Protein AF-0000000070070786 (afdb_homodimer)

pLDDT: mean 80.08, std 21.52, range [18.66, 97.88]

Secondary structure (DSSP, 8-state):
-EEEEEE--HHHHHHHHHHHHHHHHH-SEEEEEE-SSEEEEEEE--STTEEEEEEEEGGG-SEEEEE-SSSTT--EEEEEEHHHHHHHHGGGGGEEEEEEEEEESSSEEEEEEEEE--STT--EEEEEEEE-EEPPGGGGGGGSPP-----SEEEE---HHHHHHHHHHHHTT-S--EEEE-TTS-EEEEEE-SSEEEEEEE--------------S---TT---------------/-EEEEEE--HHHHHHHHHHHHHHHHH-SEEEEEE-SSEEEEEEE--STTEEEEEEEEGGG-SEEEEE-SSSTT--EEEEEEHHHHHHHHGGGGGEEEEEEEEEESSSEEEEEEEEE--STT--EEEEEEEE-EEPPGGGGGGGSPP-----SEEEE---HHHHHHHHHHHHTT-S--EEEE-TTS-EEEEEE-SSEEEEEEE------------------TT---------------

InterPro domains:
  IPR007150 HUS1/Mec3 [PF04005] (1-222)
  IPR007150 HUS1/Mec3 [PTHR12900] (1-227)
  IPR016580 HUS1 [PIRSF011312] (1-227)

Solvent-accessible surface area (backbone atoms only — not comparable to full-atom values): 25819 Å² total; per-residue (Å²): 113,44,38,38,35,29,38,56,50,53,71,54,41,44,48,51,33,49,53,35,40,51,46,29,74,59,12,64,35,26,32,39,36,40,46,89,59,30,41,31,43,28,50,42,79,39,76,78,51,42,45,52,38,36,36,36,42,42,84,66,33,79,39,78,45,73,42,23,82,38,90,89,51,45,42,42,42,35,34,33,50,20,54,59,54,23,59,67,39,58,74,34,60,67,24,51,30,40,35,43,30,60,41,74,76,95,52,49,20,45,32,38,38,32,30,40,69,46,63,93,92,46,78,50,69,48,77,40,76,38,66,38,45,77,56,56,76,87,55,48,74,80,60,50,76,81,81,73,70,79,53,64,24,44,28,38,52,70,61,62,71,60,50,50,55,51,50,56,55,41,53,74,74,34,94,55,44,38,39,31,30,20,73,77,10,35,37,34,41,34,25,74,54,96,51,39,38,41,37,36,36,36,45,82,24,55,46,68,77,70,74,77,71,80,78,72,83,83,75,70,98,71,78,69,80,78,75,84,78,82,74,75,78,76,80,79,121,112,44,37,39,35,28,37,56,49,54,71,56,41,44,47,50,34,49,52,34,41,50,45,30,75,59,12,63,36,27,32,39,37,40,45,89,60,31,41,30,43,28,50,42,79,40,76,78,53,42,44,53,40,34,37,36,41,41,86,67,34,80,38,76,45,72,41,23,79,37,89,88,48,44,42,41,43,34,34,34,50,20,54,58,54,23,59,66,38,57,74,34,60,67,25,52,30,39,35,43,30,60,40,74,76,93,53,47,19,44,31,39,38,32,31,39,68,46,62,92,92,46,79,49,68,50,77,40,73,37,66,38,44,76,55,55,76,88,53,49,74,81,58,50,76,80,80,73,69,80,54,64,22,44,27,36,52,67,61,61,70,59,49,50,56,51,52,56,56,41,53,73,73,33,93,53,42,37,39,31,31,20,74,79,8,34,37,34,40,34,24,74,54,97,51,38,37,41,36,35,36,36,45,81,25,54,46,67,77,71,73,78,71,79,79,73,84,83,77,68,100,72,79,69,82,80,75,83,78,82,73,75,78,77,78,77,121

Structure (mmCIF, N/CA/C/O backbone):
data_AF-0000000070070786-model_v1
#
loop_
_entity.id
_entity.type
_entity.pdbx_description
1 polymer 'Checkpoint protein'
#
loop_
_atom_site.group_PDB
_atom_site.id
_atom_site.type_symbol
_atom_site.label_atom_id
_atom_site.label_alt_id
_atom_site.label_comp_id
_atom_site.label_asym_id
_atom_site.label_entity_id
_atom_site.label_seq_id
_atom_site.pdbx_PDB_ins_code
_atom_site.Cartn_x
_atom_site.Cartn_y
_atom_site.Cartn_z
_atom_site.occupancy
_atom_site.B_iso_or_equiv
_atom_site.auth_seq_id
_atom_site.auth_comp_id
_atom_site.auth_asym_id
_atom_site.auth_atom_id
_atom_site.pdbx_PDB_model_num
ATOM 1 N N . MET A 1 1 ? 3.07 39.75 12.57 1 92.94 1 MET A N 1
ATOM 2 C CA . MET A 1 1 ? 2.383 38.469 12.453 1 92.94 1 MET A CA 1
ATOM 3 C C . MET A 1 1 ? 2.039 37.906 13.828 1 92.94 1 MET A C 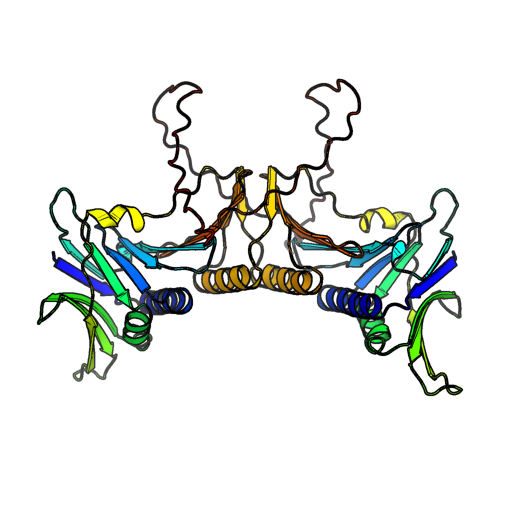1
ATOM 5 O O . MET A 1 1 ? 2.816 38.062 14.773 1 92.94 1 MET A O 1
ATOM 9 N N . LYS A 1 2 ? 0.785 37.406 14 1 95.44 2 LYS A N 1
ATOM 10 C CA . LYS A 1 2 ? 0.31 36.844 15.258 1 95.44 2 LYS A CA 1
ATOM 11 C C . LYS A 1 2 ? -0.362 35.5 15.023 1 95.44 2 LYS A C 1
ATOM 13 O O . LYS A 1 2 ? -1.071 35.312 14.039 1 95.44 2 LYS A O 1
ATOM 18 N N . PHE A 1 3 ? -0.115 34.656 15.938 1 97 3 PHE A N 1
ATOM 19 C CA . PHE A 1 3 ? -0.758 33.344 15.859 1 97 3 PHE A CA 1
ATOM 20 C C . PHE A 1 3 ? -0.914 32.719 17.25 1 97 3 PHE A C 1
ATOM 22 O O . PHE A 1 3 ? 0.052 32.656 18.016 1 97 3 PHE A O 1
ATOM 29 N N . ARG A 1 4 ? -2.088 32.312 17.484 1 97 4 ARG A N 1
ATOM 30 C CA . ARG A 1 4 ? -2.43 31.609 18.703 1 97 4 ARG A CA 1
ATOM 31 C C . ARG A 1 4 ? -3.529 30.578 18.438 1 97 4 ARG A C 1
ATOM 33 O O . ARG A 1 4 ? -4.535 30.891 17.797 1 97 4 ARG A O 1
ATOM 40 N N . ALA A 1 5 ? -3.303 29.359 18.906 1 96.81 5 ALA A N 1
ATOM 41 C CA . ALA A 1 5 ? -4.293 28.297 18.766 1 96.81 5 ALA A CA 1
ATOM 42 C C . ALA A 1 5 ? -4.285 27.375 19.984 1 96.81 5 ALA A C 1
ATOM 44 O O . ALA A 1 5 ? -3.246 27.188 20.609 1 96.81 5 ALA A O 1
ATOM 45 N N . LYS A 1 6 ? -5.484 26.906 20.281 1 97 6 LYS A N 1
ATOM 46 C CA . LYS A 1 6 ? -5.609 26.047 21.453 1 97 6 LYS A CA 1
ATOM 47 C C . LYS A 1 6 ? -6.445 24.812 21.141 1 97 6 LYS A C 1
ATOM 49 O O . LYS A 1 6 ? -7.477 24.906 20.484 1 97 6 LYS A O 1
ATOM 54 N N . ILE A 1 7 ? -5.953 23.703 21.594 1 95.44 7 ILE A N 1
ATOM 55 C CA . ILE A 1 7 ? -6.668 22.438 21.469 1 95.44 7 ILE A CA 1
ATOM 56 C C . ILE A 1 7 ? -7.039 21.906 22.844 1 95.44 7 ILE A C 1
ATOM 58 O O . ILE A 1 7 ? -6.203 21.891 23.75 1 95.44 7 ILE A O 1
ATOM 62 N N . THR A 1 8 ? -8.266 21.438 23.031 1 94.12 8 THR A N 1
ATOM 63 C CA . THR A 1 8 ? -8.688 20.938 24.344 1 94.12 8 THR A CA 1
ATOM 64 C C . THR A 1 8 ? -9.258 19.531 24.234 1 94.12 8 THR A C 1
ATOM 66 O O . THR A 1 8 ? -9.344 18.812 25.234 1 94.12 8 THR A O 1
ATOM 69 N N . SER A 1 9 ? -9.68 19.172 23.078 1 92.12 9 SER A N 1
ATOM 70 C CA . SER A 1 9 ? -10.25 17.844 22.906 1 92.12 9 SER A CA 1
ATOM 71 C C . SER A 1 9 ? -9.164 16.766 22.922 1 92.12 9 SER A C 1
ATOM 73 O O . SER A 1 9 ? -8.195 16.844 22.172 1 92.12 9 SER A O 1
ATOM 75 N N . LYS A 1 10 ? -9.406 15.766 23.703 1 91.12 10 LYS A N 1
ATOM 76 C CA . LYS A 1 10 ? -8.43 14.695 23.844 1 91.12 10 LYS A CA 1
ATOM 77 C C . LYS A 1 10 ? -8.18 13.992 22.516 1 91.12 10 LYS A C 1
ATOM 79 O O . LYS A 1 10 ? -7.035 13.711 22.156 1 91.12 10 LYS A O 1
ATOM 84 N N . SER A 1 11 ? -9.297 13.781 21.859 1 87.94 11 SER A N 1
ATOM 85 C CA . SER A 1 11 ? -9.188 13.078 20.594 1 87.94 11 SER A CA 1
ATOM 86 C C . SER A 1 11 ? -8.367 13.883 19.578 1 87.94 11 SER A C 1
ATOM 88 O O . SER A 1 11 ? -7.582 13.32 18.828 1 87.94 11 SER A O 1
ATOM 90 N N . ILE A 1 12 ? -8.516 15.156 19.656 1 88.31 12 ILE A N 1
ATOM 91 C CA . ILE A 1 12 ? -7.816 16.031 18.719 1 88.31 12 ILE A CA 1
ATOM 92 C C . ILE A 1 12 ? -6.348 16.141 19.125 1 88.31 12 ILE A C 1
ATOM 94 O O . ILE A 1 12 ? -5.469 16.203 18.25 1 88.31 12 ILE A O 1
ATOM 98 N N . LEU A 1 13 ? -6.133 16.141 20.359 1 92.88 13 LEU A N 1
ATOM 99 C CA . LEU A 1 13 ? -4.754 16.156 20.828 1 92.88 13 LEU A CA 1
ATOM 100 C C . LEU A 1 13 ? -3.994 14.93 20.328 1 92.88 13 LEU A C 1
ATOM 102 O O . LEU A 1 13 ? -2.889 15.055 19.797 1 92.88 13 LEU A O 1
ATOM 106 N N . GLU A 1 14 ? -4.605 13.852 20.469 1 90.12 14 GLU A N 1
ATOM 107 C CA . GLU A 1 14 ? -3.988 12.609 20 1 90.12 14 GLU A CA 1
ATOM 108 C C . GLU A 1 14 ? -3.713 12.648 18.5 1 90.12 14 GLU A C 1
ATOM 110 O O . GLU A 1 14 ? -2.652 12.219 18.047 1 90.12 14 GLU A O 1
ATOM 115 N N . LEU A 1 15 ? -4.656 13.164 17.859 1 85.75 15 LEU A N 1
ATOM 116 C CA . LEU A 1 15 ? -4.523 13.281 16.422 1 85.75 15 LEU A CA 1
ATOM 117 C C . LEU A 1 15 ? -3.371 14.211 16.047 1 85.75 15 LEU A C 1
ATOM 119 O O . LEU A 1 15 ? -2.598 13.922 15.141 1 85.75 15 LEU A O 1
ATOM 123 N N . PHE A 1 16 ? -3.305 15.266 16.75 1 91.62 16 PHE A N 1
ATOM 124 C CA . PHE A 1 16 ? -2.25 16.234 16.469 1 91.62 16 PHE A CA 1
ATOM 125 C C . PHE A 1 16 ? -0.877 15.641 16.75 1 91.62 16 PHE A C 1
ATOM 127 O O . PHE A 1 16 ? 0.072 15.875 16 1 91.62 16 PHE A O 1
ATOM 134 N N . ILE A 1 17 ? -0.783 14.891 17.766 1 93.19 17 ILE A N 1
ATOM 135 C CA . ILE A 1 17 ? 0.448 14.18 18.094 1 93.19 17 ILE A CA 1
ATOM 136 C C . ILE A 1 17 ? 0.803 13.211 16.969 1 93.19 17 ILE A C 1
ATOM 138 O O . ILE A 1 17 ? 1.952 13.164 16.516 1 93.19 17 ILE A O 1
ATOM 142 N N . GLN A 1 18 ? -0.182 12.555 16.5 1 87.12 18 GLN A N 1
ATOM 143 C CA . GLN A 1 18 ? 0.025 11.562 15.445 1 87.12 18 GLN A CA 1
ATOM 144 C C . GLN A 1 18 ? 0.503 12.227 14.156 1 87.12 18 GLN A C 1
ATOM 146 O O . GLN A 1 18 ? 1.448 11.758 13.523 1 87.12 18 GLN A O 1
ATOM 151 N N . VAL A 1 19 ? -0.151 13.312 13.805 1 87.62 19 VAL A N 1
ATOM 152 C CA . VAL A 1 19 ? 0.195 14.031 12.578 1 87.62 19 VAL A CA 1
ATOM 153 C C . VAL A 1 19 ? 1.615 14.586 12.688 1 87.62 19 VAL A C 1
ATOM 155 O O . VAL A 1 19 ? 2.424 14.414 11.773 1 87.62 19 VAL A O 1
ATOM 158 N N . SER A 1 20 ? 1.91 15.172 13.789 1 92.38 20 SER A N 1
ATOM 159 C CA . SER A 1 20 ? 3.244 15.719 14.008 1 92.38 20 SER A CA 1
ATOM 160 C C . SER A 1 20 ? 4.309 14.633 13.961 1 92.38 20 SER A C 1
ATOM 162 O O . SER A 1 20 ? 5.375 14.82 13.375 1 92.38 20 SER A O 1
ATOM 164 N N . GLY A 1 21 ? 3.975 13.547 14.602 1 89.88 21 GLY A N 1
ATOM 165 C CA . GLY A 1 21 ? 4.887 12.414 14.562 1 89.88 21 GLY A CA 1
ATOM 166 C C . GLY A 1 21 ? 5.117 11.875 13.164 1 89.88 21 GLY A C 1
ATOM 167 O O . GLY A 1 21 ? 6.25 11.555 12.797 1 89.88 21 GLY A O 1
ATOM 168 N N . THR A 1 22 ? 4.074 11.742 12.422 1 84.5 22 THR A N 1
ATOM 169 C CA . THR A 1 22 ? 4.156 11.273 11.039 1 84.5 22 THR A CA 1
ATOM 170 C C . THR A 1 22 ? 5.027 12.203 10.203 1 84.5 22 THR A C 1
ATOM 172 O O . THR A 1 22 ? 5.891 11.742 9.453 1 84.5 22 THR A O 1
ATOM 175 N N . VAL A 1 23 ? 4.82 13.438 10.352 1 87 23 VAL A N 1
ATOM 176 C CA . VAL A 1 23 ? 5.598 14.43 9.617 1 87 23 VAL A CA 1
ATOM 177 C C . VAL A 1 23 ? 7.074 14.312 9.992 1 87 23 VAL A C 1
ATOM 179 O O . VAL A 1 23 ? 7.945 14.336 9.117 1 87 23 VAL A O 1
ATOM 182 N N . ALA A 1 24 ? 7.324 14.102 11.258 1 90.88 24 ALA A N 1
ATOM 183 C CA . ALA A 1 24 ? 8.695 14.016 11.742 1 90.88 24 ALA A CA 1
ATOM 184 C C . ALA A 1 24 ? 9.398 12.773 11.195 1 90.88 24 ALA A C 1
ATOM 186 O O . ALA A 1 24 ? 10.602 12.789 10.953 1 90.88 24 ALA A O 1
ATOM 187 N N . ARG A 1 25 ? 8.68 11.781 11.055 1 83.75 25 ARG A N 1
ATOM 188 C CA . ARG A 1 25 ? 9.25 10.531 10.547 1 83.75 25 ARG A CA 1
ATOM 189 C C . ARG A 1 25 ? 9.555 10.625 9.062 1 83.75 25 ARG A C 1
ATOM 191 O O . ARG A 1 25 ? 10.484 9.984 8.57 1 83.75 25 ARG A O 1
ATOM 198 N N . LEU A 1 26 ? 8.836 11.492 8.406 1 78.88 26 LEU A N 1
ATOM 199 C CA . LEU A 1 26 ? 8.906 11.516 6.949 1 78.88 26 LEU A CA 1
ATOM 200 C C . LEU A 1 26 ? 9.828 12.625 6.465 1 78.88 26 LEU A C 1
ATOM 202 O O . LEU A 1 26 ? 10.422 12.523 5.387 1 78.88 26 LEU A O 1
ATOM 206 N N . ALA A 1 27 ? 9.883 13.664 7.215 1 85.56 27 ALA A N 1
ATOM 207 C CA . ALA A 1 27 ? 10.664 14.82 6.785 1 85.56 27 ALA A CA 1
ATOM 208 C C . ALA A 1 27 ? 11.383 15.469 7.969 1 85.56 27 ALA A C 1
ATOM 210 O O . ALA A 1 27 ? 10.805 15.617 9.047 1 85.56 27 ALA A O 1
ATOM 211 N N . LYS A 1 28 ? 12.539 15.828 7.719 1 91.69 28 LYS A N 1
ATOM 212 C CA . LYS A 1 28 ? 13.32 16.5 8.75 1 91.69 28 LYS A CA 1
ATOM 213 C C . LYS A 1 28 ? 12.812 17.922 9 1 91.69 28 LYS A C 1
ATOM 215 O O . LYS A 1 28 ? 12.805 18.391 10.141 1 91.69 28 LYS A O 1
ATOM 220 N N . VAL A 1 29 ? 12.484 18.531 7.926 1 94.06 29 VAL A N 1
ATOM 221 C CA . VAL A 1 29 ? 12.039 19.922 7.992 1 94.06 29 VAL A CA 1
ATOM 222 C C . VAL A 1 29 ? 10.594 20.016 7.496 1 94.06 29 VAL A C 1
ATOM 224 O O . VAL A 1 29 ? 10.211 19.344 6.539 1 94.06 29 VAL A O 1
ATOM 227 N N . CYS A 1 30 ? 9.859 20.859 8.141 1 94.5 30 CYS A N 1
ATOM 228 C CA . CYS A 1 30 ? 8.469 21.078 7.758 1 94.5 30 CYS A CA 1
ATOM 229 C C . CYS A 1 30 ? 8.117 22.562 7.793 1 94.5 30 CYS A C 1
ATOM 231 O O . CYS A 1 30 ? 8.555 23.281 8.688 1 94.5 30 CYS A O 1
ATOM 233 N N . VAL A 1 31 ? 7.332 22.984 6.828 1 95.62 31 VAL A N 1
ATOM 234 C CA . VAL A 1 31 ? 6.777 24.328 6.844 1 95.62 31 VAL A CA 1
ATOM 235 C C . VAL A 1 31 ? 5.328 24.281 7.324 1 95.62 31 VAL A C 1
ATOM 237 O O . VAL A 1 31 ? 4.492 23.609 6.73 1 95.62 31 VAL A O 1
ATOM 240 N N . LEU A 1 32 ? 5.09 24.969 8.398 1 96.31 32 LEU A N 1
ATOM 241 C CA . LEU A 1 32 ? 3.723 25.156 8.867 1 96.31 32 LEU A CA 1
ATOM 242 C C . LEU A 1 32 ? 3.092 26.391 8.219 1 96.31 32 LEU A C 1
ATOM 244 O O . LEU A 1 32 ? 3.604 27.5 8.352 1 96.31 32 LEU A O 1
ATOM 248 N N . ARG A 1 33 ? 2.096 26.156 7.496 1 95.88 33 ARG A N 1
ATOM 249 C CA . ARG A 1 33 ? 1.331 27.234 6.895 1 95.88 33 ARG A CA 1
ATOM 250 C C . ARG A 1 33 ? 0.064 27.531 7.695 1 95.88 33 ARG A C 1
ATOM 252 O O . ARG A 1 33 ? -0.826 26.672 7.781 1 95.88 33 ARG A O 1
ATOM 259 N N . VAL A 1 34 ? 0.02 28.656 8.273 1 96.19 34 VAL A N 1
ATOM 260 C CA . VAL A 1 34 ? -1.136 29.062 9.062 1 96.19 34 VAL A CA 1
ATOM 261 C C . VAL A 1 34 ? -2.051 29.953 8.219 1 96.19 34 VAL A C 1
ATOM 263 O O . VAL A 1 34 ? -1.646 31.016 7.77 1 96.19 34 VAL A O 1
ATOM 266 N N . CYS A 1 35 ? -3.184 29.406 8.039 1 94.75 35 CYS A N 1
ATOM 267 C CA . CYS A 1 35 ? -4.215 30.156 7.324 1 94.75 35 CYS A CA 1
ATOM 268 C C . CYS A 1 35 ? -5.387 30.484 8.242 1 94.75 35 CYS A C 1
ATOM 270 O O . CYS A 1 35 ? -5.41 30.047 9.398 1 94.75 35 CYS A O 1
ATOM 272 N N . ARG A 1 36 ? -6.301 31.266 7.656 1 91.81 36 ARG A N 1
ATOM 273 C CA . ARG A 1 36 ? -7.453 31.688 8.438 1 91.81 36 ARG A CA 1
ATOM 274 C C . ARG A 1 36 ? -8.305 30.5 8.867 1 91.81 36 ARG A C 1
ATOM 276 O O . ARG A 1 36 ? -8.914 30.516 9.938 1 91.81 36 ARG A O 1
ATOM 283 N N . ASP A 1 37 ? -8.312 29.516 8.07 1 91.81 37 ASP A N 1
ATOM 284 C CA . ASP A 1 37 ? -9.289 28.469 8.328 1 91.81 37 ASP A CA 1
ATOM 285 C C . ASP A 1 37 ? -8.594 27.125 8.555 1 91.81 37 ASP A C 1
ATOM 287 O O . ASP A 1 37 ? -9.258 26.125 8.82 1 91.81 37 ASP A O 1
ATOM 291 N N . ARG A 1 38 ? -7.258 27.094 8.5 1 92.5 38 ARG A N 1
ATOM 292 C CA . ARG A 1 38 ? -6.605 25.797 8.633 1 92.5 38 ARG A CA 1
ATOM 293 C C . ARG A 1 38 ? -5.125 25.969 8.953 1 92.5 38 ARG A C 1
ATOM 295 O O . ARG A 1 38 ? -4.551 27.031 8.742 1 92.5 38 ARG A O 1
ATOM 302 N N . LEU A 1 39 ? -4.578 25.016 9.508 1 94.44 39 LEU A N 1
ATOM 303 C CA . LEU A 1 39 ? -3.145 24.828 9.711 1 94.44 39 LEU A CA 1
ATOM 304 C C . LEU A 1 39 ? -2.609 23.703 8.828 1 94.44 39 LEU A C 1
ATOM 306 O O . LEU A 1 39 ? -3.062 22.562 8.922 1 94.44 39 LEU A O 1
ATOM 310 N N . CYS A 1 40 ? -1.64 24.031 7.938 1 94.06 40 CYS A N 1
ATOM 311 C CA . CYS A 1 40 ? -1.141 23.062 6.977 1 94.06 40 CYS A CA 1
ATOM 312 C C . CYS A 1 40 ? 0.292 22.656 7.305 1 94.06 40 CYS A C 1
ATOM 314 O O . CYS A 1 40 ? 1.097 23.484 7.727 1 94.06 40 CYS A O 1
ATOM 316 N N . PHE A 1 41 ? 0.514 21.391 7.168 1 93.31 41 PHE A N 1
ATOM 317 C CA . PHE A 1 41 ? 1.858 20.844 7.266 1 93.31 41 PHE A CA 1
ATOM 318 C C . PHE A 1 41 ? 2.438 20.578 5.883 1 93.31 41 PHE A C 1
ATOM 320 O O . PHE A 1 41 ? 1.844 19.844 5.086 1 93.31 41 PHE A O 1
ATOM 327 N N . CYS A 1 42 ? 3.551 21.156 5.617 1 90.5 42 CYS A N 1
ATOM 328 C CA . CYS A 1 42 ? 4.227 21 4.336 1 90.5 42 CYS A CA 1
ATOM 329 C C . CYS A 1 42 ? 5.656 20.5 4.535 1 90.5 42 CYS A C 1
ATOM 331 O O . CYS A 1 42 ? 6.598 21.297 4.523 1 90.5 42 CYS A O 1
ATOM 333 N N . PRO A 1 43 ? 5.777 19.188 4.695 1 88.06 43 PRO A N 1
ATOM 334 C CA . PRO A 1 43 ? 7.141 18.672 4.824 1 88.06 43 PRO A CA 1
ATOM 335 C C . PRO A 1 43 ? 7.992 18.938 3.586 1 88.06 43 PRO A C 1
ATOM 337 O O . PRO A 1 43 ? 7.492 18.859 2.463 1 88.06 43 PRO A O 1
ATOM 340 N N . THR A 1 44 ? 9.18 19.297 3.848 1 81 44 THR A N 1
ATOM 341 C CA . THR A 1 44 ? 10.102 19.547 2.746 1 81 44 THR A CA 1
ATOM 342 C C . THR A 1 44 ? 11.133 18.422 2.637 1 81 44 THR A C 1
ATOM 344 O O . THR A 1 44 ? 11.438 17.766 3.627 1 81 44 THR A O 1
ATOM 347 N N . GLY A 1 45 ? 11.664 18.125 1.498 1 68.94 45 GLY A N 1
ATOM 348 C CA . GLY A 1 45 ? 12.773 17.203 1.292 1 68.94 45 GLY A CA 1
ATOM 349 C C . GLY A 1 45 ? 12.336 15.758 1.173 1 68.94 45 GLY A C 1
ATOM 350 O O . GLY A 1 45 ? 13.117 14.844 1.445 1 68.94 45 GLY A O 1
ATOM 351 N N . LEU A 1 46 ? 11.055 15.562 1.271 1 60.78 46 LEU A N 1
ATOM 352 C CA . LEU A 1 46 ? 10.688 14.156 1.174 1 60.78 46 LEU A CA 1
ATOM 353 C C . LEU A 1 46 ? 11.422 13.477 0.02 1 60.78 46 LEU A C 1
ATOM 355 O O . LEU A 1 46 ? 11.797 14.141 -0.951 1 60.78 46 LEU A O 1
ATOM 359 N N . LEU A 1 47 ? 12 12.312 0.371 1 54.25 47 LEU A N 1
ATOM 360 C CA . LEU A 1 47 ? 12.828 11.492 -0.503 1 54.25 47 LEU A CA 1
ATOM 361 C C . LEU A 1 47 ? 12.078 11.133 -1.784 1 54.25 47 LEU A C 1
ATOM 363 O O . LEU A 1 47 ? 10.977 10.586 -1.732 1 54.25 47 LEU A O 1
ATOM 367 N N . GLY A 1 48 ? 12.555 11.562 -2.967 1 55.97 48 GLY A N 1
ATOM 368 C CA . GLY A 1 48 ? 12.242 11.125 -4.316 1 55.97 48 GLY A CA 1
ATOM 369 C C . GLY A 1 48 ? 10.984 11.781 -4.871 1 55.97 48 GLY A C 1
ATOM 370 O O . GLY A 1 48 ? 10.805 12.992 -4.75 1 55.97 48 GLY A O 1
ATOM 371 N N . GLU A 1 49 ? 10.086 11.016 -5.379 1 62.5 49 GLU A N 1
ATOM 372 C CA . GLU A 1 49 ? 8.914 11.383 -6.164 1 62.5 49 GLU A CA 1
ATOM 373 C C . GLU A 1 49 ? 7.684 11.555 -5.277 1 62.5 49 GLU A C 1
ATOM 375 O O . GLU A 1 49 ? 6.621 11.977 -5.75 1 62.5 49 GLU A O 1
ATOM 380 N N . ALA A 1 50 ? 7.891 11.516 -3.891 1 71.56 50 ALA A N 1
ATOM 381 C CA . ALA A 1 50 ? 6.711 11.57 -3.029 1 71.56 50 ALA A CA 1
ATOM 382 C C . ALA A 1 50 ? 6.645 12.891 -2.273 1 71.56 50 ALA A C 1
ATOM 384 O O . ALA A 1 50 ? 7.676 13.438 -1.867 1 71.56 50 ALA A O 1
ATOM 385 N N . GLN A 1 51 ? 5.523 13.586 -2.303 1 78.19 51 GLN A N 1
ATOM 386 C CA . GLN A 1 51 ? 5.258 14.766 -1.493 1 78.19 51 GLN A CA 1
ATOM 387 C C . GLN A 1 51 ? 4.102 14.523 -0.525 1 78.19 51 GLN A C 1
ATOM 389 O O . GLN A 1 51 ? 3.164 13.789 -0.842 1 78.19 51 GLN A O 1
ATOM 394 N N . LEU A 1 52 ? 4.305 15.055 0.645 1 82.69 52 LEU A N 1
ATOM 395 C CA . LEU A 1 52 ? 3.273 14.922 1.667 1 82.69 52 LEU A CA 1
ATOM 396 C C . LEU A 1 52 ? 2.688 16.281 2.037 1 82.69 52 LEU A C 1
ATOM 398 O O . LEU A 1 52 ? 3.406 17.281 2.074 1 82.69 52 LEU A O 1
ATOM 402 N N . TRP A 1 53 ? 1.372 16.328 2.221 1 85.81 53 TRP A N 1
ATOM 403 C CA . TRP A 1 53 ? 0.668 17.516 2.67 1 85.81 53 TRP A CA 1
ATOM 404 C C . TRP A 1 53 ? -0.426 17.172 3.67 1 85.81 53 TRP A C 1
ATOM 406 O O . TRP A 1 53 ? -1.181 16.219 3.461 1 85.81 53 TRP A O 1
ATOM 416 N N . GLY A 1 54 ? -0.429 17.906 4.738 1 88 54 GLY A N 1
ATOM 417 C CA . GLY A 1 54 ? -1.462 17.703 5.742 1 88 54 GLY A CA 1
ATOM 418 C C . GLY A 1 54 ? -2.109 19 6.199 1 88 54 GLY A C 1
ATOM 419 O O . GLY A 1 54 ? -1.493 20.062 6.125 1 88 54 GLY A O 1
ATOM 420 N N . GLU A 1 55 ? -3.35 18.922 6.578 1 89.31 55 GLU A N 1
ATOM 421 C CA . GLU A 1 55 ? -4.02 20.109 7.094 1 89.31 55 GLU A CA 1
ATOM 422 C C . GLU A 1 55 ? -4.953 19.766 8.25 1 89.31 55 GLU A C 1
ATOM 424 O O . GLU A 1 55 ? -5.582 18.703 8.25 1 89.31 55 GLU A O 1
ATOM 429 N N . VAL A 1 56 ? -4.965 20.609 9.18 1 89.69 56 VAL A N 1
ATOM 430 C CA . VAL A 1 56 ? -5.898 20.562 10.297 1 89.69 56 VAL A CA 1
ATOM 431 C C . VAL A 1 56 ? -6.852 21.75 10.219 1 89.69 56 VAL A C 1
ATOM 433 O O . VAL A 1 56 ? -6.418 22.906 10.172 1 89.69 56 VAL A O 1
ATOM 436 N N . ARG A 1 57 ? -8.102 21.438 10.25 1 90.44 57 ARG A N 1
ATOM 437 C CA . ARG A 1 57 ? -9.094 22.5 10.094 1 90.44 57 ARG A CA 1
ATOM 438 C C . ARG A 1 57 ? -9.211 23.328 11.367 1 90.44 57 ARG A C 1
ATOM 440 O O . ARG A 1 57 ? -9.055 22.797 12.469 1 90.44 57 ARG A O 1
ATOM 447 N N . ARG A 1 58 ? -9.586 24.547 11.125 1 88.19 58 ARG A N 1
ATOM 448 C CA . ARG A 1 58 ? -9.688 25.5 12.219 1 88.19 58 ARG A CA 1
ATOM 449 C C . ARG A 1 58 ? -10.727 25.062 13.242 1 88.19 58 ARG A C 1
ATOM 451 O O . ARG A 1 58 ? -10.578 25.328 14.438 1 88.19 58 ARG A O 1
ATOM 458 N N . GLY A 1 59 ? -11.703 24.359 12.844 1 86.81 59 GLY A N 1
ATOM 459 C CA . GLY A 1 59 ? -12.836 24 13.68 1 86.81 59 GLY A CA 1
ATOM 460 C C . GLY A 1 59 ? -12.461 23.125 14.859 1 86.81 59 GLY A C 1
ATOM 461 O O . GLY A 1 59 ? -13.211 23.031 15.828 1 86.81 59 GLY A O 1
ATOM 462 N N . VAL A 1 60 ? -11.297 22.578 14.828 1 87.44 60 VAL A N 1
ATOM 463 C CA . VAL A 1 60 ? -10.93 21.656 15.906 1 87.44 60 VAL A CA 1
ATOM 464 C C . VAL A 1 60 ? -10.273 22.422 17.047 1 87.44 60 VAL A C 1
ATOM 466 O O . VAL A 1 60 ? -10.125 21.906 18.156 1 87.44 60 VAL A O 1
ATOM 469 N N . PHE A 1 61 ? -9.906 23.625 16.719 1 91.81 61 PHE A N 1
ATOM 470 C CA . PHE A 1 61 ? -9.281 24.453 17.734 1 91.81 61 PHE A CA 1
ATOM 471 C C . PHE A 1 61 ? -10.328 25.25 18.5 1 91.81 61 PHE A C 1
ATOM 473 O O . PHE A 1 61 ? -11.281 25.766 17.922 1 91.81 61 PHE A O 1
ATOM 480 N N . ARG A 1 62 ? -10.195 25.281 19.75 1 90.5 62 ARG A N 1
ATOM 481 C CA . ARG A 1 62 ? -11.07 26.109 20.578 1 90.5 62 ARG A CA 1
ATOM 482 C C . ARG A 1 62 ? -10.797 27.594 20.344 1 90.5 62 ARG A C 1
ATOM 484 O O . ARG A 1 62 ? -11.727 28.406 20.312 1 90.5 62 ARG A O 1
ATOM 491 N N . HIS A 1 63 ? -9.562 27.922 20.297 1 92.25 63 HIS A N 1
ATOM 492 C CA . HIS A 1 63 ? -9.086 29.25 19.969 1 92.25 63 HIS A CA 1
ATOM 493 C C . HIS A 1 63 ? -8.094 29.234 18.812 1 92.25 63 HIS A C 1
ATOM 495 O O . HIS A 1 63 ? -7.184 28.391 18.797 1 92.25 63 HIS A O 1
ATOM 501 N N . PHE A 1 64 ? -8.516 30.031 17.828 1 94.62 64 PHE A N 1
ATOM 502 C CA . PHE A 1 64 ? -7.645 30.125 16.656 1 94.62 64 PHE A CA 1
ATOM 503 C C . PHE A 1 64 ? -7.602 31.562 16.141 1 94.62 64 PHE A C 1
ATOM 505 O O . PHE A 1 64 ? -8.57 32.031 15.555 1 94.62 64 PHE A O 1
ATOM 512 N N . CYS A 1 65 ? -6.465 32.219 16.406 1 95.19 65 CYS A N 1
ATOM 513 C CA . CYS A 1 65 ? -6.273 33.594 15.984 1 95.19 65 CYS A CA 1
ATOM 514 C C . CYS A 1 65 ? -4.961 33.781 15.234 1 95.19 65 CYS A C 1
ATOM 516 O O . CYS A 1 65 ? -3.914 33.312 15.695 1 95.19 65 CYS A O 1
ATOM 518 N N . MET A 1 66 ? -5.152 34.375 14.133 1 94.38 66 MET A N 1
ATOM 519 C CA . MET A 1 66 ? -3.92 34.594 13.375 1 94.38 66 MET A CA 1
ATOM 520 C C . MET A 1 66 ? -3.996 35.875 12.57 1 94.38 66 MET A C 1
ATOM 522 O O . MET A 1 66 ? -5.086 36.312 12.18 1 94.38 66 MET A O 1
ATOM 526 N N . GLU A 1 67 ? -2.955 36.562 12.492 1 95.19 67 GLU A N 1
ATOM 527 C CA . GLU A 1 67 ? -2.727 37.719 11.625 1 95.19 67 GLU A CA 1
ATOM 528 C C . GLU A 1 67 ? -1.479 37.5 10.766 1 95.19 67 GLU A C 1
ATOM 530 O O . GLU A 1 67 ? -0.375 37.375 11.289 1 95.19 67 GLU A O 1
ATOM 535 N N . GLY A 1 68 ? -1.679 37.5 9.516 1 94.38 68 GLY A N 1
ATOM 536 C CA . GLY A 1 68 ? -0.572 37.25 8.602 1 94.38 68 GLY A CA 1
ATOM 537 C C . GLY A 1 68 ? 0.276 38.5 8.359 1 94.38 68 GLY A C 1
ATOM 538 O O . GLY A 1 68 ? 0.373 39.375 9.219 1 94.38 68 GLY A O 1
ATOM 539 N N . VAL A 1 69 ? 1.004 38.469 7.238 1 91.56 69 VAL A N 1
ATOM 540 C CA . VAL A 1 69 ? 1.923 39.562 6.902 1 91.56 69 VAL A CA 1
ATOM 541 C C . VAL A 1 69 ? 1.138 40.844 6.641 1 91.56 69 VAL A C 1
ATOM 543 O O . VAL A 1 69 ? 1.555 41.938 7.051 1 91.56 69 VAL A O 1
ATOM 546 N N . SER A 1 70 ? 0.028 40.656 5.984 1 92.31 70 SER A N 1
ATOM 547 C CA . SER A 1 70 ? -0.901 41.75 5.68 1 92.31 70 SER A CA 1
ATOM 548 C C . SER A 1 70 ? -2.314 41.219 5.461 1 92.31 70 SER A C 1
ATOM 550 O O . SER A 1 70 ? -2.551 40 5.539 1 92.31 70 SER A O 1
ATOM 552 N N . GLU A 1 71 ? -3.254 42.125 5.277 1 91.56 71 GLU A N 1
ATOM 553 C CA . GLU A 1 71 ? -4.625 41.719 4.996 1 91.56 71 GLU A CA 1
ATOM 554 C C . GLU A 1 71 ? -4.715 40.938 3.68 1 91.56 71 GLU A C 1
ATOM 556 O O . GLU A 1 71 ? -5.52 40.031 3.549 1 91.56 71 GLU A O 1
ATOM 561 N N . GLU A 1 72 ? -3.861 41.344 2.699 1 91.69 72 GLU A N 1
ATOM 562 C CA . GLU A 1 72 ? -3.828 40.719 1.393 1 91.69 72 GLU A CA 1
ATOM 563 C C . GLU A 1 72 ? -3.094 39.375 1.461 1 91.69 72 GLU A C 1
ATOM 565 O O . GLU A 1 72 ? -3.49 38.406 0.806 1 91.69 72 GLU A O 1
ATOM 570 N N . PHE A 1 73 ? -2.09 39.375 2.199 1 91.94 73 PHE A N 1
ATOM 571 C CA . PHE A 1 73 ? -1.279 38.188 2.396 1 91.94 73 PHE A CA 1
ATOM 572 C C . PHE A 1 73 ? -1.409 37.688 3.824 1 91.94 73 PHE A C 1
ATOM 574 O O . PHE A 1 73 ? -0.424 37.625 4.566 1 91.94 73 PHE A O 1
ATOM 581 N N . ASN A 1 74 ? -2.602 37.25 4.117 1 93.94 74 ASN A N 1
ATOM 582 C CA . ASN A 1 74 ? -2.982 36.906 5.48 1 93.94 74 ASN A CA 1
ATOM 583 C C . ASN A 1 74 ? -2.66 35.438 5.805 1 93.94 74 ASN A C 1
ATOM 585 O O . ASN A 1 74 ? -3.539 34.688 6.223 1 93.94 74 ASN A O 1
ATOM 589 N N . GLU A 1 75 ? -1.465 35.031 5.609 1 95.75 75 GLU A N 1
ATOM 590 C CA . GLU A 1 75 ? -0.94 33.688 5.938 1 95.75 75 GLU A CA 1
ATOM 591 C C . GLU A 1 75 ? 0.417 33.812 6.629 1 95.75 75 GLU A C 1
ATOM 593 O O . GLU A 1 75 ? 1.072 34.844 6.57 1 95.75 75 GLU A O 1
ATOM 598 N N . ILE A 1 76 ? 0.792 32.844 7.383 1 96.81 76 ILE A N 1
ATOM 599 C CA . ILE A 1 76 ? 2.1 32.719 8.023 1 96.81 76 ILE A CA 1
ATOM 600 C C . ILE A 1 76 ? 2.766 31.422 7.621 1 96.81 76 ILE A C 1
ATOM 602 O O . ILE A 1 76 ? 2.139 30.359 7.672 1 96.81 76 ILE A O 1
ATOM 606 N N . TYR A 1 77 ? 3.961 31.516 7.156 1 96.31 77 TYR A N 1
ATOM 607 C CA . TYR A 1 77 ? 4.754 30.344 6.836 1 96.31 77 TYR A CA 1
ATOM 608 C C . TYR A 1 77 ? 5.93 30.188 7.793 1 96.31 77 TYR A C 1
ATOM 610 O O . TYR A 1 77 ? 6.836 31.031 7.809 1 96.31 77 TYR A O 1
ATOM 618 N N . LEU A 1 78 ? 5.926 29.109 8.555 1 97.31 78 LEU A N 1
ATOM 619 C CA . LEU A 1 78 ? 6.949 28.875 9.57 1 97.31 78 LEU A CA 1
ATOM 620 C C . LEU A 1 78 ? 7.723 27.594 9.273 1 97.31 78 LEU A C 1
ATOM 622 O O . LEU A 1 78 ? 7.145 26.5 9.25 1 97.31 78 LEU A O 1
ATOM 626 N N . GLU A 1 79 ? 8.906 27.719 9.031 1 97 79 GLU A N 1
ATOM 627 C CA . GLU A 1 79 ? 9.773 26.562 8.852 1 97 79 GLU A CA 1
ATOM 628 C C . GLU A 1 79 ? 10.367 26.109 10.18 1 97 79 GLU A C 1
ATOM 630 O O . GLU A 1 79 ? 10.852 26.922 10.961 1 97 79 GLU A O 1
ATOM 635 N N . LEU A 1 80 ? 10.336 24.891 10.477 1 97.38 80 LEU A N 1
ATOM 636 C CA . LEU A 1 80 ? 10.875 24.359 11.727 1 97.38 80 LEU A CA 1
ATOM 637 C C . LEU A 1 80 ? 11.367 22.922 11.555 1 97.38 80 LEU A C 1
ATOM 639 O O . LEU A 1 80 ? 11.086 22.297 10.531 1 97.38 80 LEU A O 1
ATOM 643 N N . MET A 1 81 ? 12.055 22.438 12.492 1 97.44 81 MET A N 1
ATOM 644 C CA . MET A 1 81 ? 12.453 21.031 12.539 1 97.44 81 MET A CA 1
ATOM 645 C C . MET A 1 81 ? 11.289 20.156 12.969 1 97.44 81 MET A C 1
ATOM 647 O O . MET A 1 81 ? 10.711 20.375 14.039 1 97.44 81 MET A O 1
ATOM 651 N N . SER A 1 82 ? 10.992 19.172 12.133 1 95.06 82 SER A N 1
ATOM 652 C CA . SER A 1 82 ? 9.828 18.328 12.375 1 95.06 82 SER A CA 1
ATOM 653 C C . SER A 1 82 ? 9.93 17.609 13.711 1 95.06 82 SER A C 1
ATOM 655 O O . SER A 1 82 ? 8.945 17.516 14.453 1 95.06 82 SER A O 1
ATOM 657 N N . GLU A 1 83 ? 11.102 17.219 14.016 1 97 83 GLU A N 1
ATOM 658 C CA . GLU A 1 83 ? 11.32 16.469 15.25 1 97 83 GLU A CA 1
ATOM 659 C C . GLU A 1 83 ? 11.039 17.344 16.484 1 97 83 GLU A C 1
ATOM 661 O O . GLU A 1 83 ? 10.602 16.844 17.516 1 97 83 GLU A O 1
ATOM 666 N N . HIS A 1 84 ? 11.344 18.641 16.391 1 97.56 84 HIS A N 1
ATOM 667 C CA . HIS A 1 84 ? 11.109 19.531 17.516 1 97.56 84 HIS A CA 1
ATOM 668 C C . HIS A 1 84 ? 9.625 19.625 17.844 1 97.56 84 HIS A C 1
ATOM 670 O O . HIS A 1 84 ? 9.25 19.547 19.016 1 97.56 84 HIS A O 1
ATOM 676 N N . LEU A 1 85 ? 8.883 19.734 16.875 1 97.19 85 LEU A N 1
ATOM 677 C CA . LEU A 1 85 ? 7.445 19.812 17.094 1 97.19 85 LEU A CA 1
ATOM 678 C C . LEU A 1 85 ? 6.902 18.5 17.641 1 97.19 85 LEU A C 1
ATOM 680 O O . LEU A 1 85 ? 6.141 18.484 18.609 1 97.19 85 LEU A O 1
ATOM 684 N N . ALA A 1 86 ? 7.316 17.422 17 1 96.44 86 ALA A N 1
ATOM 685 C CA . ALA A 1 86 ? 6.855 16.109 17.422 1 96.44 86 ALA A CA 1
ATOM 686 C C . ALA A 1 86 ? 7.191 15.852 18.891 1 96.44 86 ALA A C 1
ATOM 688 O O . ALA A 1 86 ? 6.359 15.344 19.641 1 96.44 86 ALA A O 1
ATOM 689 N N . ARG A 1 87 ? 8.344 16.219 19.25 1 96.81 87 ARG A N 1
ATOM 690 C CA . ARG A 1 87 ? 8.789 16.031 20.625 1 96.81 87 ARG A CA 1
ATOM 691 C C . ARG A 1 87 ? 8 16.938 21.578 1 96.81 87 ARG A C 1
ATOM 693 O O . ARG A 1 87 ? 7.633 16.5 22.672 1 96.81 87 ARG A O 1
ATOM 700 N N . ALA A 1 88 ? 7.781 18.125 21.219 1 96.88 88 ALA A N 1
ATOM 701 C CA . ALA A 1 88 ? 7.098 19.094 22.062 1 96.88 88 ALA A CA 1
ATOM 702 C C . ALA A 1 88 ? 5.676 18.641 22.375 1 96.88 88 ALA A C 1
ATOM 704 O O . ALA A 1 88 ? 5.156 18.906 23.453 1 96.88 88 ALA A O 1
ATOM 705 N N . VAL A 1 89 ? 5.086 17.922 21.438 1 96.38 89 VAL A N 1
ATOM 706 C CA . VAL A 1 89 ? 3.674 17.609 21.625 1 96.38 89 VAL A CA 1
ATOM 707 C C . VAL A 1 89 ? 3.52 16.141 22.062 1 96.38 89 VAL A C 1
ATOM 709 O O . VAL A 1 89 ? 2.408 15.688 22.328 1 96.38 89 VAL A O 1
ATOM 712 N N . ARG A 1 90 ? 4.547 15.445 22.109 1 94 90 ARG A N 1
ATOM 713 C CA . ARG A 1 90 ? 4.535 14.008 22.344 1 94 90 ARG A CA 1
ATOM 714 C C . ARG A 1 90 ? 3.795 13.664 23.625 1 94 90 ARG A C 1
ATOM 716 O O . ARG A 1 90 ? 3.039 12.688 23.672 1 94 90 ARG A O 1
ATOM 723 N N . ASN A 1 91 ? 3.926 14.484 24.656 1 91.31 91 ASN A N 1
ATOM 724 C CA . ASN A 1 91 ? 3.359 14.188 25.969 1 91.31 91 ASN A CA 1
ATOM 725 C C . ASN A 1 91 ? 2.006 14.867 26.156 1 91.31 91 ASN A C 1
ATOM 727 O O . ASN A 1 91 ? 1.487 14.922 27.281 1 91.31 91 ASN A O 1
ATOM 731 N N . ALA A 1 92 ? 1.469 15.336 25.141 1 93.12 92 ALA A N 1
ATOM 732 C CA . ALA A 1 92 ? 0.217 16.078 25.266 1 93.12 92 ALA A CA 1
ATOM 733 C C . ALA A 1 92 ? -0.982 15.133 25.281 1 93.12 92 ALA A C 1
ATOM 735 O O . ALA A 1 92 ? -2.123 15.57 25.453 1 93.12 92 ALA A O 1
ATOM 736 N N . GLY A 1 93 ? -0.763 13.867 25.125 1 89.5 93 GLY A N 1
ATOM 737 C CA . GLY A 1 93 ? -1.859 12.906 25.078 1 89.5 93 GLY A CA 1
ATOM 738 C C . GLY A 1 93 ? -2.738 12.953 26.312 1 89.5 93 GLY A C 1
ATOM 739 O O . GLY A 1 93 ? -3.951 12.742 26.219 1 89.5 93 GLY A O 1
ATOM 740 N N . ASN A 1 94 ? -2.158 13.227 27.438 1 87.94 94 ASN A N 1
ATOM 741 C CA . ASN A 1 94 ? -2.918 13.281 28.688 1 87.94 94 ASN A CA 1
ATOM 742 C C . ASN A 1 94 ? -3.078 14.719 29.172 1 87.94 94 ASN A C 1
ATOM 744 O O . ASN A 1 94 ? -3.418 14.945 30.344 1 87.94 94 ASN A O 1
ATOM 748 N N . ALA A 1 95 ? -2.85 15.562 28.344 1 93 95 ALA A N 1
ATOM 749 C CA . ALA A 1 95 ? -2.922 16.969 28.719 1 93 95 ALA A CA 1
ATOM 750 C C . ALA A 1 95 ? -4.359 17.484 28.672 1 93 95 ALA A C 1
ATOM 752 O O . ALA A 1 95 ? -5.211 16.891 28 1 93 95 ALA A O 1
ATOM 753 N N . SER A 1 96 ? -4.617 18.484 29.453 1 92.88 96 SER A N 1
ATOM 754 C CA . SER A 1 96 ? -5.922 19.141 29.406 1 92.88 96 SER A CA 1
ATOM 755 C C . SER A 1 96 ? -6.043 20.047 28.188 1 92.88 96 SER A C 1
ATOM 757 O O . SER A 1 96 ? -7.141 20.266 27.672 1 92.88 96 SER A O 1
ATOM 759 N N . SER A 1 97 ? -4.871 20.531 27.797 1 95 97 SER A N 1
ATOM 760 C CA . SER A 1 97 ? -4.891 21.391 26.625 1 95 97 SER A CA 1
ATOM 761 C C . SER A 1 97 ? -3.498 21.547 26.031 1 95 97 SER A C 1
ATOM 763 O O . SER A 1 97 ? -2.498 21.25 26.688 1 95 97 SER A O 1
ATOM 765 N N . LEU A 1 98 ? -3.492 22.016 24.797 1 96.38 98 LEU A N 1
ATOM 766 C CA . LEU A 1 98 ? -2.287 22.359 24.047 1 96.38 98 LEU A CA 1
ATOM 767 C C . LEU A 1 98 ? -2.439 23.703 23.344 1 96.38 98 LEU A C 1
ATOM 769 O O . LEU A 1 98 ? -3.418 23.938 22.641 1 96.38 98 LEU A O 1
ATOM 773 N N . LYS A 1 99 ? -1.513 24.578 23.656 1 97.19 99 LYS A N 1
ATOM 774 C CA . LYS A 1 99 ? -1.551 25.906 23.062 1 97.19 99 LYS A CA 1
ATOM 775 C C . LYS A 1 99 ? -0.358 26.125 22.125 1 97.19 99 LYS A C 1
ATOM 777 O O . LYS A 1 99 ? 0.771 25.766 22.469 1 97.19 99 LYS A O 1
ATOM 782 N N . LEU A 1 100 ? -0.61 26.594 20.953 1 97.38 100 LEU A N 1
ATOM 783 C CA . LEU A 1 100 ? 0.402 27.016 19.984 1 97.38 100 LEU A CA 1
ATOM 784 C C . LEU A 1 100 ? 0.407 28.547 19.844 1 97.38 100 LEU A C 1
ATOM 786 O O . LEU A 1 100 ? -0.646 29.156 19.656 1 97.38 100 LEU A O 1
ATOM 790 N N . GLN A 1 101 ? 1.647 29.094 20 1 97.31 101 GLN A N 1
ATOM 791 C CA . GLN A 1 101 ? 1.734 30.547 19.906 1 97.31 101 GLN A CA 1
ATOM 792 C C . GLN A 1 101 ? 3.02 30.969 19.203 1 97.31 101 GLN A C 1
ATOM 794 O O . GLN A 1 101 ? 4.105 30.484 19.531 1 97.31 101 GLN A O 1
ATOM 799 N N . LEU A 1 102 ? 2.812 31.797 18.25 1 97.5 102 LEU A N 1
ATOM 800 C CA . LEU A 1 102 ? 3.99 32.438 17.688 1 97.5 102 LEU A CA 1
ATOM 801 C C . LEU A 1 102 ? 4.52 33.531 18.625 1 97.5 102 LEU A C 1
ATOM 803 O O . LEU A 1 102 ? 3.783 34.438 19 1 97.5 102 LEU A O 1
ATOM 807 N N . THR A 1 103 ? 5.746 33.375 19.062 1 96.12 103 THR A N 1
ATOM 808 C CA . THR A 1 103 ? 6.363 34.312 19.984 1 96.12 103 THR A CA 1
ATOM 809 C C . THR A 1 103 ? 7.684 34.812 19.422 1 96.12 103 THR A C 1
ATOM 811 O O . THR A 1 103 ? 8.297 34.188 18.578 1 96.12 103 THR A O 1
ATOM 814 N N . ASN A 1 104 ? 7.949 36.094 19.703 1 91.12 104 ASN A N 1
ATOM 815 C CA . ASN A 1 104 ? 9.211 36.688 19.312 1 91.12 104 ASN A CA 1
ATOM 816 C C . ASN A 1 104 ? 10.094 37 20.516 1 91.12 104 ASN A C 1
ATOM 818 O O . ASN A 1 104 ? 10.039 38.094 21.078 1 91.12 104 ASN A O 1
ATOM 822 N N . LYS A 1 105 ? 10.82 36.188 20.984 1 87.94 105 LYS A N 1
ATOM 823 C CA . LYS A 1 105 ? 11.773 36.406 22.078 1 87.94 105 LYS A CA 1
ATOM 824 C C . LYS A 1 105 ? 13.094 36.938 21.531 1 87.94 105 LYS A C 1
ATOM 826 O O . LYS A 1 105 ? 13.148 38.062 21.016 1 87.94 105 LYS A O 1
ATOM 831 N N . ARG A 1 106 ? 14.18 36.219 21.281 1 88.19 106 ARG A N 1
ATOM 832 C CA . ARG A 1 106 ? 15.391 36.594 20.562 1 88.19 106 ARG A CA 1
ATOM 833 C C . ARG A 1 106 ? 15.258 36.281 19.078 1 88.19 106 ARG A C 1
ATOM 835 O O . ARG A 1 106 ? 15.672 37.094 18.219 1 88.19 106 ARG A O 1
ATOM 842 N N . ARG A 1 107 ? 14.68 35.312 18.906 1 92.69 107 ARG A N 1
ATOM 843 C CA . ARG A 1 107 ? 14.312 34.844 17.578 1 92.69 107 ARG A CA 1
ATOM 844 C C . ARG A 1 107 ? 12.875 34.344 17.562 1 92.69 107 ARG A C 1
ATOM 846 O O . ARG A 1 107 ? 12.336 33.938 18.609 1 92.69 107 ARG A O 1
ATOM 853 N N . PRO A 1 108 ? 12.297 34.469 16.375 1 95.19 108 PRO A N 1
ATOM 854 C CA . PRO A 1 108 ? 10.93 33.938 16.297 1 95.19 108 PRO A CA 1
ATOM 855 C C . PRO A 1 108 ? 10.836 32.469 16.75 1 95.19 108 PRO A C 1
ATOM 857 O O . PRO A 1 108 ? 11.688 31.656 16.391 1 95.19 108 PRO A O 1
ATOM 860 N N . CYS A 1 109 ? 9.836 32.188 17.578 1 97.56 109 CYS A N 1
ATOM 861 C CA . CYS A 1 109 ? 9.625 30.844 18.094 1 97.56 109 CYS A CA 1
ATOM 862 C C . CYS A 1 109 ? 8.148 30.453 18.047 1 97.56 109 CYS A C 1
ATOM 864 O O . CYS A 1 109 ? 7.277 31.328 18.156 1 97.56 109 CYS A O 1
ATOM 866 N N . LEU A 1 110 ? 7.953 29.266 17.734 1 97.81 110 LEU A N 1
ATOM 867 C CA . LEU A 1 110 ? 6.648 28.672 18.016 1 97.81 110 LEU A CA 1
ATOM 868 C C . LEU A 1 110 ? 6.617 28.062 19.422 1 97.81 110 LEU A C 1
ATOM 870 O O . LEU A 1 110 ? 7.211 27 19.641 1 97.81 110 LEU A O 1
ATOM 874 N N . THR A 1 111 ? 5.961 28.719 20.281 1 97.88 111 THR A N 1
ATOM 875 C CA . THR A 1 111 ? 5.871 28.25 21.656 1 97.88 111 THR A CA 1
ATOM 876 C C . THR A 1 111 ? 4.715 27.266 21.812 1 97.88 111 THR A C 1
ATOM 878 O O . THR A 1 111 ? 3.582 27.562 21.438 1 97.88 111 THR A O 1
ATOM 881 N N . VAL A 1 112 ? 5.039 26.094 22.312 1 97.56 112 VAL A N 1
ATOM 882 C CA . VAL A 1 112 ? 4.062 25.047 22.578 1 97.56 112 VAL A CA 1
ATOM 883 C C . VAL A 1 112 ? 3.857 24.891 24.078 1 97.56 112 VAL A C 1
ATOM 885 O O . VAL A 1 112 ? 4.805 24.594 24.812 1 97.56 112 VAL A O 1
ATOM 888 N N . VAL A 1 113 ? 2.658 25.125 24.547 1 96.94 113 VAL A N 1
ATOM 889 C CA . VAL A 1 113 ? 2.326 25 25.953 1 96.94 113 VAL A CA 1
ATOM 890 C C . VAL A 1 113 ? 1.405 23.797 26.156 1 96.94 113 VAL A C 1
ATOM 892 O O . VAL A 1 113 ? 0.277 23.781 25.672 1 96.94 113 VAL A O 1
ATOM 895 N N . VAL A 1 114 ? 1.877 22.812 26.859 1 95.94 114 VAL A N 1
ATOM 896 C CA . VAL A 1 114 ? 1.098 21.625 27.203 1 95.94 114 VAL A CA 1
ATOM 897 C C . VAL A 1 114 ? 0.646 21.703 28.656 1 95.94 114 VAL A C 1
ATOM 899 O O . VAL A 1 114 ? 1.471 21.656 29.578 1 95.94 114 VAL A O 1
ATOM 902 N N . GLU A 1 115 ? -0.625 21.828 28.844 1 94.25 115 GLU A N 1
ATOM 903 C CA . GLU A 1 115 ? -1.177 21.859 30.203 1 94.25 115 GLU A CA 1
ATOM 904 C C . GLU A 1 115 ? -1.561 20.469 30.672 1 94.25 115 GLU A C 1
ATOM 906 O O . GLU A 1 115 ? -2.479 19.844 30.125 1 94.25 115 GLU A O 1
ATOM 911 N N . LEU A 1 116 ? -0.821 19.969 31.688 1 87.94 116 LEU A N 1
ATOM 912 C CA . LEU A 1 116 ? -1.054 18.609 32.188 1 87.94 116 LEU A CA 1
ATOM 913 C C . LEU A 1 116 ? -2.254 18.578 33.125 1 87.94 116 LEU A C 1
ATOM 915 O O . LEU A 1 116 ? -2.533 19.562 33.812 1 87.94 116 LEU A O 1
ATOM 919 N N . ALA A 1 117 ? -2.98 17.5 33.031 1 78.25 117 ALA A N 1
ATOM 920 C CA . ALA A 1 117 ? -4.137 17.328 33.906 1 78.25 117 ALA A CA 1
ATOM 921 C C . ALA A 1 117 ? -3.703 17.156 35.375 1 78.25 117 ALA A C 1
ATOM 923 O O . ALA A 1 117 ? -2.877 16.281 35.656 1 78.25 117 ALA A O 1
ATOM 924 N N . SER A 1 118 ? -3.496 18.109 36.062 1 71.5 118 SER A N 1
ATOM 925 C CA . SER A 1 118 ? -3.113 17.969 37.469 1 71.5 118 SER A CA 1
ATOM 926 C C . SER A 1 118 ? -4.316 18.141 38.375 1 71.5 118 SER A C 1
ATOM 928 O O . SER A 1 118 ? -5.371 18.609 37.969 1 71.5 118 SER A O 1
ATOM 930 N N . CYS A 1 119 ? -4.184 17.609 39.688 1 63.59 119 CYS A N 1
ATOM 931 C CA . CYS A 1 119 ? -5.164 17.781 40.75 1 63.59 119 CYS A CA 1
ATOM 932 C C . CYS A 1 119 ? -5.625 19.234 40.844 1 63.59 119 CYS A C 1
ATOM 934 O O . CYS A 1 119 ? -4.902 20.141 40.438 1 63.59 119 CYS A O 1
ATOM 936 N N . PRO A 1 120 ? -6.945 19.391 41.094 1 62.56 120 PRO A N 1
ATOM 937 C CA . PRO A 1 120 ? -7.449 20.75 41.281 1 62.56 120 PRO A CA 1
ATOM 938 C C . PRO A 1 120 ? -6.477 21.641 42.062 1 62.56 120 PRO A C 1
ATOM 940 O O . PRO A 1 120 ? -5.973 21.219 43.125 1 62.56 120 PRO A O 1
ATOM 943 N N . GLY A 1 121 ? -5.973 22.703 41.625 1 60.28 121 GLY A N 1
ATOM 944 C CA . GLY A 1 121 ? -5.117 23.672 42.281 1 60.28 121 GLY A CA 1
ATOM 945 C C . GLY A 1 121 ? -3.678 23.625 41.812 1 60.28 121 GLY A C 1
ATOM 946 O O . GLY A 1 121 ? -2.91 24.562 42.031 1 60.28 121 GLY A O 1
ATOM 947 N N . HIS A 1 122 ? -3.305 22.453 41.281 1 65.88 122 HIS A N 1
ATOM 948 C CA . HIS A 1 122 ? -1.912 22.375 40.844 1 65.88 122 HIS A CA 1
ATOM 949 C C . HIS A 1 122 ? -1.811 22.172 39.344 1 65.88 122 HIS A C 1
ATOM 951 O O . HIS A 1 122 ? -2.254 21.141 38.844 1 65.88 122 HIS A O 1
ATOM 957 N N . SER A 1 123 ? -1.802 23.281 38.562 1 69.94 123 SER A N 1
ATOM 958 C CA . SER A 1 123 ? -1.645 23.141 37.125 1 69.94 123 SER A CA 1
ATOM 959 C C . SER A 1 123 ? -0.172 23.109 36.75 1 69.94 123 SER A C 1
ATOM 961 O O . SER A 1 123 ? 0.617 23.938 37.188 1 69.94 123 SER A O 1
ATOM 963 N N . ARG A 1 124 ? 0.282 21.953 36.188 1 86.31 124 ARG A N 1
ATOM 964 C CA . ARG A 1 124 ? 1.631 21.859 35.656 1 86.31 124 ARG A CA 1
ATOM 965 C C . ARG A 1 124 ? 1.614 22 34.125 1 86.31 124 ARG A C 1
ATOM 967 O O . ARG A 1 124 ? 0.747 21.422 33.469 1 86.31 124 ARG A O 1
ATOM 974 N N . ALA A 1 125 ? 2.34 23.078 33.75 1 91.56 125 ALA A N 1
ATOM 975 C CA . ALA A 1 125 ? 2.434 23.281 32.281 1 91.56 125 ALA A CA 1
ATOM 976 C C . ALA A 1 125 ? 3.861 23.062 31.797 1 91.56 125 ALA A C 1
ATOM 978 O O . ALA A 1 125 ? 4.824 23.422 32.469 1 91.56 125 ALA A O 1
ATOM 979 N N . MET A 1 126 ? 3.945 22.359 30.812 1 94.06 126 MET A N 1
ATOM 980 C CA . MET A 1 126 ? 5.215 22.203 30.109 1 94.06 126 MET A CA 1
ATOM 981 C C . MET A 1 126 ? 5.297 23.141 28.922 1 94.06 126 MET A C 1
ATOM 983 O O . MET A 1 126 ? 4.379 23.203 28.094 1 94.06 126 MET A O 1
ATOM 987 N N . VAL A 1 127 ? 6.344 23.953 28.891 1 95.56 127 VAL A N 1
ATOM 988 C CA . VAL A 1 127 ? 6.484 24.953 27.828 1 95.56 127 VAL A CA 1
ATOM 989 C C . VAL A 1 127 ? 7.695 24.625 26.953 1 95.56 127 VAL A C 1
ATOM 991 O O . VAL A 1 127 ? 8.781 24.344 27.484 1 95.56 127 VAL A O 1
ATOM 994 N N . HIS A 1 128 ? 7.535 24.562 25.641 1 96.5 128 HIS A N 1
ATOM 995 C CA . HIS A 1 128 ? 8.609 24.375 24.672 1 96.5 128 HIS A CA 1
ATOM 996 C C . HIS A 1 128 ? 8.656 25.547 23.688 1 96.5 128 HIS A C 1
ATOM 998 O O . HIS A 1 128 ? 7.645 25.891 23.078 1 96.5 128 HIS A O 1
ATOM 1004 N N . ASP A 1 129 ? 9.766 26.172 23.562 1 96.75 129 ASP A N 1
ATOM 1005 C CA . ASP A 1 129 ? 9.977 27.188 22.547 1 96.75 129 ASP A CA 1
ATOM 1006 C C . ASP A 1 129 ? 10.727 26.625 21.344 1 96.75 129 ASP A C 1
ATOM 1008 O O . ASP A 1 129 ? 11.922 26.312 21.453 1 96.75 129 ASP A O 1
ATOM 1012 N N . LEU A 1 130 ? 10.039 26.5 20.297 1 97.62 130 LEU A N 1
ATOM 1013 C CA . LEU A 1 130 ? 10.633 25.922 19.094 1 97.62 130 LEU A CA 1
ATOM 1014 C C . LEU A 1 130 ? 11.109 27.016 18.156 1 97.62 130 LEU A C 1
ATOM 1016 O O . LEU A 1 130 ? 10.305 27.828 17.672 1 97.62 130 LEU A O 1
ATOM 1020 N N . PRO A 1 131 ? 12.336 27.047 17.906 1 97.19 131 PRO A N 1
ATOM 1021 C CA . PRO A 1 131 ? 12.805 28.031 16.922 1 97.19 131 PRO A CA 1
ATOM 1022 C C . PRO A 1 131 ? 12.188 27.828 15.547 1 97.19 131 PRO A C 1
ATOM 1024 O O . PRO A 1 131 ? 12.07 26.688 15.07 1 97.19 131 PRO A O 1
ATOM 1027 N N . VAL A 1 132 ? 11.781 28.906 14.953 1 97.25 132 VAL A N 1
ATOM 1028 C CA . VAL A 1 132 ? 11.188 28.812 13.625 1 97.25 132 VAL A CA 1
ATOM 1029 C C . VAL A 1 132 ? 11.781 29.891 12.719 1 97.25 132 VAL A C 1
ATOM 1031 O O . VAL A 1 132 ? 12.289 30.906 13.203 1 97.25 132 VAL A O 1
ATOM 1034 N N . LYS A 1 133 ? 11.82 29.625 11.539 1 96.38 133 LYS A N 1
ATOM 1035 C CA . LYS A 1 133 ? 12.156 30.609 10.516 1 96.38 133 LYS A CA 1
ATOM 1036 C C . LYS A 1 133 ? 10.914 31.047 9.742 1 96.38 133 LYS A C 1
ATOM 1038 O O . LYS A 1 133 ? 10.227 30.219 9.148 1 96.38 133 LYS A O 1
ATOM 1043 N N . VAL A 1 134 ? 10.648 32.312 9.766 1 95.62 134 VAL A N 1
ATOM 1044 C CA . VAL A 1 134 ? 9.531 32.844 8.992 1 95.62 134 VAL A CA 1
ATOM 1045 C C . VAL A 1 134 ? 9.922 32.938 7.52 1 95.62 134 VAL A C 1
ATOM 1047 O O . VAL A 1 134 ? 10.898 33.625 7.172 1 95.62 134 VAL A O 1
ATOM 1050 N N . LEU A 1 135 ? 9.125 32.312 6.711 1 95.5 135 LEU A N 1
ATOM 1051 C CA . LEU A 1 135 ? 9.477 32.281 5.297 1 95.5 135 LEU A CA 1
ATOM 1052 C C . LEU A 1 135 ? 8.945 33.531 4.59 1 95.5 135 LEU A C 1
ATOM 1054 O O . LEU A 1 135 ? 7.773 33.906 4.754 1 95.5 135 LEU A O 1
ATOM 1058 N N . PRO A 1 136 ? 9.828 34.094 3.85 1 94 136 PRO A N 1
ATOM 1059 C CA . PRO A 1 136 ? 9.344 35.25 3.055 1 94 136 PRO A CA 1
ATOM 1060 C C . PRO A 1 136 ? 8.375 34.812 1.954 1 94 136 PRO A C 1
ATOM 1062 O O . PRO A 1 136 ? 8.352 33.656 1.558 1 94 136 PRO A O 1
ATOM 1065 N N . ARG A 1 137 ? 7.598 35.75 1.473 1 92.62 137 ARG A N 1
ATOM 1066 C CA . ARG A 1 137 ? 6.523 35.5 0.517 1 92.62 137 ARG A CA 1
ATOM 1067 C C . ARG A 1 137 ? 7.062 34.844 -0.748 1 92.62 137 ARG A C 1
ATOM 1069 O O . ARG A 1 137 ? 6.367 34.031 -1.385 1 92.62 137 ARG A O 1
ATOM 1076 N N . ARG A 1 138 ? 8.289 35.062 -1.09 1 91.38 138 ARG A N 1
ATOM 1077 C CA . ARG A 1 138 ? 8.875 34.531 -2.311 1 91.38 138 ARG A CA 1
ATOM 1078 C C . ARG A 1 138 ? 8.938 33 -2.25 1 91.38 138 ARG A C 1
ATOM 1080 O O . ARG A 1 138 ? 8.945 32.344 -3.287 1 91.38 138 ARG A O 1
ATOM 1087 N N . TRP A 1 139 ? 8.859 32.469 -1.05 1 89.31 139 TRP A N 1
ATOM 1088 C CA . TRP A 1 139 ? 9.016 31.016 -0.901 1 89.31 139 TRP A CA 1
ATOM 1089 C C . TRP A 1 139 ? 7.66 30.344 -0.693 1 89.31 139 TRP A C 1
ATOM 1091 O O . TRP A 1 139 ? 7.574 29.125 -0.598 1 89.31 139 TRP A O 1
ATOM 1101 N N . TRP A 1 140 ? 6.625 31.141 -0.658 1 90.94 140 TRP A N 1
ATOM 1102 C CA . TRP A 1 140 ? 5.309 30.594 -0.343 1 90.94 140 TRP A CA 1
ATOM 1103 C C . TRP A 1 140 ? 4.844 29.625 -1.422 1 90.94 140 TRP A C 1
ATOM 1105 O O . TRP A 1 140 ? 4.199 28.609 -1.122 1 90.94 140 TRP A O 1
ATOM 1115 N N . LYS A 1 141 ? 5.227 29.828 -2.627 1 85.62 141 LYS A N 1
ATOM 1116 C CA . LYS A 1 141 ? 4.793 29 -3.752 1 85.62 141 LYS A CA 1
ATOM 1117 C C . LYS A 1 141 ? 5.332 27.578 -3.637 1 85.62 141 LYS A C 1
ATOM 1119 O O . LYS A 1 141 ? 4.691 26.641 -4.09 1 85.62 141 LYS A O 1
ATOM 1124 N N . GLU A 1 142 ? 6.438 27.438 -2.955 1 81.19 142 GLU A N 1
ATOM 1125 C CA . GLU A 1 142 ? 7.074 26.141 -2.799 1 81.19 142 GLU A CA 1
ATOM 1126 C C . GLU A 1 142 ? 6.344 25.281 -1.765 1 81.19 142 GLU A C 1
ATOM 1128 O O . GLU A 1 142 ? 6.535 24.062 -1.705 1 81.19 142 GLU A O 1
ATOM 1133 N N . CYS A 1 143 ? 5.461 25.922 -0.985 1 83 143 CYS A N 1
ATOM 1134 C CA . CYS A 1 143 ? 4.793 25.234 0.109 1 83 143 CYS A CA 1
ATOM 1135 C C . CYS A 1 143 ? 3.326 24.969 -0.221 1 83 143 CYS A C 1
ATOM 1137 O O . CYS A 1 143 ? 2.574 24.484 0.62 1 83 143 CYS A O 1
ATOM 1139 N N . ALA A 1 144 ? 3.025 25.266 -1.396 1 79.25 144 ALA A N 1
ATOM 1140 C CA . ALA A 1 144 ? 1.629 25.094 -1.788 1 79.25 144 ALA A CA 1
ATOM 1141 C C . ALA A 1 144 ? 1.293 23.609 -1.968 1 79.25 144 ALA A C 1
ATOM 1143 O O . ALA A 1 144 ? 2.17 22.797 -2.279 1 79.25 144 ALA A O 1
ATOM 1144 N N . GLU A 1 145 ? 0.098 23.297 -1.631 1 77.81 145 GLU A N 1
ATOM 1145 C CA . GLU A 1 145 ? -0.375 21.938 -1.867 1 77.81 145 GLU A CA 1
ATOM 1146 C C . GLU A 1 145 ? -0.133 21.5 -3.312 1 77.81 145 GLU A C 1
ATOM 1148 O O . GLU A 1 145 ? -0.458 22.25 -4.246 1 77.81 145 GLU A O 1
ATOM 1153 N N . PRO A 1 146 ? 0.479 20.359 -3.391 1 75 146 PRO A N 1
ATOM 1154 C CA . PRO A 1 146 ? 0.707 19.891 -4.758 1 75 146 PRO A CA 1
ATOM 1155 C C . PRO A 1 146 ? -0.589 19.719 -5.551 1 75 146 PRO A C 1
ATOM 1157 O O . PRO A 1 146 ? -1.615 19.328 -4.992 1 75 146 PRO A O 1
ATOM 1160 N N . ARG A 1 147 ? -0.616 20.344 -6.723 1 64 147 ARG A N 1
ATOM 1161 C CA . ARG A 1 147 ? -1.777 20.25 -7.602 1 64 147 ARG A CA 1
ATOM 1162 C C . ARG A 1 147 ? -1.799 18.922 -8.344 1 64 147 ARG A C 1
ATOM 1164 O O . ARG A 1 147 ? -0.801 18.531 -8.953 1 64 147 ARG A O 1
ATOM 1171 N N . VAL A 1 148 ? -2.705 18.031 -7.844 1 63.28 148 VAL A N 1
ATOM 1172 C CA . VAL A 1 148 ? -2.805 16.797 -8.609 1 63.28 148 VAL A CA 1
ATOM 1173 C C . VAL A 1 148 ? -3.781 16.969 -9.766 1 63.28 148 VAL A C 1
ATOM 1175 O O . VAL A 1 148 ? -4.918 17.406 -9.562 1 63.28 148 VAL A O 1
ATOM 1178 N N . PRO A 1 149 ? -3.168 16.984 -10.984 1 63.78 149 PRO A N 1
ATOM 1179 C CA . PRO A 1 149 ? -4.09 17.031 -12.117 1 63.78 149 PRO A CA 1
ATOM 1180 C C . PRO A 1 149 ? -5.27 16.078 -11.969 1 63.78 149 PRO A C 1
ATOM 1182 O O . PRO A 1 149 ? -5.254 15.203 -11.094 1 63.78 149 PRO A O 1
ATOM 1185 N N . ALA A 1 150 ? -6.238 16.297 -12.797 1 69.62 150 ALA A N 1
ATOM 1186 C CA . ALA A 1 150 ? -7.461 15.508 -12.812 1 69.62 150 ALA A CA 1
ATOM 1187 C C . ALA A 1 150 ? -7.141 14.016 -12.859 1 69.62 150 ALA A C 1
ATOM 1189 O O . ALA A 1 150 ? -6.285 13.578 -13.633 1 69.62 150 ALA A O 1
ATOM 1190 N N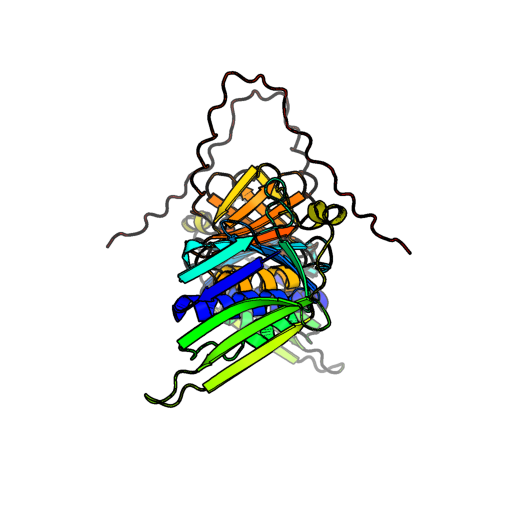 . SER A 1 151 ? -7.574 13.453 -11.844 1 78.69 151 SER A N 1
ATOM 1191 C CA . SER A 1 151 ? -7.402 12 -11.773 1 78.69 151 SER A CA 1
ATOM 1192 C C . SER A 1 151 ? -8.297 11.297 -12.789 1 78.69 151 SER A C 1
ATOM 1194 O O . SER A 1 151 ? -9.414 11.734 -13.047 1 78.69 151 SER A O 1
ATOM 1196 N N . ASP A 1 152 ? -7.758 10.414 -13.492 1 79.75 152 ASP A N 1
ATOM 1197 C CA . ASP A 1 152 ? -8.539 9.578 -14.398 1 79.75 152 ASP A CA 1
ATOM 1198 C C . ASP A 1 152 ? -9.297 8.5 -13.633 1 79.75 152 ASP A C 1
ATOM 1200 O O . ASP A 1 152 ? -10.32 7.996 -14.109 1 79.75 152 ASP A O 1
ATOM 1204 N N . VAL A 1 153 ? -8.812 8.25 -12.5 1 84.69 153 VAL A N 1
ATOM 1205 C CA . VAL A 1 153 ? -9.477 7.23 -11.688 1 84.69 153 VAL A CA 1
ATOM 1206 C C . VAL A 1 153 ? -9.383 7.609 -10.211 1 84.69 153 VAL A C 1
ATOM 1208 O O . VAL A 1 153 ? -8.367 8.148 -9.766 1 84.69 153 VAL A O 1
ATOM 1211 N N . SER A 1 154 ? -10.445 7.43 -9.539 1 85.38 154 SER A N 1
ATOM 1212 C CA . SER A 1 154 ? -10.492 7.582 -8.094 1 85.38 154 SER A CA 1
ATOM 1213 C C . SER A 1 154 ? -11.18 6.391 -7.434 1 85.38 154 SER A C 1
ATOM 1215 O O . SER A 1 154 ? -12.344 6.102 -7.719 1 85.38 154 SER A O 1
ATOM 1217 N N . VAL A 1 155 ? -10.43 5.691 -6.629 1 87.62 155 VAL A N 1
ATOM 1218 C CA . VAL A 1 155 ? -11 4.516 -5.98 1 87.62 155 VAL A CA 1
ATOM 1219 C C . VAL A 1 155 ? -10.555 4.461 -4.52 1 87.62 155 VAL A C 1
ATOM 1221 O O . VAL A 1 155 ? -9.438 4.867 -4.191 1 87.62 155 VAL A O 1
ATOM 1224 N N . TYR A 1 156 ? -11.453 4.027 -3.738 1 87 156 TYR A N 1
ATOM 1225 C CA . TYR A 1 156 ? -11.062 3.768 -2.357 1 87 156 TYR A CA 1
ATOM 1226 C C . TYR A 1 156 ? -10.266 2.469 -2.252 1 87 156 TYR A C 1
ATOM 1228 O O .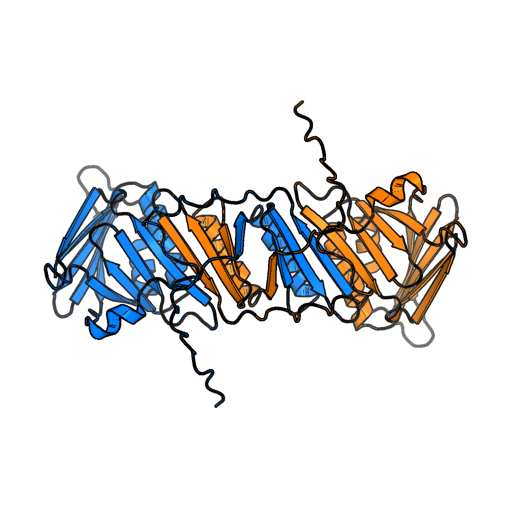 TYR A 1 156 ? -10.609 1.474 -2.896 1 87 156 TYR A O 1
ATOM 1236 N N . LEU A 1 157 ? -9.234 2.596 -1.501 1 86.94 157 LEU A N 1
ATOM 1237 C CA . LEU A 1 157 ? -8.414 1.402 -1.316 1 86.94 157 LEU A CA 1
ATOM 1238 C C . LEU A 1 157 ? -9.109 0.403 -0.396 1 86.94 157 LEU A C 1
ATOM 1240 O O . LEU A 1 157 ? -9.906 0.792 0.458 1 86.94 157 LEU A O 1
ATOM 1244 N N . PRO A 1 158 ? -8.805 -0.867 -0.676 1 84.56 158 PRO A N 1
ATOM 1245 C CA . PRO A 1 158 ? -9.328 -1.856 0.268 1 84.56 158 PRO A CA 1
ATOM 1246 C C . PRO A 1 158 ? -8.727 -1.709 1.667 1 84.56 158 PRO A C 1
ATOM 1248 O O . PRO A 1 158 ? -7.949 -0.788 1.915 1 84.56 158 PRO A O 1
ATOM 1251 N N . ALA A 1 159 ? -9.195 -2.59 2.51 1 81.88 159 ALA A N 1
ATOM 1252 C CA . ALA A 1 159 ? -8.656 -2.523 3.865 1 81.88 159 ALA A CA 1
ATOM 1253 C C . ALA A 1 159 ? -7.129 -2.51 3.844 1 81.88 159 ALA A C 1
ATOM 1255 O O . ALA A 1 159 ? -6.5 -3.316 3.154 1 81.88 159 ALA A O 1
ATOM 1256 N N . LEU A 1 160 ? -6.59 -1.617 4.531 1 78.75 160 LEU A N 1
ATOM 1257 C CA . LEU A 1 160 ? -5.156 -1.348 4.512 1 78.75 160 LEU A CA 1
ATOM 1258 C C . LEU A 1 160 ? -4.363 -2.594 4.891 1 78.75 160 LEU A C 1
ATOM 1260 O O . LEU A 1 160 ? -3.299 -2.85 4.328 1 78.75 160 LEU A O 1
ATOM 1264 N N . LYS A 1 161 ? -4.879 -3.281 5.828 1 79.12 161 LYS A N 1
ATOM 1265 C CA . LYS A 1 161 ? -4.195 -4.504 6.238 1 79.12 161 LYS A CA 1
ATOM 1266 C C . LYS A 1 161 ? -4.062 -5.477 5.07 1 79.12 161 LYS A C 1
ATOM 1268 O O . LYS A 1 161 ? -3.004 -6.082 4.875 1 79.12 161 LYS A O 1
ATOM 1273 N N . THR A 1 162 ? -5.109 -5.578 4.328 1 79.12 162 THR A N 1
ATOM 1274 C CA . THR A 1 162 ? -5.121 -6.469 3.172 1 79.12 162 THR A CA 1
ATOM 1275 C C . THR A 1 162 ? -4.129 -6 2.115 1 79.12 162 THR A C 1
ATOM 1277 O O . THR A 1 162 ? -3.367 -6.801 1.569 1 79.12 162 THR A O 1
ATOM 1280 N N . LEU A 1 163 ? -4.172 -4.703 1.89 1 82.12 163 LEU A N 1
ATOM 1281 C CA . LEU A 1 163 ? -3.279 -4.133 0.886 1 82.12 163 LEU A CA 1
ATOM 1282 C C . LEU A 1 163 ? -1.821 -4.285 1.303 1 82.12 163 LEU A C 1
ATOM 1284 O O . LEU A 1 163 ? -0.969 -4.629 0.48 1 82.12 163 LEU A O 1
ATOM 1288 N N . LYS A 1 164 ? -1.597 -4.023 2.459 1 80.38 164 LYS A N 1
ATOM 1289 C CA . LYS A 1 164 ? -0.243 -4.152 2.992 1 80.38 164 LYS A CA 1
ATOM 1290 C C . LYS A 1 164 ? 0.297 -5.566 2.785 1 80.38 164 LYS A C 1
ATOM 1292 O O . LYS A 1 164 ? 1.402 -5.742 2.271 1 80.38 164 LYS A O 1
ATOM 1297 N N . ASN A 1 165 ? -0.47 -6.504 3.172 1 79.44 165 ASN A N 1
ATOM 1298 C CA . ASN A 1 165 ? -0.064 -7.898 3.053 1 79.44 165 ASN A CA 1
ATOM 1299 C C . ASN A 1 165 ? 0.205 -8.281 1.601 1 79.44 165 ASN A C 1
ATOM 1301 O O . ASN A 1 165 ? 1.197 -8.953 1.304 1 79.44 165 ASN A O 1
ATOM 1305 N N . MET A 1 166 ? -0.624 -7.812 0.795 1 80.62 166 MET A N 1
ATOM 1306 C CA . MET A 1 166 ? -0.498 -8.141 -0.623 1 80.62 166 MET A CA 1
ATOM 1307 C C . MET A 1 166 ? 0.752 -7.504 -1.219 1 80.62 166 MET A C 1
ATOM 1309 O O . MET A 1 166 ? 1.509 -8.164 -1.936 1 80.62 166 MET A O 1
ATOM 1313 N N . VAL A 1 167 ? 0.91 -6.223 -0.862 1 81.31 167 VAL A N 1
ATOM 1314 C CA . VAL A 1 167 ? 2.033 -5.477 -1.414 1 81.31 167 VAL A CA 1
ATOM 1315 C C . VAL A 1 167 ? 3.348 -6.062 -0.904 1 81.31 167 VAL A C 1
ATOM 1317 O O . VAL A 1 167 ? 4.312 -6.195 -1.66 1 81.31 167 VAL A O 1
ATOM 1320 N N . GLU A 1 168 ? 3.439 -6.461 0.262 1 79.81 168 GLU A N 1
ATOM 1321 C CA . GLU A 1 168 ? 4.629 -7.062 0.852 1 79.81 168 GLU A CA 1
ATOM 1322 C C . GLU A 1 168 ? 4.98 -8.375 0.161 1 79.81 168 GLU A C 1
ATOM 1324 O O . GLU A 1 168 ? 6.156 -8.664 -0.083 1 79.81 168 GLU A O 1
ATOM 1329 N N . ARG A 1 169 ? 4.031 -9.086 -0.145 1 78.75 169 ARG A N 1
ATOM 1330 C CA . ARG A 1 169 ? 4.242 -10.375 -0.792 1 78.75 169 ARG A CA 1
ATOM 1331 C C . ARG A 1 169 ? 4.715 -10.195 -2.232 1 78.75 169 ARG A C 1
ATOM 1333 O O . ARG A 1 169 ? 5.551 -10.961 -2.717 1 78.75 169 ARG A O 1
ATOM 1340 N N . MET A 1 170 ? 4.145 -9.219 -2.82 1 81.12 170 MET A N 1
ATOM 1341 C CA . MET A 1 170 ? 4.52 -8.93 -4.203 1 81.12 170 MET A CA 1
ATOM 1342 C C . MET A 1 170 ? 5.949 -8.406 -4.281 1 81.12 170 MET A C 1
ATOM 1344 O O . MET A 1 170 ? 6.676 -8.711 -5.223 1 81.12 170 MET A O 1
ATOM 1348 N N . ALA A 1 171 ? 6.277 -7.668 -3.217 1 77.12 171 ALA A N 1
ATOM 1349 C CA . ALA A 1 171 ? 7.621 -7.098 -3.154 1 77.12 171 ALA A CA 1
ATOM 1350 C C . ALA A 1 171 ? 8.68 -8.188 -3.088 1 77.12 171 ALA A C 1
ATOM 1352 O O . ALA A 1 171 ? 9.82 -7.984 -3.504 1 77.12 171 ALA A O 1
ATOM 1353 N N . ASN A 1 172 ? 8.336 -9.32 -2.621 1 75.75 172 ASN A N 1
ATOM 1354 C CA . ASN A 1 172 ? 9.266 -10.438 -2.518 1 75.75 172 ASN A CA 1
ATOM 1355 C C . ASN A 1 172 ? 9.492 -11.109 -3.869 1 75.75 172 ASN A C 1
ATOM 1357 O O . ASN A 1 172 ? 10.461 -11.844 -4.051 1 75.75 172 ASN A O 1
ATOM 1361 N N . VAL A 1 173 ? 8.602 -10.883 -4.691 1 76.12 173 VAL A N 1
ATOM 1362 C CA . VAL A 1 173 ? 8.633 -11.57 -5.977 1 76.12 173 VAL A CA 1
ATOM 1363 C C . VAL A 1 173 ? 9.289 -10.68 -7.031 1 76.12 173 VAL A C 1
ATOM 1365 O O . VAL A 1 173 ? 10.055 -11.164 -7.871 1 76.12 173 VAL A O 1
ATOM 1368 N N . GLY A 1 174 ? 9.016 -9.375 -6.93 1 77.5 174 GLY A N 1
ATOM 1369 C CA . GLY A 1 174 ? 9.555 -8.461 -7.926 1 77.5 174 GLY A CA 1
ATOM 1370 C C . GLY A 1 174 ? 9.789 -7.066 -7.387 1 77.5 174 GLY A C 1
ATOM 1371 O O . GLY A 1 174 ? 9.422 -6.762 -6.25 1 77.5 174 GLY A O 1
ATOM 1372 N N . ASP A 1 175 ? 10.398 -6.293 -8.297 1 77.12 175 ASP A N 1
ATOM 1373 C CA . ASP A 1 175 ? 10.859 -4.98 -7.863 1 77.12 175 ASP A CA 1
ATOM 1374 C C . ASP A 1 175 ? 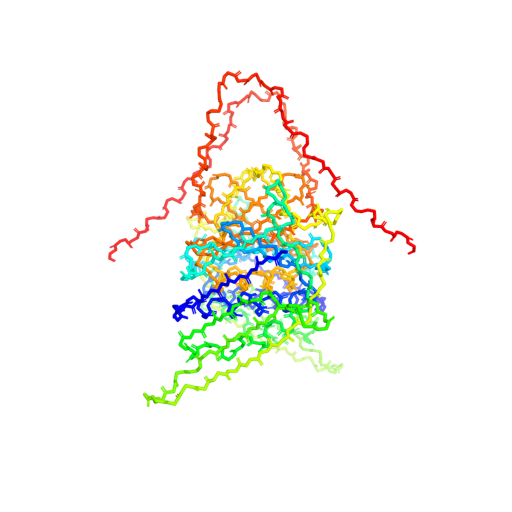9.781 -3.922 -8.07 1 77.12 175 ASP A C 1
ATOM 1376 O O . ASP A 1 175 ? 9.805 -2.867 -7.434 1 77.12 175 ASP A O 1
ATOM 1380 N N . ARG A 1 176 ? 8.953 -4.266 -9.031 1 84.25 176 ARG A N 1
ATOM 1381 C CA . ARG A 1 176 ? 7.938 -3.258 -9.328 1 84.25 176 ARG A CA 1
ATOM 1382 C C . ARG A 1 176 ? 6.539 -3.867 -9.312 1 84.25 176 ARG A C 1
ATOM 1384 O O . ARG A 1 176 ? 6.332 -4.977 -9.812 1 84.25 176 ARG A O 1
ATOM 1391 N N . VAL A 1 177 ? 5.68 -3.062 -8.727 1 87.75 177 VAL A N 1
ATOM 1392 C CA . VAL A 1 177 ? 4.281 -3.484 -8.695 1 87.75 177 VAL A CA 1
ATOM 1393 C C . VAL A 1 177 ? 3.447 -2.568 -9.586 1 87.75 177 VAL A C 1
ATOM 1395 O O . VAL A 1 177 ? 3.576 -1.344 -9.523 1 87.75 177 VAL A O 1
ATOM 1398 N N . LEU A 1 178 ? 2.693 -3.18 -10.43 1 88.12 178 LEU A N 1
ATOM 1399 C CA . LEU A 1 178 ? 1.807 -2.436 -11.312 1 88.12 178 LEU A CA 1
ATOM 1400 C C . LEU A 1 178 ? 0.412 -2.312 -10.711 1 88.12 178 LEU A C 1
ATOM 1402 O O . LEU A 1 178 ? -0.178 -3.312 -10.289 1 88.12 178 LEU A O 1
ATOM 1406 N N . LEU A 1 179 ? -0.008 -1.058 -10.656 1 89.38 179 LEU A N 1
ATOM 1407 C CA . LEU A 1 179 ? -1.377 -0.779 -10.234 1 89.38 179 LEU A CA 1
ATOM 1408 C C . LEU A 1 179 ? -2.254 -0.427 -11.43 1 89.38 179 LEU A C 1
ATOM 1410 O O . LEU A 1 179 ? -1.897 0.44 -12.234 1 89.38 179 LEU A O 1
ATOM 1414 N N . GLU A 1 180 ? -3.348 -1.155 -11.57 1 88 180 GLU A N 1
ATOM 1415 C CA . GLU A 1 180 ? -4.363 -0.854 -12.57 1 88 180 GLU A CA 1
ATOM 1416 C C . GLU A 1 180 ? -5.738 -0.676 -11.938 1 88 180 GLU A C 1
ATOM 1418 O O . GLU A 1 180 ? -6.133 -1.462 -11.07 1 88 180 GLU A O 1
ATOM 1423 N N . ALA A 1 181 ? -6.344 0.428 -12.297 1 87.94 181 ALA A N 1
ATOM 1424 C CA . ALA A 1 181 ? -7.656 0.719 -11.734 1 87.94 181 ALA A CA 1
ATOM 1425 C C . ALA A 1 181 ? -8.57 1.361 -12.766 1 87.94 181 ALA A C 1
ATOM 1427 O O . ALA A 1 181 ? -8.102 1.905 -13.773 1 87.94 181 ALA A O 1
ATOM 1428 N N . ASN A 1 182 ? -9.859 1.14 -12.531 1 86.19 182 ASN A N 1
ATOM 1429 C CA . ASN A 1 182 ? -10.828 1.775 -13.422 1 86.19 182 ASN A CA 1
ATOM 1430 C C . ASN A 1 182 ? -11.875 2.562 -12.641 1 86.19 182 ASN A C 1
ATOM 1432 O O . ASN A 1 182 ? -11.812 2.639 -11.406 1 86.19 182 ASN A O 1
ATOM 1436 N N . GLN A 1 183 ? -12.742 3.221 -13.359 1 84.06 183 GLN A N 1
ATOM 1437 C CA . GLN A 1 183 ? -13.742 4.09 -12.742 1 84.06 183 GLN A CA 1
ATOM 1438 C C . GLN A 1 183 ? -14.906 3.277 -12.188 1 84.06 183 GLN A C 1
ATOM 1440 O O . GLN A 1 183 ? -15.828 3.836 -11.594 1 84.06 183 GLN A O 1
ATOM 1445 N N . ASN A 1 184 ? -14.844 1.976 -12.305 1 82.56 184 ASN A N 1
ATOM 1446 C CA . ASN A 1 184 ? -15.93 1.122 -11.844 1 82.56 184 ASN A CA 1
ATOM 1447 C C . ASN A 1 184 ? -15.602 0.476 -10.5 1 82.56 184 ASN A C 1
ATOM 1449 O O . ASN A 1 184 ? -16.219 -0.519 -10.117 1 82.56 184 ASN A O 1
ATOM 1453 N N . GLY A 1 185 ? -14.609 0.945 -9.883 1 83.12 185 GLY A N 1
ATOM 1454 C CA . GLY A 1 185 ? -14.266 0.473 -8.555 1 83.12 185 GLY A CA 1
ATOM 1455 C C . GLY A 1 185 ? -13.461 -0.816 -8.562 1 83.12 185 GLY A C 1
ATOM 1456 O O . GLY A 1 185 ? -13.523 -1.599 -7.609 1 83.12 185 GLY A O 1
ATOM 1457 N N . LYS A 1 186 ? -12.883 -1.037 -9.648 1 84.81 186 LYS A N 1
ATOM 1458 C CA . LYS A 1 186 ? -12.039 -2.223 -9.75 1 84.81 186 LYS A CA 1
ATOM 1459 C C . LYS A 1 186 ? -10.562 -1.84 -9.805 1 84.81 186 LYS A C 1
ATOM 1461 O O . LYS A 1 186 ? -10.188 -0.854 -10.445 1 84.81 186 LYS A O 1
ATOM 1466 N N . MET A 1 187 ? -9.805 -2.559 -9.094 1 87.31 187 MET A N 1
ATOM 1467 C CA . MET A 1 187 ? -8.367 -2.324 -9.047 1 87.31 187 MET A CA 1
ATOM 1468 C C . MET A 1 187 ? -7.602 -3.645 -9.008 1 87.31 187 MET A C 1
ATOM 1470 O O . MET A 1 187 ? -8.055 -4.609 -8.383 1 87.31 187 MET A O 1
ATOM 1474 N N . ASN A 1 188 ? -6.5 -3.646 -9.664 1 88.06 188 ASN A N 1
ATOM 1475 C CA . ASN A 1 188 ? -5.652 -4.828 -9.57 1 88.06 188 ASN A CA 1
ATOM 1476 C C . ASN A 1 188 ? -4.184 -4.453 -9.406 1 88.06 188 ASN A C 1
ATOM 1478 O O . ASN A 1 188 ? -3.748 -3.402 -9.875 1 88.06 188 ASN A O 1
ATOM 1482 N N . LEU A 1 189 ? -3.535 -5.188 -8.695 1 87.94 189 LEU A N 1
ATOM 1483 C CA . LEU A 1 189 ? -2.088 -5.105 -8.531 1 87.94 189 LEU A CA 1
ATOM 1484 C C . LEU A 1 189 ? -1.397 -6.301 -9.18 1 87.94 189 LEU A C 1
ATOM 1486 O O . LEU A 1 189 ? -1.893 -7.426 -9.094 1 87.94 189 LEU A O 1
ATOM 1490 N N . SER A 1 190 ? -0.312 -6.074 -9.828 1 88.12 190 SER A N 1
ATOM 1491 C CA . SER A 1 190 ? 0.383 -7.195 -10.445 1 88.12 190 SER A CA 1
ATOM 1492 C C . SER A 1 190 ? 1.896 -7.004 -10.398 1 88.12 190 SER A C 1
ATOM 1494 O O . SER A 1 190 ? 2.387 -5.875 -10.484 1 88.12 190 SER A O 1
ATOM 1496 N N . VAL A 1 191 ? 2.561 -7.992 -10.141 1 86.81 191 VAL A N 1
ATOM 1497 C CA . VAL A 1 191 ? 4.012 -8.078 -10.297 1 86.81 191 VAL A CA 1
ATOM 1498 C C . VAL A 1 191 ? 4.355 -9.133 -11.344 1 86.81 191 VAL A C 1
ATOM 1500 O O . VAL A 1 191 ? 3.859 -10.258 -11.289 1 86.81 191 VAL A O 1
ATOM 1503 N N . GLU A 1 192 ? 5.062 -8.711 -12.336 1 83.44 192 GLU A N 1
ATOM 1504 C CA . GLU A 1 192 ? 5.441 -9.602 -13.43 1 83.44 192 GLU A CA 1
ATOM 1505 C C . GLU A 1 192 ? 6.957 -9.711 -13.555 1 83.44 192 GLU A C 1
ATOM 1507 O O . GLU A 1 192 ? 7.652 -8.695 -13.617 1 83.44 192 GLU A O 1
ATOM 1512 N N . THR A 1 193 ? 7.398 -10.914 -13.406 1 82.44 193 THR A N 1
ATOM 1513 C CA . THR A 1 193 ? 8.789 -11.219 -13.719 1 82.44 193 THR A CA 1
ATOM 1514 C C . THR A 1 193 ? 8.875 -12.141 -14.938 1 82.44 193 THR A C 1
ATOM 1516 O O . THR A 1 193 ? 7.855 -12.469 -15.547 1 82.44 193 THR A O 1
ATOM 1519 N N . ASP A 1 194 ? 10.039 -12.523 -15.375 1 80.62 194 ASP A N 1
ATOM 1520 C CA . ASP A 1 194 ? 10.227 -13.445 -16.5 1 80.62 194 ASP A CA 1
ATOM 1521 C C . ASP A 1 194 ? 9.68 -14.836 -16.156 1 80.62 194 ASP A C 1
ATOM 1523 O O . ASP A 1 194 ? 9.258 -15.578 -17.047 1 80.62 194 ASP A O 1
ATOM 1527 N N . VAL A 1 195 ? 9.594 -15.102 -14.898 1 80.44 195 VAL A N 1
ATOM 1528 C CA . VAL A 1 195 ? 9.32 -16.484 -14.5 1 80.44 195 VAL A CA 1
ATOM 1529 C C . VAL A 1 195 ? 7.965 -16.547 -13.797 1 80.44 195 VAL A C 1
ATOM 1531 O O . VAL A 1 195 ? 7.234 -17.531 -13.945 1 80.44 195 VAL A O 1
ATOM 1534 N N . VAL A 1 196 ? 7.637 -15.469 -13.133 1 83.31 196 VAL A N 1
ATOM 1535 C CA . VAL A 1 196 ? 6.445 -15.555 -12.289 1 83.31 196 VAL A CA 1
ATOM 1536 C C . VAL A 1 196 ? 5.609 -14.289 -12.445 1 83.31 196 VAL A C 1
ATOM 1538 O O . VAL A 1 196 ? 6.152 -13.195 -12.594 1 83.31 196 VAL A O 1
ATOM 1541 N N . THR A 1 197 ? 4.285 -14.484 -12.492 1 85 197 THR A N 1
ATOM 1542 C CA . THR A 1 197 ? 3.334 -13.375 -12.43 1 85 197 THR A CA 1
ATOM 1543 C C . THR A 1 197 ? 2.35 -13.57 -11.281 1 85 197 THR A C 1
ATOM 1545 O O . THR A 1 197 ? 1.776 -14.648 -11.125 1 85 197 THR A O 1
ATOM 1548 N N . ILE A 1 198 ? 2.277 -12.531 -10.5 1 85 198 ILE A N 1
ATOM 1549 C CA . ILE A 1 198 ? 1.304 -12.531 -9.414 1 85 198 ILE A CA 1
ATOM 1550 C C . ILE A 1 198 ? 0.354 -11.344 -9.578 1 85 198 ILE A C 1
ATOM 1552 O O . ILE A 1 198 ? 0.791 -10.227 -9.859 1 85 198 ILE A O 1
ATOM 1556 N N . LYS A 1 199 ? -0.974 -11.617 -9.453 1 86.06 199 LYS A N 1
ATOM 1557 C CA . LYS A 1 199 ? -1.972 -10.562 -9.578 1 86.06 199 LYS A CA 1
ATOM 1558 C C . LYS A 1 199 ? -2.998 -10.641 -8.445 1 86.06 199 LYS A C 1
ATOM 1560 O O . LYS A 1 199 ? -3.414 -11.727 -8.055 1 86.06 199 LYS A O 1
ATOM 1565 N N . SER A 1 200 ? -3.314 -9.57 -7.953 1 87.19 200 SER A N 1
ATOM 1566 C CA . SER A 1 200 ? -4.406 -9.453 -6.992 1 87.19 200 SER A CA 1
ATOM 1567 C C . SER A 1 200 ? -5.504 -8.531 -7.516 1 87.19 200 SER A C 1
ATOM 1569 O O . SER A 1 200 ? -5.215 -7.492 -8.117 1 87.19 200 SER A O 1
ATOM 1571 N N . TYR A 1 201 ? -6.668 -8.992 -7.266 1 86 201 TYR A N 1
ATOM 1572 C CA . TYR A 1 201 ? -7.82 -8.266 -7.797 1 86 201 TYR A CA 1
ATOM 1573 C C . TYR A 1 201 ? -8.742 -7.805 -6.676 1 86 201 TYR A C 1
ATOM 1575 O O . TYR A 1 201 ? -9.039 -8.57 -5.758 1 86 201 TYR A O 1
ATOM 1583 N N . PHE A 1 202 ? -9.086 -6.539 -6.793 1 85.31 202 PHE A N 1
ATOM 1584 C CA . PHE A 1 202 ? -10.016 -5.949 -5.84 1 85.31 202 PHE A CA 1
ATOM 1585 C C . PHE A 1 202 ? -11.25 -5.406 -6.551 1 85.31 202 PHE A C 1
ATOM 1587 O O . PHE A 1 202 ? -11.133 -4.746 -7.586 1 85.31 202 PHE A O 1
ATOM 1594 N N . LYS A 1 203 ? -12.406 -5.801 -6.016 1 83.38 203 LYS A N 1
ATOM 1595 C CA . LYS A 1 203 ? -13.656 -5.324 -6.594 1 83.38 203 LYS A CA 1
ATOM 1596 C C . LYS A 1 203 ? -14.484 -4.559 -5.566 1 83.38 203 LYS A C 1
ATOM 1598 O O . LYS A 1 203 ? -14.164 -4.57 -4.375 1 83.38 203 LYS A O 1
ATOM 1603 N N . ASN A 1 204 ? -15.453 -3.9 -6.16 1 82.94 204 ASN A N 1
ATOM 1604 C CA . ASN A 1 204 ? -16.422 -3.174 -5.344 1 82.94 204 ASN A CA 1
ATOM 1605 C C . ASN A 1 204 ? -15.734 -2.152 -4.441 1 82.94 204 ASN A C 1
ATOM 1607 O O . ASN A 1 204 ? -16.078 -2.033 -3.262 1 82.94 204 ASN A O 1
ATOM 1611 N N . LEU A 1 205 ? -14.695 -1.654 -5.152 1 82.19 205 LEU A N 1
ATOM 1612 C CA . LEU A 1 205 ? -14.047 -0.558 -4.438 1 82.19 205 LEU A CA 1
ATOM 1613 C C . LEU A 1 205 ? -14.844 0.734 -4.594 1 82.19 205 LEU A C 1
ATOM 1615 O O . LEU A 1 205 ? -15.547 0.917 -5.586 1 82.19 205 LEU A O 1
ATOM 1619 N N . GLY A 1 206 ? -15.523 1.283 -3.834 1 78.69 206 GLY A N 1
ATOM 1620 C CA . GLY A 1 206 ? -16.281 2.525 -3.902 1 78.69 206 GLY A CA 1
ATOM 1621 C C . GLY A 1 206 ? -15.539 3.631 -4.633 1 78.69 206 GLY A C 1
ATOM 1622 O O . GLY A 1 206 ? -14.312 3.732 -4.543 1 78.69 206 GLY A O 1
ATOM 1623 N N . ASN A 1 207 ? -16.156 4.188 -5.711 1 73.88 207 ASN A N 1
ATOM 1624 C CA . ASN A 1 207 ? -15.641 5.406 -6.324 1 73.88 207 ASN A CA 1
ATOM 1625 C C . ASN A 1 207 ? -16.234 6.656 -5.672 1 73.88 207 ASN A C 1
ATOM 1627 O O . ASN A 1 207 ? -17.453 6.766 -5.52 1 73.88 207 ASN A O 1
ATOM 1631 N N . PRO A 1 208 ? -15.344 7.391 -5.02 1 71.19 208 PRO A N 1
ATOM 1632 C CA . PRO A 1 208 ? -15.922 8.594 -4.422 1 71.19 208 PRO A CA 1
ATOM 1633 C C . PRO A 1 208 ? -16.766 9.406 -5.414 1 71.19 208 PRO A C 1
ATOM 1635 O O . PRO A 1 208 ? -16.531 9.336 -6.621 1 71.19 208 PRO A O 1
ATOM 1638 N N . PRO A 1 209 ? -18.094 9.828 -4.863 1 57.66 209 PRO A N 1
ATOM 1639 C CA . PRO A 1 209 ? -18.875 10.688 -5.746 1 57.66 209 PRO A CA 1
ATOM 1640 C C . PRO A 1 209 ? -18.047 11.797 -6.383 1 57.66 209 PRO A C 1
ATOM 1642 O O . PRO A 1 209 ? -17.109 12.305 -5.766 1 57.66 209 PRO A O 1
ATOM 1645 N N . LYS A 1 210 ? -17.953 11.719 -7.617 1 51.53 210 LYS A N 1
ATOM 1646 C CA . LYS A 1 210 ? -17.266 12.82 -8.289 1 51.53 210 LYS A CA 1
ATOM 1647 C C . LYS A 1 210 ? -17.562 14.148 -7.598 1 51.53 210 LYS A C 1
ATOM 1649 O O . LYS A 1 210 ? -18.719 14.492 -7.363 1 51.53 210 LYS A O 1
ATOM 1654 N N . ALA A 1 211 ? -17.047 14.773 -6.766 1 40.59 211 ALA A N 1
ATOM 1655 C CA . ALA A 1 211 ? -17.406 16.156 -6.469 1 40.59 211 ALA A CA 1
ATOM 1656 C C . ALA A 1 211 ? -18.156 16.797 -7.637 1 40.59 211 ALA A C 1
ATOM 1658 O O . ALA A 1 211 ? -17.875 16.5 -8.797 1 40.59 211 ALA A O 1
ATOM 1659 N N . VAL A 1 212 ? -19.453 17.438 -7.578 1 32.31 212 VAL A N 1
ATOM 1660 C CA . VAL A 1 212 ? -20 18.5 -8.43 1 32.31 212 VAL A CA 1
ATOM 1661 C C . VAL A 1 212 ? -18.859 19.281 -9.078 1 32.31 212 VAL A C 1
ATOM 1663 O O . VAL A 1 212 ? -18.016 19.859 -8.391 1 32.31 212 VAL A O 1
ATOM 1666 N N . LEU A 1 213 ? -18.531 19.297 -10.297 1 31.88 213 LEU A N 1
ATOM 1667 C CA . LEU A 1 213 ? -18.047 20.469 -11.008 1 31.88 213 LEU A CA 1
ATOM 1668 C C . LEU A 1 213 ? -18.594 21.75 -10.398 1 31.88 213 LEU A C 1
ATOM 1670 O O . LEU A 1 213 ? -19.812 21.891 -10.266 1 31.88 213 LEU A O 1
ATOM 1674 N N . GLY A 1 214 ? -18.359 22.531 -9.688 1 28.92 214 GLY A N 1
ATOM 1675 C CA . GLY A 1 214 ? -18.688 23.922 -9.969 1 28.92 214 GLY A CA 1
ATOM 1676 C C . GLY A 1 214 ? -18.938 24.188 -11.445 1 28.92 214 GLY A C 1
ATOM 1677 O O . GLY A 1 214 ? -18.062 23.953 -12.273 1 28.92 214 GLY A O 1
ATOM 1678 N N . MET A 1 215 ? -20.234 24.297 -11.961 1 29.14 215 MET A N 1
ATOM 1679 C CA . MET A 1 215 ? -20.875 25.031 -13.062 1 29.14 215 MET A CA 1
ATOM 1680 C C . MET A 1 215 ? -20.219 26.391 -13.266 1 29.14 215 MET A C 1
ATOM 1682 O O . MET A 1 215 ? -20.547 27.344 -12.562 1 29.14 215 MET A O 1
ATOM 1686 N N . THR A 1 216 ? -19.031 27.016 -13.328 1 28.7 216 THR A N 1
ATOM 1687 C CA . THR A 1 216 ? -19.109 28.031 -14.367 1 28.7 216 THR A CA 1
ATOM 1688 C C . THR A 1 216 ? -19.859 27.5 -15.586 1 28.7 216 THR A C 1
ATOM 1690 O O . THR A 1 216 ? -19.953 26.281 -15.781 1 28.7 216 THR A O 1
ATOM 1693 N N . GLN A 1 217 ? -20.562 28.516 -16.609 1 28.94 217 GLN A N 1
ATOM 1694 C CA . GLN A 1 217 ? -21.031 28.609 -18 1 28.94 217 GLN A CA 1
ATOM 1695 C C . GLN A 1 217 ? -20.406 27.516 -18.859 1 28.94 217 GLN A C 1
ATOM 1697 O O . GLN A 1 217 ? -19.375 26.938 -18.484 1 28.94 217 GLN A O 1
ATOM 1702 N N . GLU A 1 218 ? -20.75 27.594 -20.312 1 29.31 218 GLU A N 1
ATOM 1703 C CA . GLU A 1 218 ? -20.438 27.016 -21.625 1 29.31 218 GLU A CA 1
ATOM 1704 C C . GLU A 1 218 ? -18.938 26.797 -21.797 1 29.31 218 GLU A C 1
ATOM 1706 O O . GLU A 1 218 ? -18.375 27.172 -22.812 1 29.31 218 GLU A O 1
ATOM 1711 N N . LYS A 1 219 ? -18.062 26.922 -20.844 1 27.97 219 LYS A N 1
ATOM 1712 C CA . LYS A 1 219 ? -16.781 27.125 -21.516 1 27.97 219 LYS A CA 1
ATOM 1713 C C . LYS A 1 219 ? -16.438 25.953 -22.422 1 27.97 219 LYS A C 1
ATOM 1715 O O . LYS A 1 219 ? -16.734 24.797 -22.094 1 27.97 219 LYS A O 1
ATOM 1720 N N . ASP A 1 220 ? -16.016 26.203 -23.656 1 27.27 220 ASP A N 1
ATOM 1721 C CA . ASP A 1 220 ? -15.477 25.469 -24.797 1 27.27 220 ASP A CA 1
ATOM 1722 C C . ASP A 1 220 ? -14.469 24.422 -24.359 1 27.27 220 ASP A C 1
ATOM 1724 O O . ASP A 1 220 ? -13.844 24.547 -23.297 1 27.27 220 ASP A O 1
ATOM 1728 N N . PRO A 1 221 ? -14.211 23.266 -25.094 1 28.72 221 PRO A N 1
ATOM 1729 C CA . PRO A 1 221 ? -13.328 22.094 -25.219 1 28.72 221 PRO A CA 1
ATOM 1730 C C . PRO A 1 221 ? -11.898 22.375 -24.766 1 28.72 221 PRO A C 1
ATOM 1732 O O . PRO A 1 221 ? -11.133 21.453 -24.516 1 28.72 221 PRO A O 1
ATOM 1735 N N . GLU A 1 222 ? -11.328 23.578 -24.906 1 25.88 222 GLU A N 1
ATOM 1736 C CA . GLU A 1 222 ? -9.938 24.031 -25.031 1 25.88 222 GLU A CA 1
ATOM 1737 C C . GLU A 1 222 ? -9.289 24.172 -23.656 1 25.88 222 GLU A C 1
ATOM 1739 O O . GLU A 1 222 ? -8.07 24.297 -23.547 1 25.88 222 GLU A O 1
ATOM 1744 N N . SER A 1 223 ? -9.969 24.703 -22.703 1 25.78 223 SER A N 1
ATOM 1745 C CA . SER A 1 223 ? -9.117 25.375 -21.734 1 25.78 223 SER A CA 1
ATOM 1746 C C . SER A 1 223 ? -8.547 24.391 -20.719 1 25.78 223 SER A C 1
ATOM 1748 O O . SER A 1 223 ? -9.234 23.984 -19.781 1 25.78 223 SER A O 1
ATOM 1750 N N . MET A 1 224 ? -8.07 23.188 -21.094 1 23.72 224 MET A N 1
ATOM 1751 C CA . MET A 1 224 ? -7.262 22.234 -20.328 1 23.72 224 MET A CA 1
ATOM 1752 C C . MET A 1 224 ? -6.18 22.938 -19.531 1 23.72 224 MET A C 1
ATOM 1754 O O . MET A 1 224 ? -5.285 23.562 -20.109 1 23.72 224 MET A O 1
ATOM 1758 N N . VAL A 1 225 ? -6.504 23.562 -18.5 1 25.2 225 VAL A N 1
ATOM 1759 C CA . VAL A 1 225 ? -5.535 24.344 -17.734 1 25.2 225 VAL A CA 1
ATOM 1760 C C . VAL A 1 225 ? -4.238 23.562 -17.594 1 25.2 225 VAL A C 1
ATOM 1762 O O . VAL A 1 225 ? -4.262 22.359 -17.328 1 25.2 225 VAL A O 1
ATOM 1765 N N . GLN A 1 226 ? -3.033 24.078 -18.188 1 23.02 226 GLN A N 1
ATOM 1766 C CA . GLN A 1 226 ? -1.608 23.797 -18.297 1 23.02 226 GLN A CA 1
ATOM 1767 C C . GLN A 1 226 ? -0.949 23.703 -16.938 1 23.02 226 GLN A C 1
ATOM 1769 O O . GLN A 1 226 ? -0.907 24.688 -16.188 1 23.02 226 GLN A O 1
ATOM 1774 N N . VAL A 1 227 ? -1.263 22.766 -16.203 1 24.83 227 VAL A N 1
ATOM 1775 C CA . VAL A 1 227 ? -0.557 22.641 -14.938 1 24.83 227 VAL A CA 1
ATOM 1776 C C . VAL A 1 227 ? 0.947 22.547 -15.188 1 24.83 227 VAL A C 1
ATOM 1778 O O . VAL A 1 227 ? 1.394 21.797 -16.062 1 24.83 227 VAL A O 1
ATOM 1781 N N . ALA A 1 228 ? 1.753 23.547 -14.734 1 23.91 228 ALA A N 1
ATOM 1782 C CA . ALA A 1 228 ? 3.193 23.781 -14.711 1 23.91 228 ALA A CA 1
ATOM 1783 C C . ALA A 1 228 ? 3.945 22.562 -14.18 1 23.91 228 ALA A C 1
ATOM 1785 O O . ALA A 1 228 ? 3.465 21.875 -13.281 1 23.91 228 ALA A O 1
ATOM 1786 N N . SER A 1 229 ? 4.824 21.844 -15.07 1 22.8 229 SER A N 1
ATOM 1787 C CA . SER A 1 229 ? 5.836 20.797 -15.07 1 22.8 229 SER A CA 1
ATOM 1788 C C . SER A 1 229 ? 6.883 21.031 -13.992 1 22.8 229 SER A C 1
ATOM 1790 O O . SER A 1 229 ? 7.551 22.062 -13.984 1 22.8 229 SER A O 1
ATOM 1792 N N . ILE A 1 230 ? 6.664 20.844 -12.812 1 24.02 230 ILE A N 1
ATOM 1793 C CA . ILE A 1 230 ? 7.82 20.984 -11.938 1 24.02 230 ILE A CA 1
ATOM 1794 C C . ILE A 1 230 ? 8.797 19.828 -12.188 1 24.02 230 ILE A C 1
ATOM 1796 O O . ILE A 1 230 ? 8.469 18.672 -11.938 1 24.02 230 ILE A O 1
ATOM 1800 N N . THR A 1 231 ? 9.648 19.906 -13.32 1 22.52 231 THR A N 1
ATOM 1801 C CA . THR A 1 231 ? 10.766 19.062 -13.734 1 22.52 231 THR A CA 1
ATOM 1802 C C . THR A 1 231 ? 11.836 19 -12.641 1 22.52 231 THR A C 1
ATOM 1804 O O . THR A 1 231 ? 12.352 20.031 -12.227 1 22.52 231 THR A O 1
ATOM 1807 N N . TYR A 1 232 ? 11.711 18.344 -11.68 1 22.25 232 TYR A N 1
ATOM 1808 C CA . TYR A 1 232 ? 12.906 18.203 -10.852 1 22.25 232 TYR A CA 1
ATOM 1809 C C . TYR A 1 232 ? 14.016 17.484 -11.609 1 22.25 232 TYR A C 1
ATOM 1811 O O . TYR A 1 232 ? 13.75 16.531 -12.344 1 22.25 232 TYR A O 1
ATOM 1819 N N . HIS A 1 233 ? 15.031 18.234 -12.016 1 22.34 233 HIS A N 1
ATOM 1820 C CA . HIS A 1 233 ? 16.344 17.844 -12.523 1 22.34 233 HIS A CA 1
ATOM 1821 C C . HIS A 1 233 ? 16.969 16.766 -11.633 1 22.34 233 HIS A C 1
ATOM 1823 O O . HIS A 1 233 ? 17.078 16.953 -10.422 1 22.34 233 HIS A O 1
ATOM 1829 N N . VAL A 1 234 ? 16.672 15.578 -11.945 1 21.39 234 VAL A N 1
ATOM 1830 C CA . VAL A 1 234 ? 17.5 14.461 -11.477 1 21.39 234 VAL A CA 1
ATOM 1831 C C . VAL A 1 234 ? 18.969 14.773 -11.703 1 21.39 234 VAL A C 1
ATOM 1833 O O . VAL A 1 234 ? 19.391 15.031 -12.836 1 21.39 234 VAL A O 1
ATOM 1836 N N . PHE A 1 235 ? 19.75 15.25 -10.688 1 18.66 235 PHE A N 1
ATOM 1837 C CA . PHE A 1 235 ? 21.203 15.383 -10.602 1 18.66 235 PHE A CA 1
ATOM 1838 C C . PHE A 1 235 ? 21.875 14.047 -10.891 1 18.66 235 PHE A C 1
ATOM 1840 O O . PHE A 1 235 ? 21.672 13.07 -10.164 1 18.66 235 PHE A O 1
ATOM 1847 N N . ALA A 1 236 ? 22.031 13.68 -12.148 1 19.61 236 ALA A N 1
ATOM 1848 C CA . ALA A 1 236 ? 23.094 12.82 -12.672 1 19.61 236 ALA A CA 1
ATOM 1849 C C . ALA A 1 236 ? 24.469 13.266 -12.164 1 19.61 236 ALA A C 1
ATOM 1851 O O . ALA A 1 236 ? 25.484 12.656 -12.492 1 19.61 236 ALA A O 1
ATOM 1852 N N . SER A 1 237 ? 24.812 13.797 -11.016 1 19.61 237 SER A N 1
ATOM 1853 C CA . SER A 1 237 ? 26.25 13.719 -10.867 1 19.61 237 SER A CA 1
ATOM 1854 C C . SER A 1 237 ? 26.688 12.312 -10.469 1 19.61 237 SER A C 1
ATOM 1856 O O . SER A 1 237 ? 25.969 11.609 -9.758 1 19.61 237 SER A O 1
ATOM 1858 N N . MET B 1 1 ? -5.066 -38.531 -16.688 1 92.75 1 MET B N 1
ATOM 1859 C CA . MET B 1 1 ? -4.336 -37.25 -16.516 1 92.75 1 MET B CA 1
ATOM 1860 C C . MET B 1 1 ? -2.932 -37.531 -15.969 1 92.75 1 MET B C 1
ATOM 1862 O O . MET B 1 1 ? -2.734 -38.438 -15.148 1 92.75 1 MET B O 1
ATOM 1866 N N . LYS B 1 2 ? -1.903 -36.875 -16.547 1 95.31 2 LYS B N 1
ATOM 1867 C CA . LYS B 1 2 ? -0.507 -37 -16.141 1 95.31 2 LYS B CA 1
ATOM 1868 C C . LYS B 1 2 ? 0.154 -35.656 -15.945 1 95.31 2 LYS B C 1
ATOM 1870 O O . LYS B 1 2 ? -0.101 -34.719 -16.703 1 95.31 2 LYS B O 1
ATOM 1875 N N . PHE B 1 3 ? 0.956 -35.625 -14.961 1 96.94 3 PHE B N 1
ATOM 1876 C CA . PHE B 1 3 ? 1.697 -34.406 -14.719 1 96.94 3 PHE B CA 1
ATOM 1877 C C . PHE B 1 3 ? 3.016 -34.688 -14.008 1 96.94 3 PHE B C 1
ATOM 1879 O O . PHE B 1 3 ? 3.039 -35.375 -12.992 1 96.94 3 PHE B O 1
ATOM 1886 N N . ARG B 1 4 ? 4.016 -34.156 -14.57 1 97 4 ARG B N 1
ATOM 1887 C CA . ARG B 1 4 ? 5.355 -34.219 -13.992 1 97 4 ARG B CA 1
ATOM 1888 C C . ARG B 1 4 ? 6.141 -32.938 -14.305 1 97 4 ARG B C 1
ATOM 1890 O O . ARG B 1 4 ? 6.16 -32.469 -15.453 1 97 4 ARG B O 1
ATOM 1897 N N . ALA B 1 5 ? 6.742 -32.375 -13.289 1 96.81 5 ALA B N 1
ATOM 1898 C CA . ALA B 1 5 ? 7.562 -31.172 -13.453 1 96.81 5 ALA B CA 1
ATOM 1899 C C . ALA B 1 5 ? 8.758 -31.188 -12.508 1 96.81 5 ALA B C 1
ATOM 1901 O O . ALA B 1 5 ? 8.68 -31.734 -11.406 1 96.81 5 ALA B O 1
ATOM 1902 N N . LYS B 1 6 ? 9.844 -30.625 -13.016 1 96.94 6 LYS B N 1
ATOM 1903 C CA . LYS B 1 6 ? 11.062 -30.625 -12.219 1 96.94 6 LYS B CA 1
ATOM 1904 C C . LYS B 1 6 ? 11.727 -29.25 -12.234 1 96.94 6 LYS B C 1
ATOM 1906 O O . LYS B 1 6 ? 11.805 -28.609 -13.281 1 96.94 6 LYS B O 1
ATOM 1911 N N . ILE B 1 7 ? 12.125 -28.828 -11.07 1 95.38 7 ILE B N 1
ATOM 1912 C CA . ILE B 1 7 ? 12.859 -27.578 -10.922 1 95.38 7 ILE B CA 1
ATOM 1913 C C . ILE B 1 7 ? 14.273 -27.859 -10.422 1 95.38 7 ILE B C 1
ATOM 1915 O O . ILE B 1 7 ? 14.461 -28.625 -9.477 1 95.38 7 ILE B O 1
ATOM 1919 N N . THR B 1 8 ? 15.289 -27.219 -10.992 1 94.12 8 THR B N 1
ATOM 1920 C CA . THR B 1 8 ? 16.656 -27.484 -10.578 1 94.12 8 THR B CA 1
ATOM 1921 C C . THR B 1 8 ? 17.375 -26.188 -10.219 1 94.12 8 THR B C 1
ATOM 1923 O O . THR B 1 8 ? 18.391 -26.203 -9.531 1 94.12 8 THR B O 1
ATOM 1926 N N . SER B 1 9 ? 16.875 -25.109 -10.727 1 92.06 9 SER B N 1
ATOM 1927 C CA . SER B 1 9 ? 17.5 -23.828 -10.445 1 92.06 9 SER B CA 1
ATOM 1928 C C . SER B 1 9 ? 17.234 -23.375 -9.016 1 92.06 9 SER B C 1
ATOM 1930 O O . SER B 1 9 ? 16.078 -23.312 -8.594 1 92.06 9 SER B O 1
ATOM 1932 N N . LYS B 1 10 ? 18.266 -23 -8.344 1 91.06 10 LYS B N 1
ATOM 1933 C CA . LYS B 1 10 ? 18.141 -22.578 -6.953 1 91.06 10 LYS B CA 1
ATOM 1934 C C . LYS B 1 10 ? 17.234 -21.359 -6.816 1 91.06 10 LYS B C 1
ATOM 1936 O O . LYS B 1 10 ? 16.391 -21.312 -5.922 1 91.06 10 LYS B O 1
ATOM 1941 N N . SER B 1 11 ? 17.5 -20.469 -7.742 1 87.94 11 SER B N 1
ATOM 1942 C CA . SER B 1 11 ? 16.719 -19.25 -7.688 1 87.94 11 SER B CA 1
ATOM 1943 C C . SER B 1 11 ? 15.227 -19.531 -7.887 1 87.94 11 SER B C 1
ATOM 1945 O O . SER B 1 11 ? 14.383 -18.906 -7.234 1 87.94 11 SER B O 1
ATOM 1947 N N . ILE B 1 12 ? 14.961 -20.469 -8.703 1 88.38 12 ILE B N 1
ATOM 1948 C CA . ILE B 1 12 ? 13.57 -20.797 -9.008 1 88.38 12 ILE B CA 1
ATOM 1949 C C . ILE B 1 12 ? 12.961 -21.578 -7.848 1 88.38 12 ILE B C 1
ATOM 1951 O O . ILE B 1 12 ? 11.781 -21.406 -7.527 1 88.38 12 ILE B O 1
ATOM 1955 N N . LEU B 1 13 ? 13.75 -22.375 -7.266 1 92.88 13 LEU B N 1
ATOM 1956 C CA . LEU B 1 13 ? 13.289 -23.094 -6.082 1 92.88 13 LEU B CA 1
ATOM 1957 C C . LEU B 1 13 ? 12.859 -22.125 -4.988 1 92.88 13 LEU B C 1
ATOM 1959 O O . LEU B 1 13 ? 11.773 -22.266 -4.418 1 92.88 13 LEU B O 1
ATOM 1963 N N . GLU B 1 14 ? 13.664 -21.188 -4.762 1 90.19 14 GLU B N 1
ATOM 1964 C CA . GLU B 1 14 ? 13.359 -20.188 -3.742 1 90.19 14 GLU B CA 1
ATOM 1965 C C . GLU B 1 14 ? 12.078 -19.438 -4.074 1 90.19 14 GLU B C 1
ATOM 1967 O O . GLU B 1 14 ? 11.25 -19.188 -3.189 1 90.19 14 GLU B O 1
ATOM 1972 N N . LEU B 1 15 ? 12 -19.172 -5.293 1 85.81 15 LEU B N 1
ATOM 1973 C CA . LEU B 1 15 ? 10.812 -18.453 -5.754 1 85.81 15 LEU B CA 1
ATOM 1974 C C . LEU B 1 15 ? 9.562 -19.312 -5.559 1 85.81 15 LEU B C 1
ATOM 1976 O O . LEU B 1 15 ? 8.523 -18.812 -5.125 1 85.81 15 LEU B O 1
ATOM 1980 N N . PHE B 1 16 ? 9.672 -20.5 -5.883 1 91.62 16 PHE B N 1
ATOM 1981 C CA . PHE B 1 16 ? 8.539 -21.422 -5.75 1 91.62 16 PHE B CA 1
ATOM 1982 C C . PHE B 1 16 ? 8.133 -21.562 -4.289 1 91.62 16 PHE B C 1
ATOM 1984 O O . PHE B 1 16 ? 6.938 -21.594 -3.977 1 91.62 16 PHE B O 1
ATOM 1991 N N . ILE B 1 17 ? 9.086 -21.625 -3.451 1 93.31 17 ILE B N 1
ATOM 1992 C CA . ILE B 1 17 ? 8.828 -21.672 -2.016 1 93.31 17 ILE B CA 1
ATOM 1993 C C . ILE B 1 17 ? 8.094 -20.406 -1.575 1 93.31 17 ILE B C 1
ATOM 1995 O O . ILE B 1 17 ? 7.105 -20.484 -0.843 1 93.31 17 ILE B O 1
ATOM 1999 N N . GLN B 1 18 ? 8.547 -19.344 -2.072 1 87.12 18 GLN B N 1
ATOM 2000 C CA . GLN B 1 18 ? 7.961 -18.062 -1.707 1 87.12 18 GLN B CA 1
ATOM 2001 C C . GLN B 1 18 ? 6.512 -17.953 -2.174 1 87.12 18 GLN B C 1
ATOM 2003 O O . GLN B 1 18 ? 5.637 -17.531 -1.414 1 87.12 18 GLN B O 1
ATOM 2008 N N . VAL B 1 19 ? 6.277 -18.359 -3.412 1 87.62 19 VAL B N 1
ATOM 2009 C CA . VAL B 1 19 ? 4.938 -18.297 -3.984 1 87.62 19 VAL B CA 1
ATOM 2010 C C . VAL B 1 19 ? 4.004 -19.219 -3.211 1 87.62 19 VAL B C 1
ATOM 2012 O O . VAL B 1 19 ? 2.904 -18.828 -2.82 1 87.62 19 VAL B O 1
ATOM 2015 N N . SER B 1 20 ? 4.461 -20.391 -2.961 1 92.38 20 SER B N 1
ATOM 2016 C CA . SER B 1 20 ? 3.66 -21.359 -2.213 1 92.38 20 SER B CA 1
ATOM 2017 C C . SER B 1 20 ? 3.352 -20.844 -0.81 1 92.38 20 SER B C 1
ATOM 2019 O O . SER B 1 20 ? 2.227 -20.984 -0.326 1 92.38 20 SER B O 1
ATOM 2021 N N . GLY B 1 21 ? 4.371 -20.297 -0.21 1 90.06 21 GLY B N 1
ATOM 2022 C CA . GLY B 1 21 ? 4.172 -19.719 1.108 1 90.06 21 GLY B CA 1
ATOM 2023 C C . GLY B 1 21 ? 3.172 -18.578 1.113 1 90.06 21 GLY B C 1
ATOM 2024 O O . GLY B 1 21 ? 2.332 -18.484 2.012 1 90.06 21 GLY B O 1
ATOM 2025 N N . THR B 1 22 ? 3.273 -17.719 0.155 1 84.62 22 THR B N 1
ATOM 2026 C CA . THR B 1 22 ? 2.355 -16.594 0.02 1 84.62 22 THR B CA 1
ATOM 2027 C C . THR B 1 22 ? 0.921 -17.078 -0.155 1 84.62 22 THR B C 1
ATOM 2029 O O . THR B 1 22 ? 0.002 -16.578 0.493 1 84.62 22 THR B O 1
ATOM 2032 N N . VAL B 1 23 ? 0.756 -18.016 -0.972 1 87.06 23 VAL B N 1
ATOM 2033 C CA . VAL B 1 23 ? -0.567 -18.578 -1.215 1 87.06 23 VAL B CA 1
ATOM 2034 C C . VAL B 1 23 ? -1.119 -19.188 0.078 1 87.06 23 VAL B C 1
ATOM 2036 O O . VAL B 1 23 ? -2.287 -18.969 0.417 1 87.06 23 VAL B O 1
ATOM 2039 N N . ALA B 1 24 ? -0.266 -19.844 0.812 1 91 24 ALA B N 1
ATOM 2040 C CA . ALA B 1 24 ? -0.686 -20.5 2.049 1 91 24 ALA B CA 1
ATOM 2041 C C . ALA B 1 24 ? -1.104 -19.469 3.096 1 91 24 ALA B C 1
ATOM 2043 O O . ALA B 1 24 ? -2.002 -19.719 3.902 1 91 24 ALA B O 1
ATOM 2044 N N . ARG B 1 25 ? -0.472 -18.406 3.109 1 83.94 25 ARG B N 1
ATOM 2045 C CA . ARG B 1 25 ? -0.777 -17.359 4.078 1 83.94 25 ARG B CA 1
ATOM 2046 C C . ARG B 1 25 ? -2.094 -16.672 3.74 1 83.94 25 ARG B C 1
ATOM 2048 O O . ARG B 1 25 ? -2.803 -16.203 4.637 1 83.94 25 ARG B O 1
ATOM 2055 N N . LEU B 1 26 ? -2.434 -16.703 2.479 1 79.38 26 LEU B N 1
ATOM 2056 C CA . LEU B 1 26 ? -3.559 -15.898 2.023 1 79.38 26 LEU B CA 1
ATOM 2057 C C . LEU B 1 26 ? -4.82 -16.75 1.894 1 79.38 26 LEU B C 1
ATOM 2059 O O . LEU B 1 26 ? -5.934 -16.234 2.016 1 79.38 26 LEU B O 1
ATOM 2063 N N . ALA B 1 27 ? -4.625 -17.984 1.603 1 85.81 27 ALA B N 1
ATOM 2064 C CA . ALA B 1 27 ? -5.773 -18.844 1.371 1 85.81 27 ALA B CA 1
ATOM 2065 C C . ALA B 1 27 ? -5.531 -20.25 1.938 1 85.81 27 ALA B C 1
ATOM 2067 O O . ALA B 1 27 ? -4.438 -20.797 1.798 1 85.81 27 ALA B O 1
ATOM 2068 N N . LYS B 1 28 ? -6.516 -20.75 2.496 1 91.81 28 LYS B N 1
ATOM 2069 C CA . LYS B 1 28 ? -6.43 -22.094 3.047 1 91.81 28 LYS B CA 1
ATOM 2070 C C . LYS B 1 28 ? -6.398 -23.141 1.936 1 91.81 28 LYS B C 1
ATOM 2072 O O . LYS B 1 28 ? -5.695 -24.141 2.041 1 91.81 28 LYS B O 1
ATOM 2077 N N . VAL B 1 29 ? -7.203 -22.875 0.97 1 94.06 29 VAL B N 1
ATOM 2078 C CA . VAL B 1 29 ? -7.336 -23.812 -0.136 1 94.06 29 VAL B CA 1
ATOM 2079 C C . VAL B 1 29 ? -6.887 -23.156 -1.438 1 94.06 29 VAL B C 1
ATOM 2081 O O . VAL B 1 29 ? -7.16 -21.969 -1.664 1 94.06 29 VAL B O 1
ATOM 2084 N N . CYS B 1 30 ? -6.246 -23.922 -2.254 1 94.56 30 CYS B N 1
ATOM 2085 C CA . CYS B 1 30 ? -5.785 -23.422 -3.543 1 94.56 30 CYS B CA 1
ATOM 2086 C C . CYS B 1 30 ? -6.031 -24.453 -4.645 1 94.56 30 CYS B C 1
ATOM 2088 O O . CYS B 1 30 ? -5.848 -25.656 -4.434 1 94.56 30 CYS B O 1
ATOM 2090 N N . VAL B 1 31 ? -6.418 -23.953 -5.793 1 95.69 31 VAL B N 1
ATOM 2091 C CA . VAL B 1 31 ? -6.516 -24.812 -6.977 1 95.69 31 VAL B CA 1
ATOM 2092 C C . VAL B 1 31 ? -5.293 -24.594 -7.871 1 95.69 31 VAL B C 1
ATOM 2094 O O . VAL B 1 31 ? -5.023 -23.469 -8.305 1 95.69 31 VAL B O 1
ATOM 2097 N N . LEU B 1 32 ? -4.582 -25.641 -8.07 1 96.31 32 LEU B N 1
ATOM 2098 C CA . LEU B 1 32 ? -3.488 -25.625 -9.039 1 96.31 32 LEU B CA 1
ATOM 2099 C C . LEU B 1 32 ? -3.994 -25.969 -10.438 1 96.31 32 LEU B C 1
ATOM 2101 O O . LEU B 1 32 ? -4.551 -27.047 -10.656 1 96.31 32 LEU B O 1
ATOM 2105 N N . ARG B 1 33 ? -3.875 -25.062 -11.289 1 95.81 33 ARG B N 1
ATOM 2106 C CA . ARG B 1 33 ? -4.219 -25.281 -12.688 1 95.81 33 ARG B CA 1
ATOM 2107 C C . ARG B 1 33 ? -2.975 -25.562 -13.523 1 95.81 33 ARG B C 1
ATOM 2109 O O . ARG B 1 33 ? -2.109 -24.688 -13.664 1 95.81 33 ARG B O 1
ATOM 2116 N N . VAL B 1 34 ? -2.879 -26.719 -14.008 1 96.19 34 VAL B N 1
ATOM 2117 C CA . VAL B 1 34 ? -1.743 -27.125 -14.828 1 96.19 34 VAL B CA 1
ATOM 2118 C C . VAL B 1 34 ? -2.109 -27 -16.312 1 96.19 34 VAL B C 1
ATOM 2120 O O . VAL B 1 34 ? -3.023 -27.688 -16.781 1 96.19 34 VAL B O 1
ATOM 2123 N N . CYS B 1 35 ? -1.405 -26.141 -16.891 1 94.75 35 CYS B N 1
ATOM 2124 C CA . CYS B 1 35 ? -1.563 -25.938 -18.328 1 94.75 35 CYS B CA 1
ATOM 2125 C C . CYS B 1 35 ? -0.301 -26.359 -19.078 1 94.75 35 CYS B C 1
ATOM 2127 O O . CYS B 1 35 ? 0.708 -26.703 -18.453 1 94.75 35 CYS B O 1
ATOM 2129 N N . ARG B 1 36 ? -0.445 -26.312 -20.406 1 91.81 36 ARG B N 1
ATOM 2130 C CA . ARG B 1 36 ? 0.674 -26.734 -21.25 1 91.81 36 ARG B CA 1
ATOM 2131 C C . ARG B 1 36 ? 1.876 -25.812 -21.047 1 91.81 36 ARG B C 1
ATOM 2133 O O . ARG B 1 36 ? 3.023 -26.25 -21.141 1 91.81 36 ARG B O 1
ATOM 2140 N N . ASP B 1 37 ? 1.603 -24.609 -20.766 1 91.81 37 ASP B N 1
ATOM 2141 C CA . ASP B 1 37 ? 2.707 -23.656 -20.797 1 91.81 37 ASP B CA 1
ATOM 2142 C C . ASP B 1 37 ? 2.906 -23 -19.422 1 91.81 37 ASP B C 1
ATOM 2144 O O . ASP B 1 37 ? 3.824 -22.188 -19.25 1 91.81 37 ASP B O 1
ATOM 2148 N N . ARG B 1 38 ? 2.082 -23.375 -18.438 1 92.5 38 ARG B N 1
ATOM 2149 C CA . ARG B 1 38 ? 2.215 -22.688 -17.172 1 92.5 38 ARG B CA 1
ATOM 2150 C C . ARG B 1 38 ? 1.528 -23.469 -16.047 1 92.5 38 ARG B C 1
ATOM 2152 O O . ARG B 1 38 ? 0.684 -24.328 -16.312 1 92.5 38 ARG B O 1
ATOM 2159 N N . LEU B 1 39 ? 1.919 -23.25 -14.898 1 94.44 39 LEU B N 1
ATOM 2160 C CA . LEU B 1 39 ? 1.284 -23.672 -13.656 1 94.44 39 LEU B CA 1
ATOM 2161 C C . LEU B 1 39 ? 0.671 -22.5 -12.922 1 94.44 39 LEU B C 1
ATOM 2163 O O . LEU B 1 39 ? 1.376 -21.547 -12.562 1 94.44 39 LEU B O 1
ATOM 2167 N N . CYS B 1 40 ? -0.655 -22.531 -12.695 1 94.12 40 CYS B N 1
ATOM 2168 C CA . CYS B 1 40 ? -1.348 -21.406 -12.086 1 94.12 40 CYS B CA 1
ATOM 2169 C C . CYS B 1 40 ? -1.817 -21.734 -10.68 1 94.12 40 CYS B C 1
ATOM 2171 O O . CYS B 1 40 ? -2.254 -22.859 -10.422 1 94.12 40 CYS B O 1
ATOM 2173 N N . PHE B 1 41 ? -1.639 -20.797 -9.836 1 93.31 41 PHE B N 1
ATOM 2174 C CA . PHE B 1 41 ? -2.18 -20.859 -8.484 1 93.31 41 PHE B CA 1
ATOM 2175 C C . PHE B 1 41 ? -3.457 -20.047 -8.367 1 93.31 41 PHE B C 1
ATOM 2177 O O . PHE B 1 41 ? -3.461 -18.844 -8.656 1 93.31 41 PHE B O 1
ATOM 2184 N N . CYS B 1 42 ? -4.496 -20.688 -7.98 1 90.56 42 CYS B N 1
ATOM 2185 C CA . CYS B 1 42 ? -5.789 -20.031 -7.816 1 90.56 42 CYS B CA 1
ATOM 2186 C C . CYS B 1 42 ? -6.328 -20.234 -6.402 1 90.56 42 CYS B C 1
ATOM 2188 O O . CYS B 1 42 ? -7.141 -21.125 -6.164 1 90.56 42 CYS B O 1
ATOM 2190 N N . PRO B 1 43 ? -5.855 -19.359 -5.488 1 88.12 43 PRO B N 1
ATOM 2191 C CA . PRO B 1 43 ? -6.398 -19.484 -4.133 1 88.12 43 PRO B CA 1
ATOM 2192 C C . PRO B 1 43 ? -7.902 -19.25 -4.078 1 88.12 43 PRO B C 1
ATOM 2194 O O . PRO B 1 43 ? -8.422 -18.391 -4.797 1 88.12 43 PRO B O 1
ATOM 2197 N N . THR B 1 44 ? -8.531 -20.047 -3.312 1 81.12 44 THR B N 1
ATOM 2198 C CA . THR B 1 44 ? -9.969 -19.891 -3.148 1 81.12 44 THR B CA 1
ATOM 2199 C C . THR B 1 44 ? -10.297 -19.297 -1.776 1 81.12 44 THR B C 1
ATOM 2201 O O . THR B 1 44 ? -9.531 -19.469 -0.825 1 81.12 44 THR B O 1
ATOM 2204 N N . GLY B 1 45 ? -11.336 -18.578 -1.603 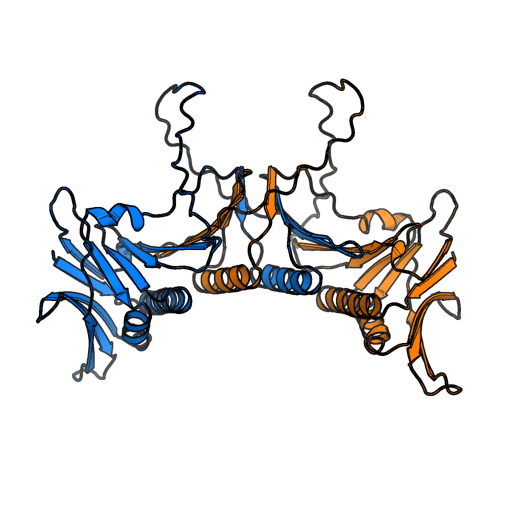1 69.12 45 GLY B N 1
ATOM 2205 C CA . GLY B 1 45 ? -11.852 -18.125 -0.323 1 69.12 45 GLY B CA 1
ATOM 2206 C C . GLY B 1 45 ? -11.211 -16.828 0.152 1 69.12 45 GLY B C 1
ATOM 2207 O O . GLY B 1 45 ? -11.164 -16.562 1.354 1 69.12 45 GLY B O 1
ATOM 2208 N N . LEU B 1 46 ? -10.312 -16.328 -0.664 1 60.81 46 LEU B N 1
ATOM 2209 C CA . LEU B 1 46 ? -9.719 -15.102 -0.153 1 60.81 46 LEU B CA 1
ATOM 2210 C C . LEU B 1 46 ? -10.789 -14.164 0.391 1 60.81 46 LEU B C 1
ATOM 2212 O O . LEU B 1 46 ? -11.945 -14.227 -0.029 1 60.81 46 LEU B O 1
ATOM 2216 N N . LEU B 1 47 ? -10.5 -13.68 1.627 1 54.34 47 LEU B N 1
ATOM 2217 C CA . LEU B 1 47 ? -11.367 -12.82 2.416 1 54.34 47 LEU B CA 1
ATOM 2218 C C . LEU B 1 47 ? -11.773 -11.578 1.621 1 54.34 47 LEU B C 1
ATOM 2220 O O . LEU B 1 47 ? -10.914 -10.844 1.126 1 54.34 47 LEU B O 1
ATOM 2224 N N . GLY B 1 48 ? -13.07 -11.383 1.312 1 56.25 48 GLY B N 1
ATOM 2225 C CA . GLY B 1 48 ? -13.758 -10.18 0.861 1 56.25 48 GLY B CA 1
ATOM 2226 C C . GLY B 1 48 ? -13.648 -9.961 -0.636 1 56.25 48 GLY B C 1
ATOM 2227 O O . GLY B 1 48 ? -13.836 -10.891 -1.422 1 56.25 48 GLY B O 1
ATOM 2228 N N . GLU B 1 49 ? -13.273 -8.805 -1.054 1 62.75 49 GLU B N 1
ATOM 2229 C CA . GLU B 1 49 ? -13.297 -8.258 -2.408 1 62.75 49 GLU B CA 1
ATOM 2230 C C . GLU B 1 49 ? -11.969 -8.5 -3.123 1 62.75 49 GLU B C 1
ATOM 2232 O O . GLU B 1 49 ? -11.836 -8.203 -4.312 1 62.75 49 GLU B O 1
ATOM 2237 N N . ALA B 1 50 ? -11.039 -9.336 -2.473 1 71.75 50 ALA B N 1
ATOM 2238 C CA . ALA B 1 50 ? -9.727 -9.492 -3.09 1 71.75 50 ALA B CA 1
ATOM 2239 C C . ALA B 1 50 ? -9.547 -10.906 -3.641 1 71.75 50 ALA B C 1
ATOM 2241 O O . ALA B 1 50 ? -10.023 -11.875 -3.051 1 71.75 50 ALA B O 1
ATOM 2242 N N . GLN B 1 51 ? -9.117 -11.039 -4.867 1 78.44 51 GLN B N 1
ATOM 2243 C CA . GLN B 1 51 ? -8.727 -12.312 -5.469 1 78.44 51 GLN B CA 1
ATOM 2244 C C . GLN B 1 51 ? -7.25 -12.32 -5.848 1 78.44 51 GLN B C 1
ATOM 2246 O O . GLN B 1 51 ? -6.699 -11.281 -6.227 1 78.44 51 GLN B O 1
ATOM 2251 N N . LEU B 1 52 ? -6.676 -13.469 -5.609 1 82.81 52 LEU B N 1
ATOM 2252 C CA . LEU B 1 52 ? -5.262 -13.617 -5.941 1 82.81 52 LEU B CA 1
ATOM 2253 C C . LEU B 1 52 ? -5.074 -14.672 -7.035 1 82.81 52 LEU B C 1
ATOM 2255 O O . LEU B 1 52 ? -5.789 -15.672 -7.066 1 82.81 52 LEU B O 1
ATOM 2259 N N . TRP B 1 53 ? -4.18 -14.391 -7.961 1 85.81 53 TRP B N 1
ATOM 2260 C CA . TRP B 1 53 ? -3.816 -15.32 -9.023 1 85.81 53 TRP B CA 1
ATOM 2261 C C . TRP B 1 53 ? -2.314 -15.297 -9.281 1 85.81 53 TRP B C 1
ATOM 2263 O O . TRP B 1 53 ? -1.712 -14.219 -9.359 1 85.81 53 TRP B O 1
ATOM 2273 N N . GLY B 1 54 ? -1.766 -16.453 -9.336 1 88.06 54 GLY B N 1
ATOM 2274 C CA . GLY B 1 54 ? -0.349 -16.578 -9.641 1 88.06 54 GLY B CA 1
ATOM 2275 C C . GLY B 1 54 ? -0.052 -17.594 -10.719 1 88.06 54 GLY B C 1
ATOM 2276 O O . GLY B 1 54 ? -0.811 -18.547 -10.898 1 88.06 54 GLY B O 1
ATOM 2277 N N . GLU B 1 55 ? 0.99 -17.359 -11.469 1 89.38 55 GLU B N 1
ATOM 2278 C CA . GLU B 1 55 ? 1.377 -18.328 -12.484 1 89.38 55 GLU B CA 1
ATOM 2279 C C . GLU B 1 55 ? 2.895 -18.453 -12.586 1 89.38 55 GLU B C 1
ATOM 2281 O O . GLU B 1 55 ? 3.611 -17.469 -12.438 1 89.38 55 GLU B O 1
ATOM 2286 N N . VAL B 1 56 ? 3.32 -19.609 -12.758 1 89.44 56 VAL B N 1
ATOM 2287 C CA . VAL B 1 56 ? 4.715 -19.938 -13.047 1 89.44 56 VAL B CA 1
ATOM 2288 C C . VAL B 1 56 ? 4.832 -20.484 -14.469 1 89.44 56 VAL B C 1
ATOM 2290 O O . VAL B 1 56 ? 4.172 -21.453 -14.82 1 89.44 56 VAL B O 1
ATOM 2293 N N . ARG B 1 57 ? 5.6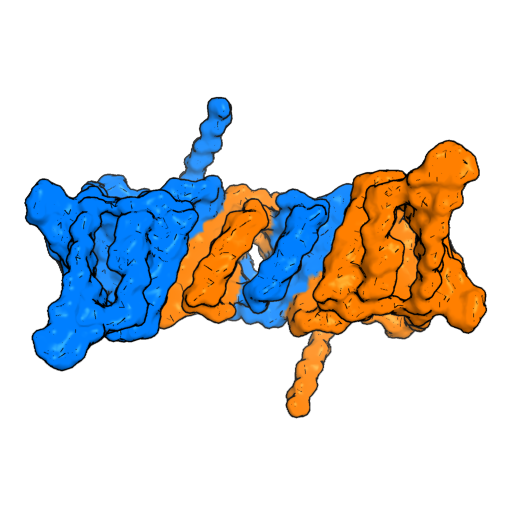95 -19.844 -15.203 1 90.38 57 ARG B N 1
ATOM 2294 C CA . ARG B 1 57 ? 5.82 -20.234 -16.609 1 90.38 57 ARG B CA 1
ATOM 2295 C C . ARG B 1 57 ? 6.574 -21.562 -16.734 1 90.38 57 ARG B C 1
ATOM 2297 O O . ARG B 1 57 ? 7.469 -21.844 -15.945 1 90.38 57 ARG B O 1
ATOM 2304 N N . ARG B 1 58 ? 6.227 -22.234 -17.812 1 88 58 ARG B N 1
ATOM 2305 C CA . ARG B 1 58 ? 6.785 -23.547 -18.062 1 88 58 ARG B CA 1
ATOM 2306 C C . ARG B 1 58 ? 8.305 -23.484 -18.234 1 88 58 ARG B C 1
ATOM 2308 O O . ARG B 1 58 ? 9.016 -24.422 -17.875 1 88 58 ARG B O 1
ATOM 2315 N N . GLY B 1 59 ? 8.805 -22.406 -18.688 1 86.75 59 GLY B N 1
ATOM 2316 C CA . GLY B 1 59 ? 10.211 -22.266 -19.047 1 86.75 59 GLY B CA 1
ATOM 2317 C C . GLY B 1 59 ? 11.148 -22.406 -17.859 1 86.75 59 GLY B C 1
ATOM 2318 O O . GLY B 1 59 ? 12.344 -22.656 -18.016 1 86.75 59 GLY B O 1
ATOM 2319 N N . VAL B 1 60 ? 10.609 -22.344 -16.672 1 87.44 60 VAL B N 1
ATOM 2320 C CA . VAL B 1 60 ? 11.484 -22.391 -15.508 1 87.44 60 VAL B CA 1
ATOM 2321 C C . VAL B 1 60 ? 11.688 -23.844 -15.078 1 87.44 60 VAL B C 1
ATOM 2323 O O . VAL B 1 60 ? 12.586 -24.141 -14.281 1 87.44 60 VAL B O 1
ATOM 2326 N N . PHE B 1 61 ? 10.859 -24.688 -15.609 1 91.81 61 PHE B N 1
ATOM 2327 C CA . PHE B 1 61 ? 10.969 -26.109 -15.289 1 91.81 61 PHE B CA 1
ATOM 2328 C C . PHE B 1 61 ? 11.906 -26.812 -16.25 1 91.81 61 PHE B C 1
ATOM 2330 O O . PHE B 1 61 ? 11.859 -26.562 -17.469 1 91.81 61 PHE B O 1
ATOM 2337 N N . ARG B 1 62 ? 12.734 -27.594 -15.75 1 90.44 62 ARG B N 1
ATOM 2338 C CA . ARG B 1 62 ? 13.602 -28.422 -16.594 1 90.44 62 ARG B CA 1
ATOM 2339 C C . ARG B 1 62 ? 12.789 -29.484 -17.328 1 90.44 62 ARG B C 1
ATOM 2341 O O . ARG B 1 62 ? 13.047 -29.766 -18.5 1 90.44 62 ARG B O 1
ATOM 2348 N N . HIS B 1 63 ? 11.914 -30.094 -16.609 1 92.38 63 HIS B N 1
ATOM 2349 C CA . HIS B 1 63 ? 10.961 -31.062 -17.141 1 92.38 63 HIS B CA 1
ATOM 2350 C C . HIS B 1 63 ? 9.523 -30.672 -16.797 1 92.38 63 HIS B C 1
ATOM 2352 O O . HIS B 1 63 ? 9.242 -30.328 -15.641 1 92.38 63 HIS B O 1
ATOM 2358 N N . PHE B 1 64 ? 8.789 -30.578 -17.906 1 94.56 64 PHE B N 1
ATOM 2359 C CA . PHE B 1 64 ? 7.383 -30.25 -17.719 1 94.56 64 PHE B CA 1
ATOM 2360 C C . PHE B 1 64 ? 6.512 -31.031 -18.688 1 94.56 64 PHE B C 1
ATOM 2362 O O . PHE B 1 64 ? 6.496 -30.75 -19.891 1 94.56 64 PHE B O 1
ATOM 2369 N N . CYS B 1 65 ? 5.832 -32.031 -18.125 1 95.06 65 CYS B N 1
ATOM 2370 C CA . CYS B 1 65 ? 4.961 -32.906 -18.922 1 95.06 65 CYS B CA 1
ATOM 2371 C C . CYS B 1 65 ? 3.578 -33 -18.297 1 95.06 65 CYS B C 1
ATOM 2373 O O . CYS B 1 65 ? 3.453 -33.25 -17.094 1 95.06 65 CYS B O 1
ATOM 2375 N N . MET B 1 66 ? 2.676 -32.781 -19.156 1 94.19 66 MET B N 1
ATOM 2376 C CA . MET B 1 66 ? 1.322 -32.906 -18.625 1 94.19 66 MET B CA 1
ATOM 2377 C C . MET B 1 66 ? 0.352 -33.375 -19.703 1 94.19 66 MET B C 1
ATOM 2379 O O . MET B 1 66 ? 0.568 -33.125 -20.891 1 94.19 66 MET B O 1
ATOM 2383 N N . GLU B 1 67 ? -0.534 -34.156 -19.344 1 95.06 67 GLU B N 1
ATOM 2384 C CA . GLU B 1 67 ? -1.685 -34.594 -20.141 1 95.06 67 GLU B CA 1
ATOM 2385 C C . GLU B 1 67 ? -2.99 -34.344 -19.391 1 95.06 67 GLU B C 1
ATOM 2387 O O . GLU B 1 67 ? -3.201 -34.875 -18.297 1 95.06 67 GLU B O 1
ATOM 2392 N N . GLY B 1 68 ? -3.799 -33.531 -19.953 1 94.38 68 GLY B N 1
ATOM 2393 C CA . GLY B 1 68 ? -5.051 -33.188 -19.297 1 94.38 68 GLY B CA 1
ATOM 2394 C C . GLY B 1 68 ? -6.129 -34.25 -19.469 1 94.38 68 GLY B C 1
ATOM 2395 O O . GLY B 1 68 ? -5.832 -35.438 -19.625 1 94.38 68 GLY B O 1
ATOM 2396 N N . VAL B 1 69 ? -7.383 -33.812 -19.297 1 91.44 69 VAL B N 1
ATOM 2397 C CA . VAL B 1 69 ? -8.523 -34.719 -19.359 1 91.44 69 VAL B CA 1
ATOM 2398 C C . VAL B 1 69 ? -8.672 -35.281 -20.766 1 91.44 69 VAL B C 1
ATOM 2400 O O . VAL B 1 69 ? -8.945 -36.469 -20.953 1 91.44 69 VAL B O 1
ATOM 2403 N N . SER B 1 70 ? -8.445 -34.406 -21.719 1 92.19 70 SER B N 1
ATOM 2404 C CA . SER B 1 70 ? -8.477 -34.75 -23.141 1 92.19 70 SER B CA 1
ATOM 2405 C C . SER B 1 70 ? -7.633 -33.75 -23.953 1 92.19 70 SER B C 1
ATOM 2407 O O . SER B 1 70 ? -7.047 -32.844 -23.406 1 92.19 70 SER B O 1
ATOM 2409 N N . GLU B 1 71 ? -7.496 -34.031 -25.234 1 91.44 71 GLU B N 1
ATOM 2410 C CA . GLU B 1 71 ? -6.762 -33.125 -26.109 1 91.44 71 GLU B CA 1
ATOM 2411 C C . GLU B 1 71 ? -7.438 -31.766 -26.188 1 91.44 71 GLU B C 1
ATOM 2413 O O . GLU B 1 71 ? -6.762 -30.75 -26.297 1 91.44 71 GLU B O 1
ATOM 2418 N N . GLU B 1 72 ? -8.805 -31.781 -26.125 1 91.62 72 GLU B N 1
ATOM 2419 C CA . GLU B 1 72 ? -9.578 -30.547 -26.172 1 91.62 72 GLU B CA 1
ATOM 2420 C C . GLU B 1 72 ? -9.531 -29.812 -24.828 1 91.62 72 GLU B C 1
ATOM 2422 O O . GLU B 1 72 ? -9.461 -28.578 -24.781 1 91.62 72 GLU B O 1
ATOM 2427 N N . PHE B 1 73 ? -9.578 -30.594 -23.844 1 91.88 73 PHE B N 1
ATOM 2428 C CA . PHE B 1 73 ? -9.523 -30.062 -22.484 1 91.88 73 PHE B CA 1
ATOM 2429 C C . PHE B 1 73 ? -8.227 -30.469 -21.797 1 91.88 73 PHE B C 1
ATOM 2431 O O . PHE B 1 73 ? -8.25 -31.188 -20.797 1 91.88 73 PHE B O 1
ATOM 2438 N N . ASN B 1 74 ? -7.16 -29.922 -22.328 1 94 74 ASN B N 1
ATOM 2439 C CA . ASN B 1 74 ? -5.816 -30.344 -21.938 1 94 74 ASN B CA 1
ATOM 2440 C C . ASN B 1 74 ? -5.301 -29.547 -20.75 1 94 74 ASN B C 1
ATOM 2442 O O . ASN B 1 74 ? -4.223 -28.938 -20.812 1 94 74 ASN B O 1
ATOM 2446 N N . GLU B 1 75 ? -6.02 -29.484 -19.688 1 95.75 75 GLU B N 1
ATOM 2447 C CA . GLU B 1 75 ? -5.66 -28.859 -18.422 1 95.75 75 GLU B CA 1
ATOM 2448 C C . GLU B 1 75 ? -5.98 -29.766 -17.234 1 95.75 75 GLU B C 1
ATOM 2450 O O . GLU B 1 75 ? -6.75 -30.719 -17.375 1 95.75 75 GLU B O 1
ATOM 2455 N N . ILE B 1 76 ? -5.332 -29.594 -16.156 1 96.81 76 ILE B N 1
ATOM 2456 C CA . ILE B 1 76 ? -5.598 -30.312 -14.906 1 96.81 76 ILE B CA 1
ATOM 2457 C C . ILE B 1 76 ? -5.863 -29.297 -13.789 1 96.81 76 ILE B C 1
ATOM 2459 O O . ILE B 1 76 ? -5.109 -28.344 -13.625 1 96.81 76 ILE B O 1
ATOM 2463 N N . TYR B 1 77 ? -6.949 -29.5 -13.117 1 96.31 77 TYR B N 1
ATOM 2464 C CA . TYR B 1 77 ? -7.273 -28.672 -11.961 1 96.31 77 TYR B CA 1
ATOM 2465 C C . TYR B 1 77 ? -7.199 -29.5 -10.672 1 96.31 77 TYR B C 1
ATOM 2467 O O . TYR B 1 77 ? -7.992 -30.422 -10.477 1 96.31 77 TYR B O 1
ATOM 2475 N N . LEU B 1 78 ? -6.293 -29.125 -9.789 1 97.31 78 LEU B N 1
ATOM 2476 C CA . LEU B 1 78 ? -6.059 -29.859 -8.547 1 97.31 78 LEU B CA 1
ATOM 2477 C C . LEU B 1 78 ? -6.324 -28.969 -7.336 1 97.31 78 LEU B C 1
ATOM 2479 O O . LEU B 1 78 ? -5.652 -27.953 -7.145 1 97.31 78 LEU B O 1
ATOM 2483 N N . GLU B 1 79 ? -7.242 -29.297 -6.617 1 97 79 GLU B N 1
ATOM 2484 C CA . GLU B 1 79 ? -7.512 -28.594 -5.363 1 97 79 GLU B CA 1
ATOM 2485 C C . GLU B 1 79 ? -6.727 -29.219 -4.207 1 97 79 GLU B C 1
ATOM 2487 O O . GLU B 1 79 ? -6.699 -30.438 -4.051 1 97 79 GLU B O 1
ATOM 2492 N N . LEU B 1 80 ? -6.098 -28.453 -3.426 1 97.38 80 LEU B N 1
ATOM 2493 C CA . LEU B 1 80 ? -5.316 -28.953 -2.301 1 97.38 80 LEU B CA 1
ATOM 2494 C C . LEU B 1 80 ? -5.273 -27.938 -1.172 1 97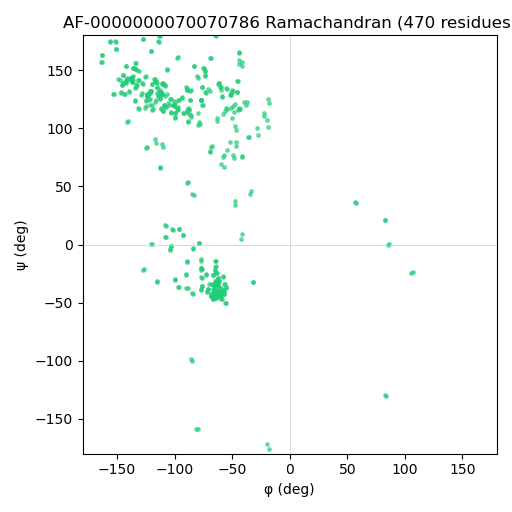.38 80 LEU B C 1
ATOM 2496 O O . LEU B 1 80 ? -5.664 -26.781 -1.359 1 97.38 80 LEU B O 1
ATOM 2500 N N . MET B 1 81 ? -4.828 -28.328 -0.048 1 97.44 81 MET B N 1
ATOM 2501 C CA . MET B 1 81 ? -4.578 -27.438 1.072 1 97.44 81 MET B CA 1
ATOM 2502 C C . MET B 1 81 ? -3.283 -26.656 0.862 1 97.44 81 MET B C 1
ATOM 2504 O O . MET B 1 81 ? -2.219 -27.25 0.678 1 97.44 81 MET B O 1
ATOM 2508 N N . SER B 1 82 ? -3.408 -25.328 0.916 1 95.12 82 SER B N 1
ATOM 2509 C CA . SER B 1 82 ? -2.273 -24.469 0.614 1 95.12 82 SER B CA 1
ATOM 2510 C C . SER B 1 82 ? -1.106 -24.734 1.558 1 95.12 82 SER B C 1
ATOM 2512 O O . SER B 1 82 ? 0.047 -24.781 1.126 1 95.12 82 SER B O 1
ATOM 2514 N N . GLU B 1 83 ? -1.443 -24.969 2.758 1 97 83 GLU B N 1
ATOM 2515 C CA . GLU B 1 83 ? -0.415 -25.203 3.77 1 97 83 GLU B CA 1
ATOM 2516 C C . GLU B 1 83 ? 0.375 -26.469 3.482 1 97 83 GLU B C 1
ATOM 2518 O O . GLU B 1 83 ? 1.563 -26.562 3.795 1 97 83 GLU B O 1
ATOM 2523 N N . HIS B 1 84 ? -0.287 -27.5 2.932 1 97.5 84 HIS B N 1
ATOM 2524 C CA . HIS B 1 84 ? 0.392 -28.75 2.627 1 97.5 84 HIS B CA 1
ATOM 2525 C C . HIS B 1 84 ? 1.487 -28.547 1.586 1 97.5 84 HIS B C 1
ATOM 2527 O O . HIS B 1 84 ? 2.604 -29.047 1.746 1 97.5 84 HIS B O 1
ATOM 2533 N N . LEU B 1 85 ? 1.161 -27.828 0.632 1 97.19 85 LEU B N 1
ATOM 2534 C CA . LEU B 1 85 ? 2.148 -27.562 -0.41 1 97.19 85 LEU B CA 1
ATOM 2535 C C . LEU B 1 85 ? 3.297 -26.719 0.128 1 97.19 85 LEU B C 1
ATOM 2537 O O . LEU B 1 85 ? 4.469 -27.031 -0.105 1 97.19 85 LEU B O 1
ATOM 2541 N N . ALA B 1 86 ? 2.932 -25.672 0.834 1 96.56 86 ALA B N 1
ATOM 2542 C CA . ALA B 1 86 ? 3.941 -24.781 1.392 1 96.56 86 ALA B CA 1
ATOM 2543 C C . ALA B 1 86 ? 4.914 -25.547 2.289 1 96.56 86 ALA B C 1
ATOM 2545 O O . ALA B 1 86 ? 6.129 -25.344 2.211 1 96.56 86 ALA B O 1
ATOM 2546 N N . ARG B 1 87 ? 4.383 -26.391 3.062 1 96.75 87 ARG B N 1
ATOM 2547 C CA . ARG B 1 87 ? 5.207 -27.188 3.967 1 96.75 87 ARG B CA 1
ATOM 2548 C C . ARG B 1 87 ? 6.086 -28.172 3.191 1 96.75 87 ARG B C 1
ATOM 2550 O O . ARG B 1 87 ? 7.254 -28.375 3.533 1 96.75 87 ARG B O 1
ATOM 2557 N N . ALA B 1 88 ? 5.562 -28.781 2.225 1 96.88 88 ALA B N 1
ATOM 2558 C CA . ALA B 1 88 ? 6.273 -29.781 1.442 1 96.88 88 ALA B CA 1
ATOM 2559 C C . ALA B 1 88 ? 7.492 -29.172 0.751 1 96.88 88 ALA B C 1
ATOM 2561 O O . ALA B 1 88 ? 8.516 -29.844 0.585 1 96.88 88 ALA B O 1
ATOM 2562 N N . VAL B 1 89 ? 7.379 -27.906 0.411 1 96.38 89 VAL B N 1
ATOM 2563 C CA . VAL B 1 89 ? 8.453 -27.328 -0.396 1 96.38 89 VAL B CA 1
ATOM 2564 C C . VAL B 1 89 ? 9.336 -26.438 0.475 1 96.38 89 VAL B C 1
ATOM 2566 O O . VAL B 1 89 ? 10.336 -25.891 0.004 1 96.38 89 VAL B O 1
ATOM 2569 N N . ARG B 1 90 ? 8.984 -26.266 1.655 1 94 90 ARG B N 1
ATOM 2570 C CA . ARG B 1 90 ? 9.633 -25.312 2.553 1 94 90 ARG B CA 1
ATOM 2571 C C . ARG B 1 90 ? 11.133 -25.578 2.639 1 94 90 ARG B C 1
ATOM 2573 O O . ARG B 1 90 ? 11.93 -24.625 2.652 1 94 90 ARG B O 1
ATOM 2580 N N . ASN B 1 91 ? 11.547 -26.828 2.613 1 91.19 91 ASN B N 1
ATOM 2581 C CA . ASN B 1 91 ? 12.953 -27.188 2.812 1 91.19 91 ASN B CA 1
ATOM 2582 C C . ASN B 1 91 ? 13.672 -27.375 1.482 1 91.19 91 ASN B C 1
ATOM 2584 O O . ASN B 1 91 ? 14.789 -27.906 1.447 1 91.19 91 ASN B O 1
ATOM 2588 N N . ALA B 1 92 ? 13.086 -26.969 0.472 1 93.19 92 ALA B N 1
ATOM 2589 C CA . ALA B 1 92 ? 13.672 -27.203 -0.847 1 93.19 92 ALA B CA 1
ATOM 2590 C C . ALA B 1 92 ? 14.703 -26.125 -1.183 1 93.19 92 ALA B C 1
ATOM 2592 O O . ALA B 1 92 ? 15.359 -26.188 -2.229 1 93.19 92 ALA B O 1
ATOM 2593 N N . GLY B 1 93 ? 14.859 -25.141 -0.342 1 89.44 93 GLY B N 1
ATOM 2594 C CA . GLY B 1 93 ? 15.781 -24.047 -0.62 1 89.44 93 GLY B CA 1
ATOM 2595 C C . GLY B 1 93 ? 17.203 -24.516 -0.886 1 89.44 93 GLY B C 1
ATOM 2596 O O . GLY B 1 93 ? 17.906 -23.922 -1.691 1 89.44 93 GLY B O 1
ATOM 2597 N N . ASN B 1 94 ? 17.609 -25.562 -0.23 1 87.94 94 ASN B N 1
ATOM 2598 C CA . ASN B 1 94 ? 18.969 -26.078 -0.411 1 87.94 94 ASN B CA 1
ATOM 2599 C C . ASN B 1 94 ? 18.969 -27.391 -1.19 1 87.94 94 ASN B C 1
ATOM 2601 O O . ASN B 1 94 ? 19.953 -28.125 -1.182 1 87.94 94 ASN B O 1
ATOM 2605 N N . ALA B 1 95 ? 17.938 -27.625 -1.787 1 93 95 ALA B N 1
ATOM 2606 C CA . ALA B 1 95 ? 17.797 -28.875 -2.523 1 93 95 ALA B CA 1
ATOM 2607 C C . ALA B 1 95 ? 18.438 -28.766 -3.904 1 93 95 ALA B C 1
ATOM 2609 O O . ALA B 1 95 ? 18.625 -27.672 -4.43 1 93 95 ALA B O 1
ATOM 2610 N N . SER B 1 96 ? 18.844 -29.891 -4.402 1 92.81 96 SER B N 1
ATOM 2611 C CA . SER B 1 96 ? 19.375 -29.938 -5.766 1 92.81 96 SER B CA 1
ATOM 2612 C C . SER B 1 96 ? 18.234 -29.891 -6.789 1 92.81 96 SER B C 1
ATOM 2614 O O . SER B 1 96 ? 18.438 -29.406 -7.906 1 92.81 96 SER B O 1
ATOM 2616 N N . SER B 1 97 ? 17.109 -30.391 -6.324 1 95 97 SER B N 1
ATOM 2617 C CA . SER B 1 97 ? 15.969 -30.359 -7.238 1 95 97 SER B CA 1
ATOM 2618 C C . SER B 1 97 ? 14.656 -30.562 -6.496 1 95 97 SER B C 1
ATOM 2620 O O . SER B 1 97 ? 14.648 -31.047 -5.359 1 95 97 SER B O 1
ATOM 2622 N N . LEU B 1 98 ? 13.594 -30.203 -7.184 1 96.38 98 LEU B N 1
ATOM 2623 C CA . LEU B 1 98 ? 12.219 -30.406 -6.738 1 96.38 98 LEU B CA 1
ATOM 2624 C C . LEU B 1 98 ? 11.359 -30.969 -7.863 1 96.38 98 LEU B C 1
ATOM 2626 O O . LEU B 1 98 ? 11.328 -30.422 -8.969 1 96.38 98 LEU B O 1
ATOM 2630 N N . LYS B 1 99 ? 10.75 -32.094 -7.574 1 97.12 99 LYS B N 1
ATOM 2631 C CA . LYS B 1 99 ? 9.898 -32.719 -8.57 1 97.12 99 LYS B CA 1
ATOM 2632 C C . LYS B 1 99 ? 8.438 -32.75 -8.125 1 97.12 99 LYS B C 1
ATOM 2634 O O . LYS B 1 99 ? 8.141 -33.031 -6.969 1 97.12 99 LYS B O 1
ATOM 2639 N N . LEU B 1 100 ? 7.566 -32.312 -8.977 1 97.31 100 LEU B N 1
ATOM 2640 C CA . LEU B 1 100 ? 6.121 -32.406 -8.797 1 97.31 100 LEU B CA 1
ATOM 2641 C C . LEU B 1 100 ? 5.52 -33.469 -9.727 1 97.31 100 LEU B C 1
ATOM 2643 O O . LEU B 1 100 ? 5.793 -33.469 -10.922 1 97.31 100 LEU B O 1
ATOM 2647 N N . GLN B 1 101 ? 4.719 -34.344 -9.078 1 97.31 101 GLN B N 1
ATOM 2648 C CA . GLN B 1 101 ? 4.133 -35.438 -9.883 1 97.31 101 GLN B CA 1
ATOM 2649 C C . GLN B 1 101 ? 2.721 -35.75 -9.414 1 97.31 101 GLN B C 1
ATOM 2651 O O . GLN B 1 101 ? 2.482 -35.938 -8.219 1 97.31 101 GLN B O 1
ATOM 2656 N N . LEU B 1 102 ? 1.875 -35.781 -10.359 1 97.5 102 LEU B N 1
ATOM 2657 C CA . LEU B 1 102 ? 0.553 -36.312 -10.047 1 97.5 102 LEU B CA 1
ATOM 2658 C C . LEU B 1 102 ? 0.589 -37.812 -9.961 1 97.5 102 LEU B C 1
ATOM 2660 O O . LEU B 1 102 ? 1.007 -38.5 -10.906 1 97.5 102 LEU B O 1
ATOM 2664 N N . THR B 1 103 ? 0.24 -38.344 -8.812 1 96.12 103 THR B N 1
ATOM 2665 C CA . THR B 1 103 ? 0.254 -39.781 -8.586 1 96.12 103 THR B CA 1
ATOM 2666 C C . THR B 1 103 ? -1.108 -40.25 -8.102 1 96.12 103 THR B C 1
ATOM 2668 O O . THR B 1 103 ? -1.891 -39.5 -7.551 1 96.12 103 THR B O 1
ATOM 2671 N N . ASN B 1 104 ? -1.467 -41.438 -8.531 1 91.06 104 ASN B N 1
ATOM 2672 C CA . ASN B 1 104 ? -2.705 -42.094 -8.078 1 91.06 104 ASN B CA 1
ATOM 2673 C C . ASN B 1 104 ? -2.428 -43.281 -7.188 1 91.06 104 ASN B C 1
ATOM 2675 O O . ASN B 1 104 ? -2.357 -44.406 -7.672 1 91.06 104 ASN B O 1
ATOM 2679 N N . LYS B 1 105 ? -2.232 -43.188 -6.02 1 87.81 105 LYS B N 1
ATOM 2680 C CA . LYS B 1 105 ? -2.064 -44.281 -5.074 1 87.81 105 LYS B CA 1
ATOM 2681 C C . LYS B 1 105 ? -3.414 -44.781 -4.582 1 87.81 105 LYS B C 1
ATOM 2683 O O . LYS B 1 105 ? -4.188 -45.375 -5.355 1 87.81 105 LYS B O 1
ATOM 2688 N N . ARG B 1 106 ? -3.984 -44.469 -3.438 1 88.19 106 ARG B N 1
ATOM 2689 C CA . ARG B 1 106 ? -5.355 -44.719 -2.998 1 88.19 106 ARG B CA 1
ATOM 2690 C C . ARG B 1 106 ? -6.277 -43.562 -3.42 1 88.19 106 ARG B C 1
ATOM 2692 O O . ARG B 1 106 ? -7.402 -43.812 -3.863 1 88.19 106 ARG B O 1
ATOM 2699 N N . ARG B 1 107 ? -5.754 -42.562 -3.342 1 92.75 107 ARG B N 1
ATOM 2700 C CA . ARG B 1 107 ? -6.375 -41.312 -3.793 1 92.75 107 ARG B CA 1
ATOM 2701 C C . ARG B 1 107 ? -5.379 -40.469 -4.57 1 92.75 107 ARG B C 1
ATOM 2703 O O . ARG B 1 107 ? -4.168 -40.625 -4.41 1 92.75 107 ARG B O 1
ATOM 2710 N N . PRO B 1 108 ? -5.957 -39.688 -5.473 1 95.25 108 PRO B N 1
ATOM 2711 C CA . PRO B 1 108 ? -5.039 -38.812 -6.211 1 95.25 108 PRO B CA 1
ATOM 2712 C C . PRO B 1 108 ? -4.184 -37.938 -5.289 1 95.25 108 PRO B C 1
ATOM 2714 O O . PRO B 1 108 ? -4.691 -37.375 -4.312 1 95.25 108 PRO B O 1
ATOM 2717 N N . CYS B 1 109 ? -2.885 -37.875 -5.59 1 97.5 109 CYS B N 1
ATOM 2718 C CA . CYS B 1 109 ? -1.944 -37.125 -4.793 1 97.5 109 CYS B CA 1
ATOM 2719 C C . CYS B 1 109 ? -0.989 -36.344 -5.688 1 97.5 109 CYS B C 1
ATOM 2721 O O . CYS B 1 109 ? -0.668 -36.781 -6.793 1 97.5 109 CYS B O 1
ATOM 2723 N N . LEU B 1 110 ? -0.716 -35.188 -5.258 1 97.81 110 LEU B N 1
ATOM 2724 C CA . LEU B 1 110 ? 0.451 -34.5 -5.793 1 97.81 110 LEU B CA 1
ATOM 2725 C C . LEU B 1 110 ? 1.7 -34.844 -4.984 1 97.81 110 LEU B C 1
ATOM 2727 O O . LEU B 1 110 ? 1.863 -34.375 -3.857 1 97.81 110 LEU B O 1
ATOM 2731 N N . THR B 1 111 ? 2.514 -35.625 -5.555 1 97.88 111 THR B N 1
ATOM 2732 C CA . THR B 1 111 ? 3.74 -36.031 -4.879 1 97.88 111 THR B CA 1
ATOM 2733 C C . THR B 1 111 ? 4.855 -35.031 -5.113 1 97.88 111 THR B C 1
ATOM 2735 O O . THR B 1 111 ? 5.141 -34.656 -6.258 1 97.88 111 THR B O 1
ATOM 2738 N N . VAL B 1 112 ? 5.414 -34.531 -4.039 1 97.56 112 VAL B N 1
ATOM 2739 C CA . VAL B 1 112 ? 6.52 -33.594 -4.07 1 97.56 112 VAL B CA 1
ATOM 2740 C C . VAL B 1 112 ? 7.809 -34.281 -3.621 1 97.56 112 VAL B C 1
ATOM 2742 O O . VAL B 1 112 ? 7.887 -34.781 -2.502 1 97.56 112 VAL B O 1
ATOM 2745 N N . VAL B 1 113 ? 8.773 -34.344 -4.484 1 96.88 113 VAL B N 1
ATOM 2746 C CA . VAL B 1 113 ? 10.062 -34.938 -4.176 1 96.88 113 VAL B CA 1
ATOM 2747 C C . VAL B 1 113 ? 11.148 -33.875 -4.098 1 96.88 113 VAL B C 1
ATOM 2749 O O . VAL B 1 113 ? 11.445 -33.219 -5.098 1 96.88 113 VAL B O 1
ATOM 2752 N N . VAL B 1 114 ? 11.711 -33.688 -2.949 1 95.88 114 VAL B N 1
ATOM 2753 C CA . VAL B 1 114 ? 12.805 -32.75 -2.73 1 95.88 114 VAL B CA 1
ATOM 2754 C C . VAL B 1 114 ? 14.125 -33.531 -2.619 1 95.88 114 VAL B C 1
ATOM 2756 O O . VAL B 1 114 ? 14.336 -34.281 -1.669 1 95.88 114 VAL B O 1
ATOM 2759 N N . GLU B 1 115 ? 14.969 -33.312 -3.564 1 94.25 115 GLU B N 1
ATOM 2760 C CA . GLU B 1 115 ? 16.281 -33.969 -3.539 1 94.25 115 GLU B CA 1
ATOM 2761 C C . GLU B 1 115 ? 17.312 -33.062 -2.855 1 94.25 115 GLU B C 1
ATOM 2763 O O . GLU B 1 115 ? 17.656 -32 -3.365 1 94.25 115 GLU B O 1
ATOM 2768 N N . LEU B 1 116 ? 17.781 -33.531 -1.676 1 87.94 116 LEU B N 1
ATOM 2769 C CA . LEU B 1 116 ? 18.734 -32.719 -0.899 1 87.94 116 LEU B CA 1
ATOM 2770 C C . LEU B 1 116 ? 20.141 -32.875 -1.453 1 87.94 116 LEU B C 1
ATOM 2772 O O . LEU B 1 116 ? 20.5 -33.938 -1.988 1 87.94 116 LEU B O 1
ATOM 2776 N N . ALA B 1 117 ? 20.859 -31.766 -1.386 1 77.69 117 ALA B N 1
ATOM 2777 C CA . ALA B 1 117 ? 22.25 -31.781 -1.853 1 77.69 117 ALA B CA 1
ATOM 2778 C C . ALA B 1 117 ? 23.125 -32.625 -0.937 1 77.69 117 ALA B C 1
ATOM 2780 O O . ALA B 1 117 ? 23.141 -32.438 0.279 1 77.69 117 ALA B O 1
ATOM 2781 N N . SER B 1 118 ? 23.188 -33.844 -1.092 1 71.38 118 SER B N 1
ATOM 2782 C CA . SER B 1 118 ? 24.062 -34.656 -0.249 1 71.38 118 SER B CA 1
ATOM 2783 C C . SER B 1 118 ? 25.391 -34.938 -0.933 1 71.38 118 SER B C 1
ATOM 2785 O O . SER B 1 118 ? 25.531 -34.719 -2.135 1 71.38 118 SER B O 1
ATOM 2787 N N . CYS B 1 119 ? 26.453 -35.344 -0.104 1 63.25 119 CYS B N 1
ATOM 2788 C CA . CYS B 1 119 ? 27.766 -35.781 -0.567 1 63.25 119 CYS B CA 1
ATOM 2789 C C . CYS B 1 119 ? 27.641 -36.75 -1.719 1 63.25 119 CYS B C 1
ATOM 2791 O O . CYS B 1 119 ? 26.609 -37.438 -1.856 1 63.25 119 CYS B O 1
ATOM 2793 N N . PRO B 1 120 ? 28.562 -36.594 -2.705 1 62.81 120 PRO B N 1
ATOM 2794 C CA . PRO B 1 120 ? 28.578 -37.562 -3.801 1 62.81 120 PRO B CA 1
ATOM 2795 C C . PRO B 1 120 ? 28.281 -38.969 -3.332 1 62.81 120 PRO B C 1
ATOM 2797 O O . PRO B 1 120 ? 28.859 -39.438 -2.35 1 62.81 120 PRO B O 1
ATOM 2800 N N . GLY B 1 121 ? 27.328 -39.688 -3.77 1 60.06 121 GLY B N 1
ATOM 2801 C CA . GLY B 1 121 ? 27 -41.062 -3.49 1 60.06 121 GLY B CA 1
ATOM 2802 C C . GLY B 1 121 ? 25.797 -41.219 -2.564 1 60.06 121 GLY B C 1
ATOM 2803 O O . GLY B 1 121 ? 25.219 -42.312 -2.465 1 60.06 121 GLY B O 1
ATOM 2804 N N . HIS B 1 122 ? 25.578 -40.156 -1.775 1 65.88 122 HIS B N 1
ATOM 2805 C CA . HIS B 1 122 ? 24.469 -40.312 -0.85 1 65.88 122 HIS B CA 1
ATOM 2806 C C . HIS B 1 122 ? 23.359 -39.281 -1.156 1 65.88 122 HIS B C 1
ATOM 2808 O O . HIS B 1 122 ? 23.578 -38.094 -1.082 1 65.88 122 HIS B O 1
ATOM 2814 N N . SER B 1 123 ? 22.406 -39.688 -2.021 1 69.88 123 SER B N 1
ATOM 2815 C CA . SER B 1 123 ? 21.281 -38.781 -2.307 1 69.88 123 SER B CA 1
ATOM 2816 C C . SER B 1 123 ? 20.141 -39 -1.32 1 69.88 123 SER B C 1
ATOM 2818 O O . SER B 1 123 ? 19.75 -40.125 -1.056 1 69.88 123 SER B O 1
ATOM 2820 N N . ARG B 1 124 ? 19.828 -37.969 -0.49 1 86.31 124 ARG B N 1
ATOM 2821 C CA . ARG B 1 124 ? 18.656 -38.031 0.38 1 86.31 124 ARG B CA 1
ATOM 2822 C C . ARG B 1 124 ? 17.5 -37.219 -0.217 1 86.31 124 ARG B C 1
ATOM 2824 O O . ARG B 1 124 ? 17.703 -36.125 -0.765 1 86.31 124 ARG B O 1
ATOM 2831 N N . ALA B 1 125 ? 16.438 -38.031 -0.435 1 91.56 125 ALA B N 1
ATOM 2832 C CA . ALA B 1 125 ? 15.25 -37.406 -0.972 1 91.56 125 ALA B CA 1
ATOM 2833 C C . ALA B 1 125 ? 14.117 -37.406 0.047 1 91.56 125 ALA B C 1
ATOM 2835 O O . ALA B 1 125 ? 13.93 -38.375 0.773 1 91.56 125 ALA B O 1
ATOM 2836 N N . MET B 1 126 ? 13.555 -36.312 0.186 1 94.06 126 MET B N 1
ATOM 2837 C CA . MET B 1 126 ? 12.336 -36.188 0.981 1 94.06 126 MET B CA 1
ATOM 2838 C C . MET B 1 126 ? 11.102 -36.25 0.091 1 94.06 126 MET B C 1
ATOM 2840 O O . MET B 1 126 ? 11.016 -35.531 -0.899 1 94.06 126 MET B O 1
ATOM 2844 N N . VAL B 1 127 ? 10.211 -37.156 0.375 1 95.62 127 VAL B N 1
ATOM 2845 C CA . VAL B 1 127 ? 9.023 -37.344 -0.455 1 95.62 127 VAL B CA 1
ATOM 2846 C C . VAL B 1 127 ? 7.773 -36.969 0.344 1 95.62 127 VAL B C 1
ATOM 2848 O O . VAL B 1 127 ? 7.602 -37.438 1.479 1 95.62 127 VAL B O 1
ATOM 2851 N N . HIS B 1 128 ? 6.914 -36.125 -0.185 1 96.5 128 HIS B N 1
ATOM 2852 C CA . HIS B 1 128 ? 5.621 -35.75 0.39 1 96.5 128 HIS B CA 1
ATOM 2853 C C . HIS B 1 128 ? 4.484 -36.062 -0.574 1 96.5 128 HIS B C 1
ATOM 2855 O O . HIS B 1 128 ? 4.512 -35.656 -1.733 1 96.5 128 HIS B O 1
ATOM 2861 N N . ASP B 1 129 ? 3.535 -36.812 -0.164 1 96.69 129 ASP B N 1
ATOM 2862 C CA . ASP B 1 129 ? 2.324 -37.062 -0.941 1 96.69 129 ASP B CA 1
ATOM 2863 C C . ASP B 1 129 ? 1.176 -36.188 -0.453 1 96.69 129 ASP B C 1
ATOM 2865 O O . ASP B 1 129 ? 0.65 -36.375 0.642 1 96.69 129 ASP B O 1
ATOM 2869 N N . LEU B 1 130 ? 0.836 -35.281 -1.235 1 97.56 130 LEU B N 1
ATOM 2870 C CA . LEU B 1 130 ? -0.22 -34.344 -0.875 1 97.56 130 LEU B CA 1
ATOM 2871 C C . LEU B 1 130 ? -1.555 -34.75 -1.477 1 97.56 130 LEU B C 1
ATOM 2873 O O . LEU B 1 130 ? -1.697 -34.812 -2.699 1 97.56 130 LEU B O 1
ATOM 2877 N N . PRO B 1 131 ? -2.461 -35.031 -0.661 1 97.19 131 PRO B N 1
ATOM 2878 C CA . PRO B 1 131 ? -3.779 -35.344 -1.214 1 97.19 131 PRO B CA 1
ATOM 2879 C C . PRO B 1 131 ? -4.375 -34.188 -2.025 1 97.19 131 PRO B C 1
ATOM 2881 O O . PRO B 1 131 ? -4.293 -33.031 -1.614 1 97.19 131 PRO B O 1
ATOM 2884 N N . VAL B 1 132 ? -4.922 -34.531 -3.148 1 97.25 132 VAL B N 1
ATOM 2885 C CA . VAL B 1 132 ? -5.531 -33.5 -3.988 1 97.25 132 VAL B CA 1
ATOM 2886 C C . VAL B 1 132 ? -6.898 -34 -4.477 1 97.25 132 VAL B C 1
ATOM 2888 O O . VAL B 1 132 ? -7.164 -35.188 -4.527 1 97.25 132 VAL B O 1
ATOM 2891 N N . LYS B 1 133 ? -7.703 -33.125 -4.695 1 96.38 133 LYS B N 1
ATOM 2892 C CA . LYS B 1 133 ? -8.984 -33.344 -5.355 1 96.38 133 LYS B CA 1
ATOM 2893 C C . LYS B 1 133 ? -8.969 -32.844 -6.789 1 96.38 133 LYS B C 1
ATOM 2895 O O . LYS B 1 133 ? -8.734 -31.656 -7.027 1 96.38 133 LYS B O 1
ATOM 2900 N N . VAL B 1 134 ? -9.203 -33.719 -7.719 1 95.56 134 VAL B N 1
ATOM 2901 C CA . VAL B 1 134 ? -9.289 -33.312 -9.117 1 95.56 134 VAL B CA 1
ATOM 2902 C C . VAL B 1 134 ? -10.641 -32.656 -9.383 1 95.56 134 VAL B C 1
ATOM 2904 O O . VAL B 1 134 ? -11.688 -33.281 -9.164 1 95.56 134 VAL B O 1
ATOM 2907 N N . LEU B 1 135 ? -10.578 -31.469 -9.875 1 95.5 135 LEU B N 1
ATOM 2908 C CA . LEU B 1 135 ? -11.828 -30.75 -10.086 1 95.5 135 LEU B CA 1
ATOM 2909 C C . LEU B 1 135 ? -12.438 -31.094 -11.438 1 95.5 135 LEU B C 1
ATOM 2911 O O . LEU B 1 135 ? -11.742 -31.078 -12.461 1 95.5 135 LEU B O 1
ATOM 2915 N N . PRO B 1 136 ? -13.68 -31.359 -11.367 1 93.94 136 PRO B N 1
ATOM 2916 C CA . PRO B 1 136 ? -14.344 -31.594 -12.648 1 93.94 136 PRO B CA 1
ATOM 2917 C C . PRO B 1 136 ? -14.453 -30.328 -13.5 1 93.94 136 PRO B C 1
ATOM 2919 O O . PRO B 1 136 ? -14.352 -29.219 -12.977 1 93.94 136 PRO B O 1
ATOM 2922 N N . ARG B 1 137 ? -14.656 -30.531 -14.789 1 92.56 137 ARG B N 1
ATOM 2923 C CA . ARG B 1 137 ? -14.648 -29.438 -15.766 1 92.56 137 ARG B CA 1
ATOM 2924 C C . ARG B 1 137 ? -15.695 -28.391 -15.414 1 92.56 137 ARG B C 1
ATOM 2926 O O . ARG B 1 137 ? -15.5 -27.203 -15.695 1 92.56 137 ARG B O 1
ATOM 2933 N N . ARG B 1 138 ? -16.75 -28.75 -14.766 1 91.31 138 ARG B N 1
ATOM 2934 C CA . ARG B 1 138 ? -17.812 -27.812 -14.43 1 91.31 138 ARG B CA 1
ATOM 2935 C C . ARG B 1 138 ? -17.328 -26.734 -13.484 1 91.31 138 ARG B C 1
ATOM 2937 O O . ARG B 1 138 ? -17.875 -25.625 -13.445 1 91.31 138 ARG B O 1
ATOM 2944 N N . TRP B 1 139 ? -16.203 -27 -12.82 1 89.25 139 TRP B N 1
ATOM 2945 C CA . TRP B 1 139 ? -15.719 -26.047 -11.82 1 89.25 139 TRP B CA 1
ATOM 2946 C C . TRP B 1 139 ? -14.555 -25.234 -12.367 1 89.25 139 TRP B C 1
ATOM 2948 O O . TRP B 1 139 ? -14.031 -24.344 -11.695 1 89.25 139 TRP B O 1
ATOM 2958 N N . TRP B 1 140 ? -14.164 -25.516 -13.578 1 91 140 TRP B N 1
ATOM 2959 C CA . TRP B 1 140 ? -12.984 -24.875 -14.141 1 91 140 TRP B CA 1
ATOM 2960 C C . TRP B 1 140 ? -13.195 -23.375 -14.289 1 91 140 TRP B C 1
ATOM 2962 O O . TRP B 1 140 ? -12.273 -22.594 -14.086 1 91 140 TRP B O 1
ATOM 2972 N N . LYS B 1 141 ? -14.383 -22.953 -14.531 1 85.75 141 LYS B N 1
ATOM 2973 C CA . LYS B 1 141 ? -14.695 -21.547 -14.758 1 85.75 141 LYS B CA 1
ATOM 2974 C C . LYS B 1 141 ? -14.469 -20.719 -13.5 1 85.75 141 LYS B C 1
ATOM 2976 O O . LYS B 1 141 ? -14.117 -19.531 -13.578 1 85.75 141 LYS B O 1
ATOM 2981 N N . GLU B 1 142 ? -14.562 -21.359 -12.352 1 81.12 142 GLU B N 1
ATOM 2982 C CA . GLU B 1 142 ? -14.398 -20.672 -11.07 1 81.12 142 GLU B CA 1
ATOM 2983 C C . GLU B 1 142 ? -12.93 -20.406 -10.773 1 81.12 142 GLU B C 1
ATOM 2985 O O . GLU B 1 142 ? -12.602 -19.578 -9.914 1 81.12 142 GLU B O 1
ATOM 2990 N N . CYS B 1 143 ? -12.047 -21.047 -11.547 1 83.31 143 CYS B N 1
ATOM 2991 C CA . CYS B 1 143 ? -10.617 -20.953 -11.266 1 83.31 143 CYS B CA 1
ATOM 2992 C C . CYS B 1 143 ? -9.914 -20.094 -12.328 1 83.31 143 CYS B C 1
ATOM 2994 O O . CYS B 1 143 ? -8.688 -19.969 -12.312 1 83.31 143 CYS B O 1
ATOM 2996 N N . ALA B 1 144 ? -10.711 -19.547 -13.125 1 79.62 144 ALA B N 1
ATOM 2997 C CA . ALA B 1 144 ? -10.125 -18.75 -14.195 1 79.62 144 ALA B CA 1
ATOM 2998 C C . ALA B 1 144 ? -9.578 -17.422 -13.664 1 79.62 144 ALA B C 1
ATOM 3000 O O . ALA B 1 144 ? -10.062 -16.906 -12.648 1 79.62 144 ALA B O 1
ATOM 3001 N N . GLU B 1 145 ? -8.531 -17 -14.242 1 78.12 145 GLU B N 1
ATOM 3002 C CA . GLU B 1 145 ? -7.98 -15.688 -13.891 1 78.12 145 GLU B CA 1
ATOM 3003 C C . GLU B 1 145 ? -9.055 -14.602 -13.969 1 78.12 145 GLU B C 1
ATOM 3005 O O . GLU B 1 145 ? -9.789 -14.516 -14.953 1 78.12 145 GLU B O 1
ATOM 3010 N N . PRO B 1 146 ? -9.109 -13.883 -12.875 1 75 146 PRO B N 1
ATOM 3011 C CA . PRO B 1 146 ? -10.102 -12.805 -12.906 1 75 146 PRO B CA 1
ATOM 3012 C C . PRO B 1 146 ? -9.867 -11.82 -14.047 1 75 146 PRO B C 1
ATOM 3014 O O . PRO B 1 146 ? -8.719 -11.516 -14.383 1 75 146 PRO B O 1
ATOM 3017 N N . ARG B 1 147 ? -10.906 -11.594 -14.82 1 64.38 147 ARG B N 1
ATOM 3018 C CA . ARG B 1 147 ? -10.836 -10.648 -15.93 1 64.38 147 ARG B CA 1
ATOM 3019 C C . ARG B 1 147 ? -10.969 -9.211 -15.445 1 64.38 147 ARG B C 1
ATOM 3021 O O . ARG B 1 147 ? -11.898 -8.883 -14.703 1 64.38 147 ARG B O 1
ATOM 3028 N N . VAL B 1 148 ? -9.797 -8.539 -15.406 1 63.38 148 VAL B N 1
ATOM 3029 C CA . VAL B 1 148 ? -9.922 -7.141 -15.016 1 63.38 148 VAL B CA 1
ATOM 3030 C C . VAL B 1 148 ? -10.242 -6.289 -16.25 1 63.38 148 VAL B C 1
ATOM 3032 O O . VAL B 1 148 ? -9.539 -6.367 -17.266 1 63.38 148 VAL B O 1
ATOM 3035 N N . PRO B 1 149 ? -11.5 -5.785 -16.219 1 64.19 149 PRO B N 1
ATOM 3036 C CA . PRO B 1 149 ? -11.805 -4.871 -17.312 1 64.19 149 PRO B CA 1
ATOM 3037 C C . PRO B 1 149 ? -10.68 -3.871 -17.578 1 64.19 149 PRO B C 1
ATOM 3039 O O . PRO B 1 149 ? -9.773 -3.729 -16.75 1 64.19 149 PRO B O 1
ATOM 3042 N N . ALA B 1 150 ? -10.773 -3.266 -18.719 1 69.81 150 ALA B N 1
ATOM 3043 C CA . ALA B 1 150 ? -9.805 -2.27 -19.172 1 69.81 150 ALA B CA 1
ATOM 3044 C C . ALA B 1 150 ? -9.555 -1.223 -18.078 1 69.81 150 ALA B C 1
ATOM 3046 O O . ALA B 1 150 ? -10.5 -0.723 -17.469 1 69.81 150 ALA B O 1
ATOM 3047 N N . SER B 1 151 ? -8.375 -1.238 -17.75 1 78.62 151 SER B N 1
ATOM 3048 C CA . SER B 1 151 ? -7.973 -0.243 -16.766 1 78.62 151 SER B CA 1
ATOM 3049 C C . SER B 1 151 ? -7.961 1.159 -17.359 1 78.62 151 SER B C 1
ATOM 3051 O O . SER B 1 151 ? -7.637 1.334 -18.531 1 78.62 151 SER B O 1
ATOM 3053 N N . ASP B 1 152 ? -8.5 2.059 -16.688 1 79.75 152 ASP B N 1
ATOM 3054 C CA . ASP B 1 152 ? -8.438 3.459 -17.094 1 79.75 152 ASP B CA 1
ATOM 3055 C C . ASP B 1 152 ? -7.078 4.066 -16.766 1 79.75 152 ASP B C 1
ATOM 3057 O O . ASP B 1 152 ? -6.652 5.031 -17.406 1 79.75 152 ASP B O 1
ATOM 3061 N N . VAL B 1 153 ? -6.449 3.447 -15.867 1 84.94 153 VAL B N 1
ATOM 3062 C CA . VAL B 1 153 ? -5.133 3.951 -15.484 1 84.94 153 VAL B CA 1
ATOM 3063 C C . VAL B 1 153 ? -4.219 2.783 -15.125 1 84.94 153 VAL B C 1
ATOM 3065 O O . VAL B 1 153 ? -4.664 1.799 -14.531 1 84.94 153 VAL B O 1
ATOM 3068 N N . SER B 1 154 ? -3.041 2.865 -15.578 1 85.62 154 SER B N 1
ATOM 3069 C CA . SER B 1 154 ? -1.987 1.928 -15.211 1 85.62 154 SER B CA 1
ATOM 3070 C C . SER B 1 154 ? -0.712 2.66 -14.805 1 85.62 154 SER B C 1
ATOM 3072 O O . SER B 1 154 ? -0.142 3.41 -15.602 1 85.62 154 SER B O 1
ATOM 3074 N N . VAL B 1 155 ? -0.333 2.48 -13.57 1 87.69 155 VAL B N 1
ATOM 3075 C CA . VAL B 1 155 ? 0.864 3.168 -13.102 1 87.69 155 VAL B CA 1
ATOM 3076 C C . VAL B 1 155 ? 1.697 2.223 -12.234 1 87.69 155 VAL B C 1
ATOM 3078 O O . VAL B 1 155 ? 1.15 1.369 -11.531 1 87.69 155 VAL B O 1
ATOM 3081 N N . TYR B 1 156 ? 2.949 2.379 -12.383 1 87.12 156 TYR B N 1
ATOM 3082 C CA . TYR B 1 156 ? 3.822 1.652 -11.469 1 87.12 156 TYR B CA 1
ATOM 3083 C C . TYR B 1 156 ? 3.844 2.312 -10.102 1 87.12 156 TYR B C 1
ATOM 3085 O O . TYR B 1 156 ? 3.885 3.541 -9.992 1 87.12 156 TYR B O 1
ATOM 3093 N N . LEU B 1 157 ? 3.748 1.448 -9.148 1 86.88 157 LEU B N 1
ATOM 3094 C CA . LEU B 1 157 ? 3.777 1.975 -7.789 1 86.88 157 LEU B CA 1
ATOM 3095 C C . LEU B 1 157 ? 5.188 2.408 -7.406 1 86.88 157 LEU B C 1
ATOM 3097 O O . LEU B 1 157 ? 6.172 1.875 -7.93 1 86.88 157 LEU B O 1
ATOM 3101 N N . PRO B 1 158 ? 5.215 3.432 -6.539 1 84.62 158 PRO B N 1
ATOM 3102 C CA . PRO B 1 158 ? 6.539 3.793 -6.031 1 84.62 158 PRO B CA 1
ATOM 3103 C C . PRO B 1 158 ? 7.172 2.68 -5.195 1 84.62 158 PRO B C 1
ATOM 3105 O O . PRO B 1 158 ? 6.598 1.597 -5.07 1 84.62 158 PRO B O 1
ATOM 3108 N N . ALA B 1 159 ? 8.352 3 -4.75 1 82 159 ALA B N 1
ATOM 3109 C CA . ALA B 1 159 ? 9.008 1.99 -3.924 1 82 159 ALA B CA 1
ATOM 3110 C C . ALA B 1 159 ? 8.086 1.502 -2.812 1 82 159 ALA B C 1
ATOM 3112 O O . ALA B 1 159 ? 7.457 2.307 -2.119 1 82 159 ALA B O 1
ATOM 3113 N N . LEU B 1 160 ? 7.988 0.264 -2.699 1 78.81 160 LEU B N 1
ATOM 3114 C CA . LEU B 1 160 ? 7.039 -0.387 -1.804 1 78.81 160 LEU B CA 1
ATOM 3115 C C . LEU B 1 160 ? 7.242 0.075 -0.365 1 78.81 160 LEU B C 1
ATOM 3117 O O . LEU B 1 160 ? 6.273 0.249 0.378 1 78.81 160 LEU B O 1
ATOM 3121 N N . LYS B 1 161 ? 8.461 0.213 -0.023 1 79.19 161 LYS B N 1
ATOM 3122 C CA . LYS B 1 161 ? 8.742 0.671 1.333 1 79.19 161 LYS B CA 1
ATOM 3123 C C . LYS B 1 161 ? 8.109 2.033 1.598 1 79.19 161 LYS B C 1
ATOM 3125 O O . LYS B 1 161 ? 7.531 2.258 2.662 1 79.19 161 LYS B O 1
ATOM 3130 N N . THR B 1 162 ? 8.211 2.873 0.626 1 79 162 THR B N 1
ATOM 3131 C CA . THR B 1 162 ? 7.652 4.215 0.739 1 79 162 THR B CA 1
ATOM 3132 C C . THR B 1 162 ? 6.129 4.156 0.837 1 79 162 THR B C 1
ATOM 3134 O O . THR B 1 162 ? 5.531 4.832 1.676 1 79 162 THR B O 1
ATOM 3137 N N . LEU B 1 163 ? 5.578 3.332 -0.012 1 81.94 163 LEU B N 1
ATOM 3138 C CA . LEU B 1 163 ? 4.125 3.203 -0.027 1 81.94 163 LEU B CA 1
ATOM 3139 C C . LEU B 1 163 ? 3.619 2.607 1.282 1 81.94 163 LEU B C 1
ATOM 3141 O O . LEU B 1 163 ? 2.613 3.066 1.83 1 81.94 163 LEU B O 1
ATOM 3145 N N . LYS B 1 164 ? 4.262 1.657 1.681 1 80.31 164 LYS B N 1
ATOM 3146 C CA . LYS B 1 164 ? 3.896 1.012 2.938 1 80.31 164 LYS B CA 1
ATOM 3147 C C . LYS B 1 164 ? 3.871 2.018 4.086 1 80.31 164 LYS B C 1
ATOM 3149 O O . LYS B 1 164 ? 2.891 2.094 4.828 1 80.31 164 LYS B O 1
ATOM 3154 N N . ASN B 1 165 ? 4.914 2.746 4.203 1 79.31 165 ASN B N 1
ATOM 3155 C CA . ASN B 1 165 ? 5.031 3.732 5.27 1 79.31 165 ASN B CA 1
ATOM 3156 C C . ASN B 1 165 ? 3.92 4.773 5.195 1 79.31 165 ASN B C 1
ATOM 3158 O O . ASN B 1 165 ? 3.33 5.137 6.215 1 79.31 165 ASN B O 1
ATOM 3162 N N . MET B 1 166 ? 3.656 5.156 4.027 1 80.25 166 MET B N 1
ATOM 3163 C CA . MET B 1 166 ? 2.639 6.184 3.824 1 80.25 166 MET B CA 1
ATOM 3164 C C . MET B 1 166 ? 1.253 5.656 4.18 1 80.25 166 MET B C 1
ATOM 3166 O O . MET B 1 166 ? 0.487 6.324 4.875 1 80.25 166 MET B O 1
ATOM 3170 N N . VAL B 1 167 ? 1.023 4.438 3.688 1 81 167 VAL B N 1
ATOM 3171 C CA . VAL B 1 167 ? -0.29 3.84 3.9 1 81 167 VAL B CA 1
ATOM 3172 C C . VAL B 1 167 ? -0.498 3.566 5.391 1 81 167 VAL B C 1
ATOM 3174 O O . VAL B 1 167 ? -1.587 3.795 5.922 1 81 167 VAL B O 1
ATOM 3177 N N . GLU B 1 168 ? 0.433 3.162 6.086 1 79.69 168 GLU B N 1
ATOM 3178 C CA . GLU B 1 168 ? 0.36 2.898 7.52 1 79.69 168 GLU B CA 1
ATOM 3179 C C . GLU B 1 168 ? 0.064 4.176 8.297 1 79.69 168 GLU B C 1
ATOM 3181 O O . GLU B 1 168 ? -0.72 4.16 9.25 1 79.69 168 GLU B O 1
ATOM 3186 N N . ARG B 1 169 ? 0.633 5.191 7.902 1 78.44 169 ARG B N 1
ATOM 3187 C CA . ARG B 1 169 ? 0.444 6.473 8.578 1 78.44 169 ARG B CA 1
ATOM 3188 C C . ARG B 1 169 ? -0.958 7.02 8.336 1 78.44 169 ARG B C 1
ATOM 3190 O O . ARG B 1 169 ? -1.567 7.605 9.234 1 78.44 169 ARG B O 1
ATOM 3197 N N . MET B 1 170 ? -1.369 6.797 7.152 1 80.94 170 MET B N 1
ATOM 3198 C CA . MET B 1 170 ? -2.705 7.27 6.797 1 80.94 170 MET B CA 1
ATOM 3199 C C . MET B 1 170 ? -3.777 6.461 7.52 1 80.94 170 MET B C 1
ATOM 3201 O O . MET B 1 170 ? -4.809 7.008 7.914 1 80.94 170 MET B O 1
ATOM 3205 N N . ALA B 1 171 ? -3.424 5.184 7.691 1 77 171 ALA B N 1
ATOM 3206 C CA . ALA B 1 171 ? -4.359 4.293 8.367 1 77 171 ALA B CA 1
ATOM 3207 C C . ALA B 1 171 ? -4.59 4.734 9.812 1 77 171 ALA B C 1
ATOM 3209 O O . ALA B 1 171 ? -5.641 4.457 10.391 1 77 171 ALA B O 1
ATOM 3210 N N . ASN B 1 172 ? -3.682 5.422 10.367 1 75.62 172 ASN B N 1
ATOM 3211 C CA . ASN B 1 172 ? -3.801 5.902 11.742 1 75.62 172 ASN B CA 1
ATOM 3212 C C . ASN B 1 172 ? -4.723 7.113 11.836 1 75.62 172 ASN B C 1
ATOM 3214 O O . ASN B 1 172 ? -5.203 7.453 12.914 1 75.62 172 ASN B O 1
ATOM 3218 N N . VAL B 1 173 ? -4.891 7.707 10.766 1 76.06 173 VAL B N 1
ATOM 3219 C CA . VAL B 1 173 ? -5.637 8.961 10.75 1 76.06 173 VAL B CA 1
ATOM 3220 C C . VAL B 1 173 ? -7.09 8.688 10.359 1 76.06 173 VAL B C 1
ATOM 3222 O O . VAL B 1 173 ? -8.008 9.297 10.914 1 76.06 173 VAL B O 1
ATOM 3225 N N . GLY B 1 174 ? -7.27 7.727 9.445 1 77.31 174 GLY B N 1
ATOM 3226 C CA . GLY B 1 174 ? -8.617 7.445 8.977 1 77.31 174 GLY B CA 1
ATOM 3227 C C . GLY B 1 174 ? -8.805 6.012 8.523 1 77.31 174 GLY B C 1
ATOM 3228 O O . GLY B 1 174 ? -7.84 5.242 8.461 1 77.31 174 GLY B O 1
ATOM 3229 N N . ASP B 1 175 ? -10.078 5.77 8.203 1 76.94 175 ASP B N 1
ATOM 3230 C CA . ASP B 1 175 ? -10.453 4.387 7.922 1 76.94 175 ASP B CA 1
ATOM 3231 C C . ASP B 1 175 ? -10.297 4.062 6.438 1 76.94 175 ASP B C 1
ATOM 3233 O O . ASP B 1 175 ? -10.18 2.896 6.059 1 76.94 175 ASP B O 1
ATOM 3237 N N . ARG B 1 176 ? -10.414 5.145 5.695 1 83.94 176 ARG B N 1
ATOM 3238 C CA . ARG B 1 176 ? -10.359 4.895 4.262 1 83.94 176 ARG B CA 1
ATOM 3239 C C . ARG B 1 176 ? -9.32 5.785 3.588 1 83.94 176 ARG B C 1
ATOM 3241 O O . ARG B 1 176 ? -9.203 6.969 3.914 1 83.94 176 ARG B O 1
ATOM 3248 N N . VAL B 1 177 ? -8.633 5.113 2.684 1 87.75 177 VAL B N 1
ATOM 3249 C CA . VAL B 1 177 ? -7.648 5.859 1.909 1 87.75 177 VAL B CA 1
ATOM 3250 C C . VAL B 1 177 ? -8.102 5.961 0.455 1 87.75 177 VAL B C 1
ATOM 3252 O O . VAL B 1 177 ? -8.516 4.965 -0.143 1 87.75 177 VAL B O 1
ATOM 3255 N N . LEU B 1 178 ? -8.094 7.148 -0.03 1 88.19 178 LEU B N 1
ATOM 3256 C CA . LEU B 1 178 ? -8.461 7.391 -1.42 1 88.19 178 LEU B CA 1
ATOM 3257 C C . LEU B 1 178 ? -7.223 7.395 -2.316 1 88.19 178 LEU B C 1
ATOM 3259 O O . LEU B 1 178 ? -6.246 8.094 -2.031 1 88.19 178 LEU B O 1
ATOM 3263 N N . LEU B 1 179 ? -7.332 6.551 -3.334 1 89.31 179 LEU B N 1
ATOM 3264 C CA . LEU B 1 179 ? -6.301 6.535 -4.363 1 89.31 179 LEU B CA 1
ATOM 3265 C C . LEU B 1 179 ? -6.777 7.25 -5.625 1 89.31 179 LEU B C 1
ATOM 3267 O O . LEU B 1 179 ? -7.859 6.949 -6.141 1 89.31 179 LEU B O 1
ATOM 3271 N N . GLU B 1 180 ? -6 8.227 -6.051 1 87.94 180 GLU B N 1
ATOM 3272 C CA . GLU B 1 180 ? -6.238 8.906 -7.32 1 87.94 180 GLU B CA 1
ATOM 3273 C C . GLU B 1 180 ? -5.012 8.844 -8.219 1 87.94 180 GLU B C 1
ATOM 3275 O O . GLU B 1 180 ? -3.889 9.07 -7.766 1 87.94 180 GLU B O 1
ATOM 3280 N N . ALA B 1 181 ? -5.266 8.414 -9.445 1 87.75 181 ALA B N 1
ATOM 3281 C CA . ALA B 1 181 ? -4.16 8.289 -10.391 1 87.75 181 ALA B CA 1
ATOM 3282 C C . ALA B 1 181 ? -4.59 8.703 -11.797 1 87.75 181 ALA B C 1
ATOM 3284 O O . ALA B 1 181 ? -5.785 8.719 -12.102 1 87.75 181 ALA B O 1
ATOM 3285 N N . ASN B 1 182 ? -3.576 9.148 -12.531 1 86 182 ASN B N 1
ATOM 3286 C CA . ASN B 1 182 ? -3.865 9.492 -13.922 1 86 182 ASN B CA 1
ATOM 3287 C C . ASN B 1 182 ? -2.918 8.781 -14.883 1 86 182 ASN B C 1
ATOM 3289 O O . ASN B 1 182 ? -2.074 7.992 -14.461 1 86 182 ASN B O 1
ATOM 3293 N N . GLN B 1 183 ? -3.154 8.984 -16.172 1 83.94 183 GLN B N 1
ATOM 3294 C CA . GLN B 1 183 ? -2.387 8.305 -17.203 1 83.94 183 GLN B CA 1
ATOM 3295 C C . GLN B 1 183 ? -1.024 8.961 -17.406 1 83.94 183 GLN B C 1
ATOM 3297 O O . GLN B 1 183 ? -0.211 8.484 -18.188 1 83.94 183 GLN B O 1
ATOM 3302 N N . ASN B 1 184 ? -0.738 9.984 -16.625 1 82.44 184 ASN B N 1
ATOM 3303 C CA . ASN B 1 184 ? 0.523 10.703 -16.781 1 82.44 184 ASN B CA 1
ATOM 3304 C C . ASN B 1 184 ? 1.524 10.305 -15.703 1 82.44 184 ASN B C 1
ATOM 3306 O O . ASN B 1 184 ? 2.486 11.031 -15.445 1 82.44 184 ASN B O 1
ATOM 3310 N N . GLY B 1 185 ? 1.237 9.273 -15.023 1 83.12 185 GLY B N 1
ATOM 3311 C CA . GLY B 1 185 ? 2.17 8.75 -14.039 1 83.12 185 GLY B CA 1
ATOM 3312 C C . GLY B 1 185 ? 2.098 9.469 -12.703 1 83.12 185 GLY B C 1
ATOM 3313 O O . GLY B 1 185 ? 3.086 9.523 -11.969 1 83.12 185 GLY B O 1
ATOM 3314 N N . LYS B 1 186 ? 1.022 10.078 -12.523 1 84.81 186 LYS B N 1
ATOM 3315 C CA . LYS B 1 186 ? 0.821 10.758 -11.242 1 84.81 186 LYS B CA 1
ATOM 3316 C C . LYS B 1 186 ? -0.212 10.031 -10.391 1 84.81 186 LYS B C 1
ATOM 3318 O O . LYS B 1 186 ? -1.22 9.547 -10.906 1 84.81 186 LYS B O 1
ATOM 3323 N N . MET B 1 187 ? 0.101 9.914 -9.172 1 87.19 187 MET B N 1
ATOM 3324 C CA . MET B 1 187 ? -0.793 9.242 -8.227 1 87.19 187 MET B CA 1
ATOM 3325 C C . MET B 1 187 ? -0.792 9.961 -6.883 1 87.19 187 MET B C 1
ATOM 3327 O O . MET B 1 187 ? 0.242 10.469 -6.445 1 87.19 187 MET B O 1
ATOM 3331 N N . ASN B 1 188 ? -1.929 10 -6.297 1 88.06 188 ASN B N 1
ATOM 3332 C CA . ASN B 1 188 ? -1.98 10.555 -4.949 1 88.06 188 ASN B CA 1
ATOM 3333 C C . ASN B 1 188 ? -2.842 9.703 -4.023 1 88.06 188 ASN B C 1
ATOM 3335 O O . ASN B 1 188 ? -3.783 9.047 -4.473 1 88.06 188 ASN B O 1
ATOM 3339 N N . LEU B 1 189 ? -2.473 9.641 -2.869 1 87.88 189 LEU B N 1
ATOM 3340 C CA . LEU B 1 189 ? -3.234 9.023 -1.792 1 87.88 189 LEU B CA 1
ATOM 3341 C C . LEU B 1 189 ? -3.74 10.07 -0.809 1 87.88 189 LEU B C 1
ATOM 3343 O O . LEU B 1 189 ? -3.027 11.031 -0.493 1 87.88 189 LEU B O 1
ATOM 3347 N N . SER B 1 190 ? -4.941 9.93 -0.368 1 88.12 190 SER B N 1
ATOM 3348 C CA . SER B 1 190 ? -5.453 10.914 0.586 1 88.12 190 SER B CA 1
ATOM 3349 C C . SER B 1 190 ? -6.371 10.25 1.61 1 88.12 190 SER B C 1
ATOM 3351 O O . SER B 1 190 ? -7.082 9.297 1.293 1 88.12 190 SER B O 1
ATOM 3353 N N . VAL B 1 191 ? -6.25 10.633 2.764 1 86.75 191 VAL B N 1
ATOM 3354 C CA . VAL B 1 191 ? -7.191 10.32 3.834 1 86.75 191 VAL B CA 1
ATOM 3355 C C . VAL B 1 191 ? -7.844 11.609 4.34 1 86.75 191 VAL B C 1
ATOM 3357 O O . VAL B 1 191 ? -7.156 12.586 4.637 1 86.75 191 VAL B O 1
ATOM 3360 N N . GLU B 1 192 ? -9.141 11.617 4.297 1 83.38 192 GLU B N 1
ATOM 3361 C CA . GLU B 1 192 ? -9.891 12.797 4.719 1 83.38 192 GLU B CA 1
ATOM 3362 C C . GLU B 1 192 ? -10.852 12.469 5.859 1 83.38 192 GLU B C 1
ATOM 3364 O O . GLU B 1 192 ? -11.633 11.523 5.762 1 83.38 192 GLU B O 1
ATOM 3369 N N . THR B 1 193 ? -10.617 13.148 6.926 1 82.56 193 THR B N 1
ATOM 3370 C CA . THR B 1 193 ? -11.578 13.117 8.023 1 82.56 193 THR B CA 1
ATOM 3371 C C . THR B 1 193 ? -12.227 14.484 8.211 1 82.56 193 THR B C 1
ATOM 3373 O O . THR B 1 193 ? -11.961 15.414 7.441 1 82.56 193 THR B O 1
ATOM 3376 N N . ASP B 1 194 ? -13.133 14.656 9.141 1 81.12 194 ASP B N 1
ATOM 3377 C CA . ASP B 1 194 ? -13.773 15.938 9.43 1 81.12 194 ASP B CA 1
ATOM 3378 C C . ASP B 1 194 ? -12.75 16.953 9.953 1 81.12 194 ASP B C 1
ATOM 3380 O O . ASP B 1 194 ? -12.922 18.156 9.773 1 81.12 194 ASP B O 1
ATOM 3384 N N . VAL B 1 195 ? -11.688 16.438 10.461 1 80.81 195 VAL B N 1
ATOM 3385 C CA . VAL B 1 195 ? -10.781 17.312 11.203 1 80.81 195 VAL B CA 1
ATOM 3386 C C . VAL B 1 195 ? -9.445 17.406 10.477 1 80.81 195 VAL B C 1
ATOM 3388 O O . VAL B 1 195 ? -8.805 18.453 10.477 1 80.81 195 VAL B O 1
ATOM 3391 N N . VAL B 1 196 ? -9.109 16.328 9.836 1 83.69 196 VAL B N 1
ATOM 3392 C CA . VAL B 1 196 ? -7.754 16.281 9.289 1 83.69 196 VAL B CA 1
ATOM 3393 C C . VAL B 1 196 ? -7.777 15.695 7.883 1 83.69 196 VAL B C 1
ATOM 3395 O O . VAL B 1 196 ? -8.555 14.781 7.602 1 83.69 196 VAL B O 1
ATOM 3398 N N . THR B 1 197 ? -6.961 16.297 7.004 1 85.31 197 THR B N 1
ATOM 3399 C CA . THR B 1 197 ? -6.707 15.742 5.68 1 85.31 197 THR B CA 1
ATOM 3400 C C . THR B 1 197 ? -5.211 15.539 5.457 1 85.31 197 THR B C 1
ATOM 3402 O O . THR B 1 197 ? -4.414 16.438 5.715 1 85.31 197 THR B O 1
ATOM 3405 N N . ILE B 1 198 ? -4.91 14.328 5.059 1 85.12 198 ILE B N 1
ATOM 3406 C CA . ILE B 1 198 ? -3.529 14.016 4.707 1 85.12 198 ILE B CA 1
ATOM 3407 C C . ILE B 1 198 ? -3.467 13.523 3.262 1 85.12 198 ILE B C 1
ATOM 3409 O O . ILE B 1 198 ? -4.285 12.703 2.84 1 85.12 198 ILE B O 1
ATOM 3413 N N . LYS B 1 199 ? -2.508 14.086 2.49 1 86.06 199 LYS B N 1
ATOM 3414 C CA . LYS B 1 199 ? -2.344 13.688 1.095 1 86.06 199 LYS B CA 1
ATOM 3415 C C . LYS B 1 199 ? -0.877 13.422 0.767 1 86.06 199 LYS B C 1
ATOM 3417 O O . LYS B 1 199 ? 0.007 14.148 1.229 1 86.06 199 LYS B O 1
ATOM 3422 N N . SER B 1 200 ? -0.663 12.43 0.077 1 87.12 200 SER B N 1
ATOM 3423 C CA . SER B 1 200 ? 0.657 12.133 -0.47 1 87.12 200 SER B CA 1
ATOM 3424 C C . SER B 1 200 ? 0.627 12.094 -1.994 1 87.12 200 SER B C 1
ATOM 3426 O O . SER B 1 200 ? -0.321 11.578 -2.59 1 87.12 200 SER B O 1
ATOM 3428 N N . TYR B 1 201 ? 1.648 12.672 -2.5 1 86 201 TYR B N 1
ATOM 3429 C CA . TYR B 1 201 ? 1.704 12.805 -3.951 1 86 201 TYR B CA 1
ATOM 3430 C C . TYR B 1 201 ? 2.934 12.102 -4.516 1 86 201 TYR B C 1
ATOM 3432 O O . TYR B 1 201 ? 4.035 12.234 -3.979 1 86 201 TYR B O 1
ATOM 3440 N N . PHE B 1 202 ? 2.652 11.328 -5.555 1 85.25 202 PHE B N 1
ATOM 3441 C CA . PHE B 1 202 ? 3.719 10.633 -6.262 1 85.25 202 PHE B CA 1
ATOM 3442 C C . PHE B 1 202 ? 3.748 11.031 -7.73 1 85.25 202 PHE B C 1
ATOM 3444 O O . PHE B 1 202 ? 2.703 11.102 -8.383 1 85.25 202 PHE B O 1
ATOM 3451 N N . LYS B 1 203 ? 4.953 11.383 -8.164 1 83.25 203 LYS B N 1
ATOM 3452 C CA . LYS B 1 203 ? 5.117 11.766 -9.562 1 83.25 203 LYS B CA 1
ATOM 3453 C C . LYS B 1 203 ? 6.117 10.859 -10.273 1 83.25 203 LYS B C 1
ATOM 3455 O O . LYS B 1 203 ? 6.816 10.07 -9.625 1 83.25 203 LYS B O 1
ATOM 3460 N N . ASN B 1 204 ? 6.047 11.031 -11.586 1 82.81 204 ASN B N 1
ATOM 3461 C CA . ASN B 1 204 ? 6.988 10.32 -12.445 1 82.81 204 ASN B CA 1
ATOM 3462 C C . ASN B 1 204 ? 6.926 8.812 -12.227 1 82.81 204 ASN B C 1
ATOM 3464 O O . ASN B 1 204 ? 7.961 8.156 -12.141 1 82.81 204 ASN B O 1
ATOM 3468 N N . LEU B 1 205 ? 5.617 8.523 -12.008 1 82.25 205 LEU B N 1
ATOM 3469 C CA . LEU B 1 205 ? 5.418 7.082 -11.93 1 82.25 205 LEU B CA 1
ATOM 3470 C C . LEU B 1 205 ? 5.367 6.469 -13.32 1 82.25 205 LEU B C 1
ATOM 3472 O O . LEU B 1 205 ? 5.008 7.141 -14.289 1 82.25 205 LEU B O 1
ATOM 3476 N N . GLY B 1 206 ? 6.145 5.723 -13.812 1 78.62 2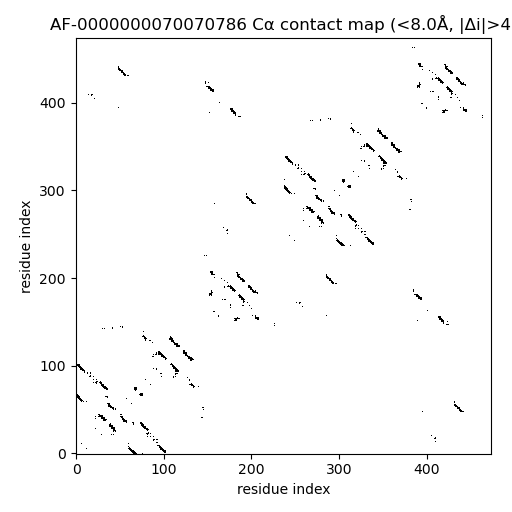06 GLY B N 1
ATOM 3477 C CA . GLY B 1 206 ? 6.148 5.082 -15.109 1 78.62 206 GLY B CA 1
ATOM 3478 C C . GLY B 1 206 ? 4.82 4.441 -15.469 1 78.62 206 GLY B C 1
ATOM 3479 O O . GLY B 1 206 ? 4.129 3.91 -14.594 1 78.62 206 GLY B O 1
ATOM 3480 N N . ASN B 1 207 ? 4.215 4.887 -16.609 1 73.75 207 ASN B N 1
ATOM 3481 C CA . ASN B 1 207 ? 3.066 4.172 -17.156 1 73.75 207 ASN B CA 1
ATOM 3482 C C . ASN B 1 207 ? 3.5 3.043 -18.094 1 73.75 207 ASN B C 1
ATOM 3484 O O . ASN B 1 207 ? 4.297 3.258 -19 1 73.75 207 ASN B O 1
ATOM 3488 N N . PRO B 1 208 ? 3.238 1.84 -17.609 1 71.44 208 PRO B N 1
ATOM 3489 C CA . PRO B 1 208 ? 3.641 0.772 -18.531 1 71.44 208 PRO B CA 1
ATOM 3490 C C . PRO B 1 208 ? 3.139 1.002 -19.969 1 71.44 208 PRO B C 1
ATOM 3492 O O . PRO B 1 208 ? 2.119 1.669 -20.156 1 71.44 208 PRO B O 1
ATOM 3495 N N . PRO B 1 209 ? 4.215 0.816 -21 1 57.38 209 PRO B N 1
ATOM 3496 C CA . PRO B 1 209 ? 3.748 0.927 -22.391 1 57.38 209 PRO B CA 1
ATOM 3497 C C . PRO B 1 209 ? 2.434 0.187 -22.625 1 57.38 209 PRO B C 1
ATOM 3499 O O . PRO B 1 209 ? 2.182 -0.848 -22 1 57.38 209 PRO B O 1
ATOM 3502 N N . LYS B 1 210 ? 1.491 0.916 -22.953 1 51.25 210 LYS B N 1
ATOM 3503 C CA . LYS B 1 210 ? 0.241 0.246 -23.297 1 51.25 210 LYS B CA 1
ATOM 3504 C C . LYS B 1 210 ? 0.503 -1.067 -24.031 1 51.25 210 LYS B C 1
ATOM 3506 O O . LYS B 1 210 ? 1.26 -1.102 -25 1 51.25 210 LYS B O 1
ATOM 3511 N N . ALA B 1 211 ? 0.623 -2.189 -23.688 1 40.59 211 ALA B N 1
ATOM 3512 C CA . ALA B 1 211 ? 0.619 -3.301 -24.641 1 40.59 211 ALA B CA 1
ATOM 3513 C C . ALA B 1 211 ? 0.015 -2.877 -25.984 1 40.59 211 ALA B C 1
ATOM 3515 O O . ALA B 1 211 ? -0.948 -2.109 -26.016 1 40.59 211 ALA B O 1
ATOM 3516 N N . VAL B 1 212 ? 0.662 -2.938 -27.266 1 32.22 212 VAL B N 1
ATOM 3517 C CA . VAL B 1 212 ? 0.057 -3.092 -28.594 1 32.22 212 VAL B CA 1
ATOM 3518 C C . VAL B 1 212 ? -1.319 -3.738 -28.453 1 32.22 212 VAL B C 1
ATOM 3520 O O . VAL B 1 212 ? -1.444 -4.84 -27.906 1 32.22 212 VAL B O 1
ATOM 3523 N N . LEU B 1 213 ? -2.457 -3.234 -28.688 1 31.81 213 LEU B N 1
ATOM 3524 C CA . LEU B 1 213 ? -3.582 -3.949 -29.281 1 31.81 213 LEU B CA 1
ATOM 3525 C C . LEU B 1 213 ? -3.094 -5.074 -30.188 1 31.81 213 LEU B C 1
ATOM 3527 O O . LEU B 1 213 ? -2.264 -4.852 -31.062 1 31.81 213 LEU B O 1
ATOM 3531 N N . GLY B 1 214 ? -2.945 -6.16 -30.203 1 29 214 GLY B N 1
ATOM 3532 C CA . GLY B 1 214 ? -3.252 -6.941 -31.391 1 29 214 GLY B CA 1
ATOM 3533 C C . GLY B 1 214 ? -4.188 -6.23 -32.344 1 29 214 GLY B C 1
ATOM 3534 O O . GLY B 1 214 ? -5.281 -5.812 -31.969 1 29 214 GLY B O 1
ATOM 3535 N N . MET B 1 215 ? -3.76 -5.676 -33.594 1 28.67 215 MET B N 1
ATOM 3536 C CA . MET B 1 215 ? -4.297 -5.461 -34.938 1 28.67 215 MET B CA 1
ATOM 3537 C C . MET B 1 215 ? -5.254 -6.582 -35.312 1 28.67 215 MET B C 1
ATOM 3539 O O . MET B 1 215 ? -4.824 -7.648 -35.75 1 28.67 215 MET B O 1
ATOM 3543 N N . THR B 1 216 ? -6.316 -7.352 -34.875 1 28.62 216 THR B N 1
ATOM 3544 C CA . THR B 1 216 ? -7.277 -7.465 -35.969 1 28.62 216 THR B CA 1
ATOM 3545 C C . THR B 1 216 ? -7.492 -6.109 -36.656 1 28.62 216 THR B C 1
ATOM 3547 O O . THR B 1 216 ? -7.219 -5.066 -36.062 1 28.62 216 THR B O 1
ATOM 3550 N N . GLN B 1 217 ? -8.07 -6.066 -38.156 1 28.81 217 GLN B N 1
ATOM 3551 C CA . GLN B 1 217 ? -8.734 -5.145 -39.062 1 28.81 217 GLN B CA 1
ATOM 3552 C C . GLN B 1 217 ? -9.391 -3.998 -38.312 1 28.81 217 GLN B C 1
ATOM 3554 O O . GLN B 1 217 ? -9.625 -4.094 -37.125 1 28.81 217 GLN B O 1
ATOM 3559 N N . GLU B 1 218 ? -10.266 -3.109 -39.188 1 29.23 218 GLU B N 1
ATOM 3560 C CA . GLU B 1 218 ? -11.234 -2.021 -39.188 1 29.23 218 GLU B CA 1
ATOM 3561 C C . GLU B 1 218 ? -12.266 -2.203 -38.062 1 29.23 218 GLU B C 1
ATOM 3563 O O . GLU B 1 218 ? -13.43 -1.819 -38.219 1 29.23 218 GLU B O 1
ATOM 3568 N N . LYS B 1 219 ? -12.227 -3.158 -37.156 1 27.59 219 LYS B N 1
ATOM 3569 C CA . LYS B 1 219 ? -13.602 -3.26 -36.688 1 27.59 219 LYS B CA 1
ATOM 3570 C C . LYS B 1 219 ? -14.055 -1.953 -36.031 1 27.59 219 LYS B C 1
ATOM 3572 O O . LYS B 1 219 ? -13.258 -1.249 -35.406 1 27.59 219 LYS B O 1
ATOM 3577 N N . ASP B 1 220 ? -15.242 -1.51 -36.281 1 27.17 220 ASP B N 1
ATOM 3578 C CA . ASP B 1 220 ? -16.156 -0.437 -35.906 1 27.17 220 ASP B CA 1
ATOM 3579 C C . ASP B 1 220 ? -16.156 -0.235 -34.375 1 27.17 220 ASP B C 1
ATOM 3581 O O . ASP B 1 220 ? -15.852 -1.163 -33.625 1 27.17 220 ASP B O 1
ATOM 3585 N N . PRO B 1 221 ? -16.5 0.964 -33.75 1 28.58 221 PRO B N 1
ATOM 3586 C CA . PRO B 1 221 ? -16.797 1.632 -32.469 1 28.58 221 PRO B CA 1
ATOM 3587 C C . PRO B 1 221 ? -17.453 0.701 -31.469 1 28.58 221 PRO B C 1
ATOM 3589 O O . PRO B 1 221 ? -17.453 0.99 -30.266 1 28.58 221 PRO B O 1
ATOM 3592 N N . GLU B 1 222 ? -18.281 -0.312 -31.812 1 25.81 222 GLU B N 1
ATOM 3593 C CA . GLU B 1 222 ? -19.375 -1.016 -31.156 1 25.81 222 GLU B CA 1
ATOM 3594 C C . GLU B 1 222 ? -18.844 -2.145 -30.266 1 25.81 222 GLU B C 1
ATOM 3596 O O . GLU B 1 222 ? -19.578 -2.686 -29.438 1 25.81 222 GLU B O 1
ATOM 3601 N N . SER B 1 223 ? -17.875 -2.896 -30.703 1 25.58 223 SER B N 1
ATOM 3602 C CA . SER B 1 223 ? -17.922 -4.242 -30.141 1 25.58 223 SER B CA 1
ATOM 3603 C C . SER B 1 223 ? -17.219 -4.293 -28.781 1 25.58 223 SER B C 1
ATOM 3605 O O . SER B 1 223 ? -15.992 -4.332 -28.719 1 25.58 223 SER B O 1
ATOM 3607 N N . MET B 1 224 ? -17.391 -3.332 -27.844 1 23.67 224 MET B N 1
ATOM 3608 C CA . MET B 1 224 ? -17.016 -3.311 -26.422 1 23.67 224 MET B CA 1
ATOM 3609 C C . MET B 1 224 ? -17.297 -4.652 -25.766 1 23.67 224 MET B C 1
ATOM 3611 O O . MET B 1 224 ? -18.453 -5.07 -25.672 1 23.67 224 MET B O 1
ATOM 3615 N N . VAL B 1 225 ? -16.531 -5.625 -25.969 1 25.3 225 VAL B N 1
ATOM 3616 C CA . VAL B 1 225 ? -16.797 -6.969 -25.453 1 25.3 225 VAL B CA 1
ATOM 3617 C C . VAL B 1 225 ? -17.25 -6.887 -24 1 25.3 225 VAL B C 1
ATOM 3619 O O . VAL B 1 225 ? -16.672 -6.125 -23.203 1 25.3 225 VAL B O 1
ATOM 3622 N N . GLN B 1 226 ? -18.562 -7.332 -23.641 1 22.83 226 GLN B N 1
ATOM 3623 C CA . GLN B 1 226 ? -19.438 -7.5 -22.484 1 22.83 226 GLN B CA 1
ATOM 3624 C C . GLN B 1 226 ? -18.828 -8.438 -21.453 1 22.83 226 GLN B C 1
ATOM 3626 O O . GLN B 1 226 ? -18.609 -9.617 -21.734 1 22.83 226 GLN B O 1
ATOM 3631 N N . VAL B 1 227 ? -17.844 -8.047 -20.828 1 24.92 227 VAL B N 1
ATOM 3632 C CA . VAL B 1 227 ? -17.328 -8.914 -19.781 1 24.92 227 VAL B CA 1
ATOM 3633 C C . VAL B 1 227 ? -18.422 -9.18 -18.75 1 24.92 227 VAL B C 1
ATOM 3635 O O . VAL B 1 227 ? -19.125 -8.258 -18.312 1 24.92 227 VAL B O 1
ATOM 3638 N N . ALA B 1 228 ? -18.922 -10.406 -18.641 1 23.48 228 ALA B N 1
ATOM 3639 C CA . ALA B 1 228 ? -19.891 -11.031 -17.734 1 23.48 228 ALA B CA 1
ATOM 3640 C C . ALA B 1 228 ? -19.547 -10.734 -16.281 1 23.48 228 ALA B C 1
ATOM 3642 O O . ALA B 1 228 ? -18.359 -10.719 -15.898 1 23.48 228 ALA B O 1
ATOM 3643 N N . SER B 1 229 ? -20.375 -9.844 -15.555 1 23.17 229 SER B N 1
ATOM 3644 C CA . SER B 1 229 ? -20.578 -9.391 -14.18 1 23.17 229 SER B CA 1
ATOM 3645 C C . SER B 1 229 ? -20.688 -10.57 -13.219 1 23.17 229 SER B C 1
ATOM 3647 O O . SER B 1 229 ? -21.531 -11.445 -13.383 1 23.17 229 SER B O 1
ATOM 3649 N N . ILE B 1 230 ? -19.703 -11.195 -12.852 1 23.86 230 ILE B N 1
ATOM 3650 C CA . ILE B 1 230 ? -19.953 -12.195 -11.82 1 23.86 230 ILE B CA 1
ATOM 3651 C C . ILE B 1 230 ? -20.312 -11.5 -10.508 1 23.86 230 ILE B C 1
ATOM 3653 O O . ILE B 1 230 ? -19.469 -10.789 -9.938 1 23.86 230 ILE B O 1
ATOM 3657 N N . THR B 1 231 ? -21.641 -11.023 -10.32 1 22.64 231 THR B N 1
ATOM 3658 C CA . THR B 1 231 ? -22.312 -10.5 -9.133 1 22.64 231 THR B CA 1
ATOM 3659 C C . THR B 1 231 ? -22.297 -11.516 -8 1 22.64 231 THR B C 1
ATOM 3661 O O . THR B 1 231 ? -22.781 -12.641 -8.156 1 22.64 231 THR B O 1
ATOM 3664 N N . TYR B 1 232 ? -21.328 -11.75 -7.344 1 22.28 232 TYR B N 1
ATOM 3665 C CA . TYR B 1 232 ? -21.578 -12.578 -6.172 1 22.28 232 TYR B CA 1
ATOM 3666 C C . TYR B 1 232 ? -22.516 -11.875 -5.203 1 22.28 232 TYR B C 1
ATOM 3668 O O . TYR B 1 232 ? -22.422 -10.664 -5.008 1 22.28 232 TYR B O 1
ATOM 3676 N N . HIS B 1 233 ? -23.766 -12.383 -5.117 1 22.38 233 HIS B N 1
ATOM 3677 C CA . HIS B 1 233 ? -24.844 -12.164 -4.152 1 22.38 233 HIS B CA 1
ATOM 3678 C C . HIS B 1 233 ? -24.312 -12.242 -2.721 1 22.38 233 HIS B C 1
ATOM 3680 O O . HIS B 1 233 ? -23.688 -13.234 -2.332 1 22.38 233 HIS B O 1
ATOM 3686 N N . VAL B 1 234 ? -23.812 -11.18 -2.271 1 21.86 234 VAL B N 1
ATOM 3687 C CA . VAL B 1 234 ? -23.703 -11.062 -0.82 1 21.86 234 VAL B CA 1
ATOM 3688 C C . VAL B 1 234 ? -25.016 -11.461 -0.168 1 21.86 234 VAL B C 1
ATOM 3690 O O . VAL B 1 234 ? -26.078 -10.906 -0.492 1 21.86 234 VAL B O 1
ATOM 3693 N N . PHE B 1 235 ? -25.141 -12.703 0.419 1 18.84 235 PHE B N 1
ATOM 3694 C CA . PHE B 1 235 ? -26.141 -13.273 1.31 1 18.84 235 PHE B CA 1
ATOM 3695 C C . PHE B 1 235 ? -26.375 -12.367 2.508 1 18.84 235 PHE B C 1
ATOM 3697 O O . PHE B 1 235 ? -25.453 -12.047 3.25 1 18.84 235 PHE B O 1
ATOM 3704 N N . ALA B 1 236 ? -27.297 -11.422 2.361 1 19.22 236 ALA B N 1
ATOM 3705 C CA . ALA B 1 236 ? -28.125 -10.836 3.416 1 19.22 236 ALA B CA 1
ATOM 3706 C C . ALA B 1 236 ? -28.734 -11.914 4.301 1 19.22 236 ALA B C 1
ATOM 3708 O O . ALA B 1 236 ? -29.469 -11.609 5.246 1 19.22 236 ALA B O 1
ATOM 3709 N N . SER B 1 237 ? -28.219 -13.039 4.711 1 19.67 237 SER B N 1
ATOM 3710 C CA . SER B 1 237 ? -29.016 -13.508 5.844 1 19.67 237 SER B CA 1
ATOM 3711 C C . SER B 1 237 ? -28.688 -12.727 7.109 1 19.67 237 SER B C 1
ATOM 3713 O O . SER B 1 237 ? -27.547 -12.297 7.312 1 19.67 237 SER B O 1
#

Foldseek 3Di:
DWKKWKAQDLVVLVVVLVVLVVLLVQAFKWKWKDDPFWIKIWGPDGPDPDGDIDIDTRVRTPDIDAACPHPVGRMWIKMFTSVLVSVLSVPLSQFRMWMWIFDQDPATWTKIWTWHPDDPPDIDIDIDTTHIDTDDPVCVVVRDDDDDPDDQEAFADPDPVVVVVVVVVLVVVDPDKDWDDHNQRKIKIWRDDPVDIDMDIDHPTDGPDPPPPPDDPPDDPPPSPPDDPPPDPPPPD/DWKKWKAQDLVVLVVVLVVLVVLLVQAFKWKWKDDPFWIKIWGPDGPDPDGDIDIDTRVRTPDIDAACPHPVGRMWIKMFTSVLVSVLSVPLNQFRMWMWIFDQDPATWTKIWTWHPDDPPDIDIDIDTTHIDTDDPVCVVVRDDDDDPDDQEAFADPDPVVVVVVVVVLVVVDPDKDWDDHNQRKIKIWRDDPVDIDMDIDHPTDGPDPPPPPDDDDDDPPCSPPDDPPPDPPDPD

Sequence (474 aa):
MKFRAKITSKSILELFIQVSGTVARLAKVCVLRVCRDRLCFCPTGLLGEAQLWGEVRRGVFRHFCMEGVSEEFNEIYLELMSEHLARAVRNAGNASSLKLQLTNKRRPCLTVVVELASCPGHSRAMVHDLPVKVLPRRWWKECAEPRVPASDVSVYLPALKTLKNMVERMANVGDRVLLEANQNGKMNLSVETDVVTIKSYFKNLGNPPKAVLGMTQEKDPESMVQVASITYHVFASMKFRAKITSKSILELFIQVSGTVARLAKVCVLRVCRDRLCFCPTGLLGEAQLWGEVRRGVFRHFCMEGVSEEFNEIYLELMSEHLARAVRNAGNASSLKLQLTNKRRPCLTVVVELASCPGHSRAMVHDLPVKVLPRRWWKECAEPRVPASDVSVYLPALKTLKNMVERMANVGDRVLLEANQNGKMNLSVETDVVTIKSYFKNLGNPPKAVLGMTQEKDPESMVQVASITYHVFAS

Organism: Cricetulus griseus (NCBI:txid10029)

Radius of gyration: 28.33 Å; Cα contacts (8 Å, |Δi|>4): 1000; chains: 2; bounding box: 58×86×82 Å

Nearest PDB structures (foldseek):
  3a1j-assembly1_B  TM=8.819E-01  e=6.465E-22  Homo sapiens
  3g65-assembly1_C  TM=8.723E-01  e=2.164E-22  Homo sapiens
  7z6h-assembly1_C  TM=8.461E-01  e=6.493E-23  Homo sapiens
  8wu8-assembly1_B  TM=8.834E-01  e=1.821E-20  Homo sapiens
  3ggr-assembly1_B  TM=7.982E-01  e=4.316E-17  Homo sapiens